Protein AF-0000000072577549 (afdb_homodimer)

Secondary structure (DSSP, 8-state):
--EEEESS-SSHHHHHHHHHHHHTT-EEEEEES-HHHHHHHHHHTGGG---EEEEES-TT-HHHHHHHHHHHHHHT--SEEEE-----SSSS---GGG--HHHHHHHHIIIIIHHHHHHHHHHHHHHHSTT-EEEEE--GGGTS--TT-HHHHHHHHHHHHHHHHHHHH-TTSEEEEEE--S-SSHHHHHHSTT--S----GGGGHHHHHHHHHH-PPSEEEEHHHHH---/--EEEEES-SSHHHHHHHHHHHHTT-EEEEEES-HHHHHHHHHHTGGG---EEEEES-TT-HHHHHHHHHHHHHHT--SEEEE-----SSSS---GGG--HHHHHHHHIIIIIHHHHHHHHHHHHHHHSTT-EEEEE--GGGTS--TT-HHHHHHHHHHHHHHHHHHHH-TTSEEEEEE--S-SSHHHHHHSTT--S----GGGGHHHHHHHHHH-PPSEEEEHHHHH---

Nearest PDB structures (foldseek):
  5b4t-assembly1_A  TM=8.621E-01  e=5.571E-17  Alcaligenes faecalis
  2ztu-assembly1_A  TM=8.304E-01  e=8.063E-17  Pseudomonas fragi
  3v2h-assembly1_A  TM=8.486E-01  e=9.487E-16  Sinorhizobium meliloti 1021
  3u4c-assembly1_A-2  TM=8.677E-01  e=1.187E-14  Bacillus subtilis
  3v2h-assembly1_B  TM=8.321E-01  e=2.114E-15  Sinorhizobium meliloti 1021

Radius of gyration: 23.19 Å; Cα contacts (8 Å, |Δi|>4): 1064; chains: 2; bounding box: 53×72×54 Å

Solvent-accessible surface area (backbone atoms only — not comparable to full-atom values): 22530 Å² total; per-residue (Å²): 114,55,25,34,40,33,29,34,24,43,47,52,51,33,28,40,43,52,49,57,41,26,69,72,49,27,26,40,31,35,24,21,67,51,51,71,54,26,50,52,44,52,58,70,44,51,83,53,72,40,58,70,47,70,49,60,40,54,65,69,36,68,66,47,38,50,48,50,47,50,53,26,47,74,68,70,30,31,30,32,40,33,45,51,42,72,46,54,34,42,79,52,46,42,46,70,78,70,50,52,63,66,23,36,50,47,6,34,38,39,36,30,52,22,43,51,52,43,46,45,70,38,40,69,40,26,69,68,28,96,69,9,33,38,39,36,63,44,43,63,46,27,80,43,52,46,71,32,37,27,53,32,12,12,22,31,19,17,30,47,32,35,40,42,12,46,25,62,68,34,73,85,41,37,22,36,31,32,21,67,62,76,41,58,34,70,67,48,43,43,40,43,68,85,64,80,70,88,50,49,56,38,62,73,46,38,63,26,57,51,45,44,71,72,67,54,60,78,53,40,78,44,46,43,63,69,39,59,58,72,128,114,55,24,34,39,33,30,35,23,43,47,51,51,34,27,41,43,51,49,56,41,25,69,71,49,27,25,37,30,36,24,20,69,52,52,70,54,29,50,52,44,52,59,68,46,52,84,53,70,41,57,72,47,72,49,60,41,52,64,69,36,68,68,49,39,49,48,51,46,50,54,26,47,75,69,71,30,31,33,32,41,34,45,51,42,70,47,53,35,41,78,52,46,43,46,70,79,70,50,52,64,68,22,35,50,47,8,34,39,40,37,28,51,22,42,50,52,42,48,45,69,38,40,68,39,26,71,68,28,96,69,9,34,38,38,36,62,44,43,63,45,29,78,42,53,46,70,32,38,26,51,32,12,12,21,33,20,16,30,46,32,36,40,41,11,47,24,60,68,34,72,86,39,37,22,36,31,31,20,65,63,76,42,58,34,71,67,48,44,41,40,43,69,85,62,79,70,87,52,50,56,37,61,74,45,37,64,26,57,52,46,44,71,73,68,54,60,78,53,39,79,43,44,42,62,70,39,57,57,70,127

InterPro domains:
  IPR002347 Short-chain dehydrogenase/reductase SDR [PF00106] (3-192)
  IPR002347 Short-chain dehydrogenase/reductase SDR [PR00080] (76-87)
  IPR002347 Short-chain dehydrogenase/reductase SDR [PR00080] (132-140)
  IPR002347 Short-chain dehydrogenase/reductase SDR [PR00080] (152-171)
  IPR002347 Short-chain dehydrogenase/reductase SDR [PR00081] (3-20)
  IPR002347 Short-chain dehydrogenase/reductase SDR [PR00081] (76-87)
  IPR002347 Short-chain dehydrogenase/reductase SDR [PR00081] (126-142)
  IPR002347 Short-chain dehydrogenase/reductase SDR [PR00081] (152-171)
  IPR002347 Short-chain dehydrogenase/reductase SDR [PR00081] (171-188)
  IPR020904 Short-chain dehydrogenase/reductase, conserved site [PS00061] (139-167)
  IPR036291 NAD(P)-binding domain superfamily [SSF51735] (2-215)

pLDDT: mean 95.14, std 8.68, range [33.25, 98.94]

Organism: Streptomyces coelicolor (strain ATCC BAA-471 / A3(2) / M145) (NCBI:txid100226)

Structure (mmCIF, N/CA/C/O backbone):
data_AF-0000000072577549-model_v1
#
loop_
_entity.id
_entity.type
_entity.pdbx_description
1 polymer Oxidoreductase
#
loop_
_atom_site.group_PDB
_atom_site.id
_atom_site.type_symbol
_atom_site.label_atom_id
_atom_site.label_alt_id
_atom_site.label_comp_id
_atom_site.label_asym_id
_atom_site.label_entity_id
_atom_site.label_seq_id
_atom_site.pdbx_PDB_ins_code
_atom_site.Cartn_x
_atom_site.Cartn_y
_atom_site.Cartn_z
_atom_site.occupancy
_atom_site.B_iso_or_equiv
_atom_site.auth_seq_id
_atom_site.auth_comp_id
_atom_site.auth_asym_id
_atom_site.auth_atom_id
_atom_site.pdbx_PDB_model_num
ATOM 1 N N . MET A 1 1 ? -8.281 30.953 15.422 1 93.69 1 MET A N 1
ATOM 2 C CA . MET A 1 1 ? -7.164 30.719 14.516 1 93.69 1 MET A CA 1
ATOM 3 C C . MET A 1 1 ? -7.172 29.281 13.992 1 93.69 1 MET A C 1
ATOM 5 O O . MET A 1 1 ? -7.531 28.359 14.727 1 93.69 1 MET A O 1
ATOM 9 N N . PRO A 1 2 ? -6.852 29.156 12.719 1 98.19 2 PRO A N 1
ATOM 10 C CA . PRO A 1 2 ? -6.84 27.766 12.227 1 98.19 2 PRO A CA 1
ATOM 11 C C . PRO A 1 2 ? -5.707 26.938 12.82 1 98.19 2 PRO A C 1
ATOM 13 O O . PRO A 1 2 ? -4.672 27.484 13.211 1 98.19 2 PRO A O 1
ATOM 16 N N . VAL A 1 3 ? -5.883 25.625 12.922 1 98.88 3 VAL A N 1
ATOM 17 C CA . VAL A 1 3 ? -4.934 24.719 13.562 1 98.88 3 VAL A CA 1
ATOM 18 C C . VAL A 1 3 ? -4.5 23.641 12.57 1 98.88 3 VAL A C 1
ATOM 20 O O . VAL A 1 3 ? -5.336 23.047 11.883 1 98.88 3 VAL A O 1
ATOM 23 N N . ALA A 1 4 ? -3.203 23.375 12.492 1 98.94 4 ALA A N 1
ATOM 24 C CA . ALA A 1 4 ? -2.678 22.297 11.656 1 98.94 4 ALA A CA 1
ATOM 25 C C . ALA A 1 4 ? -1.893 21.297 12.492 1 98.94 4 ALA A C 1
ATOM 27 O O . ALA A 1 4 ? -1.158 21.672 13.406 1 98.94 4 ALA A O 1
ATOM 28 N N . ILE A 1 5 ? -2.08 20.031 12.234 1 98.94 5 ILE A N 1
ATOM 29 C CA . ILE A 1 5 ? -1.185 18.984 12.688 1 98.94 5 ILE A CA 1
ATOM 30 C C . ILE A 1 5 ? -0.226 18.594 11.562 1 98.94 5 ILE A C 1
ATOM 32 O O . ILE A 1 5 ? -0.658 18.297 10.445 1 98.94 5 ILE A O 1
ATOM 36 N N . ILE A 1 6 ? 1.044 18.625 11.789 1 98.94 6 ILE A N 1
ATOM 37 C CA . ILE A 1 6 ? 2.049 18.25 10.797 1 98.94 6 ILE A CA 1
ATOM 38 C C . ILE A 1 6 ? 2.988 17.203 11.383 1 98.94 6 ILE A C 1
ATOM 40 O O . ILE A 1 6 ? 3.688 17.469 12.367 1 98.94 6 ILE A O 1
ATOM 44 N N . THR A 1 7 ? 3.016 16.031 10.805 1 98.88 7 THR A N 1
ATOM 45 C CA . THR A 1 7 ? 3.949 14.992 11.242 1 98.88 7 THR A CA 1
ATOM 46 C C . THR A 1 7 ? 5.266 15.094 10.477 1 98.88 7 THR A C 1
ATOM 48 O O . THR A 1 7 ? 5.289 15.539 9.328 1 98.88 7 THR A O 1
ATOM 51 N N . GLY A 1 8 ? 6.344 14.617 11.109 1 98 8 GLY A N 1
ATOM 52 C CA . GLY A 1 8 ? 7.648 14.773 10.484 1 98 8 GLY A CA 1
ATOM 53 C C . GLY A 1 8 ? 8.031 16.219 10.258 1 98 8 GLY A C 1
ATOM 54 O O . GLY A 1 8 ? 8.453 16.594 9.164 1 98 8 GLY A O 1
ATOM 55 N N . ALA A 1 9 ? 7.926 17.047 11.266 1 97.94 9 ALA A N 1
ATOM 56 C CA . ALA A 1 9 ? 7.938 18.5 11.07 1 97.94 9 ALA A CA 1
ATOM 57 C C . ALA A 1 9 ? 9.266 19.109 11.523 1 97.94 9 ALA A C 1
ATOM 59 O O . ALA A 1 9 ? 9.422 20.328 11.555 1 97.94 9 ALA A O 1
ATOM 60 N N . SER A 1 10 ? 10.258 18.281 11.906 1 96.38 10 SER A N 1
ATOM 61 C CA . SER A 1 10 ? 11.469 18.828 12.508 1 96.38 10 SER A CA 1
ATOM 62 C C . SER A 1 10 ? 12.477 19.25 11.445 1 96.38 10 SER A C 1
ATOM 64 O O . SER A 1 10 ? 13.422 19.984 11.727 1 96.38 10 SER A O 1
ATOM 66 N N . LYS A 1 11 ? 12.344 18.75 10.234 1 94.38 11 LYS A N 1
ATOM 67 C CA . LYS A 1 11 ? 13.25 19.047 9.125 1 94.38 11 LYS A CA 1
ATOM 68 C C . LYS A 1 11 ? 12.516 19.016 7.789 1 94.38 11 LYS A C 1
ATOM 70 O O . LYS A 1 11 ? 11.32 18.703 7.738 1 94.38 11 LYS A O 1
ATOM 75 N N . GLY A 1 12 ? 13.219 19.453 6.793 1 94.75 12 GLY A N 1
ATOM 76 C CA . GLY A 1 12 ? 12.758 19.25 5.43 1 94.75 12 GLY A CA 1
ATOM 77 C C . GLY A 1 12 ? 11.445 19.969 5.141 1 94.75 12 GLY A C 1
ATOM 78 O O . GLY A 1 12 ? 11.266 21.125 5.512 1 94.75 12 GLY A O 1
ATOM 79 N N . LEU A 1 13 ? 10.617 19.266 4.43 1 95.62 13 LEU A N 1
ATOM 80 C CA . LEU A 1 13 ? 9.359 19.828 3.945 1 95.62 13 LEU A CA 1
ATOM 81 C C . LEU A 1 13 ? 8.422 20.156 5.105 1 95.62 13 LEU A C 1
ATOM 83 O O . LEU A 1 13 ? 7.766 21.203 5.109 1 95.62 13 LEU A O 1
ATOM 87 N N . GLY A 1 14 ? 8.344 19.25 6.102 1 97.75 14 GLY A N 1
ATOM 88 C CA . GLY A 1 14 ? 7.488 19.484 7.254 1 97.75 14 GLY A CA 1
ATOM 89 C C . GLY A 1 14 ? 7.828 20.75 8.008 1 97.75 14 GLY A C 1
ATOM 90 O O . GLY A 1 14 ? 6.938 21.531 8.367 1 97.75 14 GLY A O 1
ATOM 91 N N . ARG A 1 15 ? 9.062 20.953 8.18 1 97.62 15 ARG A N 1
ATOM 92 C CA . ARG A 1 15 ? 9.516 22.156 8.875 1 97.62 15 ARG A CA 1
ATOM 93 C C . ARG A 1 15 ? 9.211 23.406 8.062 1 97.62 15 ARG A C 1
ATOM 95 O O . ARG A 1 15 ? 8.719 24.406 8.594 1 97.62 15 ARG A O 1
ATOM 102 N N . ALA A 1 16 ? 9.516 23.359 6.777 1 97 16 ALA A N 1
ATOM 103 C CA . ALA A 1 16 ? 9.266 24.5 5.895 1 97 16 ALA A CA 1
ATOM 104 C C . ALA A 1 16 ? 7.785 24.859 5.867 1 97 16 ALA A C 1
ATOM 106 O O . ALA A 1 16 ? 7.43 26.047 5.906 1 97 16 ALA A O 1
ATOM 107 N N . LEU A 1 17 ? 6.918 23.875 5.816 1 97.5 17 LEU A N 1
ATOM 108 C CA . LEU A 1 17 ? 5.477 24.109 5.797 1 97.5 17 LEU A CA 1
ATOM 109 C C . LEU A 1 17 ? 5.004 24.688 7.129 1 97.5 17 LEU A C 1
ATOM 111 O O . LEU A 1 17 ? 4.18 25.609 7.152 1 97.5 17 LEU A O 1
ATOM 115 N N . ALA A 1 18 ? 5.52 24.141 8.211 1 98.69 18 ALA A N 1
ATOM 116 C CA . ALA A 1 18 ? 5.18 24.656 9.531 1 98.69 18 ALA A CA 1
ATOM 117 C C . ALA A 1 18 ? 5.492 26.156 9.633 1 98.69 18 ALA A C 1
ATOM 119 O O . ALA A 1 18 ? 4.672 26.938 10.125 1 98.69 18 ALA A O 1
ATOM 120 N N . GLU A 1 19 ? 6.637 26.516 9.172 1 98.44 19 GLU A N 1
ATOM 121 C CA . GLU A 1 19 ? 7.055 27.906 9.219 1 98.44 19 GLU A CA 1
ATOM 122 C C . GLU A 1 19 ? 6.109 28.797 8.406 1 98.44 19 GLU A C 1
ATOM 124 O O . GLU A 1 19 ? 5.695 29.859 8.867 1 98.44 19 GLU A O 1
ATOM 129 N N . ALA A 1 20 ? 5.816 28.359 7.219 1 98.12 20 ALA A N 1
ATOM 130 C CA . ALA A 1 20 ? 4.945 29.141 6.336 1 98.12 20 ALA A CA 1
ATOM 131 C C . ALA A 1 20 ? 3.557 29.297 6.941 1 98.12 20 ALA A C 1
ATOM 133 O O . ALA A 1 20 ? 2.957 30.375 6.855 1 98.12 20 ALA A O 1
ATOM 134 N N . LEU A 1 21 ? 2.996 28.266 7.543 1 98.62 21 LEU A N 1
ATOM 135 C CA . LEU A 1 21 ? 1.676 28.328 8.156 1 98.62 21 LEU A CA 1
ATOM 136 C C . LEU A 1 21 ? 1.691 29.234 9.383 1 98.62 21 LEU A C 1
ATOM 138 O O . LEU A 1 21 ? 0.766 30.016 9.594 1 98.62 21 LEU A O 1
ATOM 142 N N . ALA A 1 22 ? 2.736 29.125 10.203 1 98.56 22 ALA A N 1
ATOM 143 C CA . ALA A 1 22 ? 2.867 30.016 11.359 1 98.56 22 ALA A CA 1
ATOM 144 C C . ALA A 1 22 ? 2.889 31.469 10.93 1 98.56 22 ALA A C 1
ATOM 146 O O . ALA A 1 22 ? 2.24 32.312 11.555 1 98.56 22 ALA A O 1
ATOM 147 N N . ALA A 1 23 ? 3.58 31.719 9.875 1 98.31 23 ALA A N 1
ATOM 148 C CA . ALA A 1 23 ? 3.67 33.062 9.336 1 98.31 23 ALA A CA 1
ATOM 149 C C . ALA A 1 23 ? 2.299 33.594 8.914 1 98.31 23 ALA A C 1
ATOM 151 O O . ALA A 1 23 ? 2.061 34.781 8.891 1 98.31 23 ALA A O 1
ATOM 152 N N . ARG A 1 24 ? 1.426 32.719 8.656 1 98.06 24 ARG A N 1
ATOM 153 C CA . ARG A 1 24 ? 0.076 33.094 8.227 1 98.06 24 ARG A CA 1
ATOM 154 C C . ARG A 1 24 ? -0.889 33.062 9.414 1 98.06 24 ARG A C 1
ATOM 156 O O . ARG A 1 24 ? -2.104 33.156 9.227 1 98.06 24 ARG A O 1
ATOM 163 N N . GLY A 1 25 ? -0.37 32.781 10.594 1 98.19 25 GLY A N 1
ATOM 164 C CA . GLY A 1 25 ? -1.174 32.906 11.797 1 98.19 25 GLY A CA 1
ATOM 165 C C . GLY A 1 25 ? -1.771 31.609 12.266 1 98.19 25 GLY A C 1
ATOM 166 O O . GLY A 1 25 ? -2.668 31.594 13.109 1 98.19 25 GLY A O 1
ATOM 167 N N . TRP A 1 26 ? -1.342 30.484 11.719 1 98.62 26 TRP A N 1
ATOM 168 C CA . TRP A 1 26 ? -1.861 29.172 12.117 1 98.62 26 TRP A CA 1
ATOM 169 C C . TRP A 1 26 ? -1.245 28.734 13.438 1 98.62 26 TRP A C 1
ATOM 171 O O . TRP A 1 26 ? -0.045 28.906 13.664 1 98.62 26 TRP A O 1
ATOM 181 N N . ASP A 1 27 ? -2.043 28.188 14.305 1 98.81 27 ASP A N 1
ATOM 182 C CA . ASP A 1 27 ? -1.519 27.391 15.414 1 98.81 27 ASP A CA 1
ATOM 183 C C . ASP A 1 27 ? -1.11 26 14.938 1 98.81 27 ASP A C 1
ATOM 185 O O . ASP A 1 27 ? -1.695 25.469 13.992 1 98.81 27 ASP A O 1
ATOM 189 N N . LEU A 1 28 ? -0.101 25.453 15.617 1 98.88 28 LEU A N 1
ATOM 190 C CA . LEU A 1 28 ? 0.485 24.234 15.055 1 98.88 28 LEU A CA 1
ATOM 191 C C . LEU A 1 28 ? 0.66 23.172 16.125 1 98.88 28 LEU A C 1
ATOM 193 O O . LEU A 1 28 ? 1.019 23.484 17.266 1 98.88 28 LEU A O 1
ATOM 197 N N . VAL A 1 29 ? 0.379 21.938 15.789 1 98.94 29 VAL A N 1
ATOM 198 C CA . VAL A 1 29 ? 0.829 20.75 16.5 1 98.94 29 VAL A CA 1
ATOM 199 C C . VAL A 1 29 ? 1.843 19.984 15.641 1 98.94 29 VAL A C 1
ATOM 201 O O . VAL A 1 29 ? 1.518 19.516 14.547 1 98.94 29 VAL A O 1
ATOM 204 N N . LEU A 1 30 ? 3.076 19.859 16.156 1 98.81 30 LEU A N 1
ATOM 205 C CA . LEU A 1 30 ? 4.184 19.297 15.391 1 98.81 30 LEU A CA 1
ATOM 206 C C . LEU A 1 30 ? 4.672 17.984 16 1 98.81 30 LEU A C 1
ATOM 208 O O . LEU A 1 30 ? 4.746 17.875 17.234 1 98.81 30 LEU A O 1
ATOM 212 N N . ASP A 1 31 ? 4.957 17.047 15.102 1 98.44 31 ASP A N 1
ATOM 213 C CA . ASP A 1 31 ? 5.488 15.734 15.477 1 98.44 31 ASP A CA 1
ATOM 214 C C . ASP A 1 31 ? 6.805 15.453 14.75 1 98.44 31 ASP A C 1
ATOM 216 O O . ASP A 1 31 ? 6.957 15.789 13.578 1 98.44 31 ASP A O 1
ATOM 220 N N . ALA A 1 32 ? 7.73 14.953 15.438 1 97.62 32 ALA A N 1
ATOM 221 C CA . ALA A 1 32 ? 8.906 14.281 14.891 1 97.62 32 ALA A CA 1
ATOM 222 C C . ALA A 1 32 ? 9.508 13.32 15.914 1 97.62 32 ALA A C 1
ATOM 224 O O . ALA A 1 32 ? 9.148 13.352 17.094 1 97.62 32 ALA A O 1
ATOM 225 N N . ARG A 1 33 ? 10.445 12.523 15.547 1 94.56 33 ARG A N 1
ATOM 226 C CA . ARG A 1 33 ? 10.969 11.469 16.406 1 94.56 33 ARG A CA 1
ATOM 227 C C . ARG A 1 33 ? 12.023 12.016 17.375 1 94.56 33 ARG A C 1
ATOM 229 O O . ARG A 1 33 ? 12.117 11.562 18.516 1 94.56 33 ARG A O 1
ATOM 236 N N . SER A 1 34 ? 12.758 12.992 16.844 1 94.81 34 SER A N 1
ATOM 237 C CA . SER A 1 34 ? 13.883 13.469 17.641 1 94.81 34 SER A CA 1
ATOM 238 C C . SER A 1 34 ? 13.484 14.68 18.484 1 94.81 34 SER A C 1
ATOM 240 O O . SER A 1 34 ? 13.227 15.766 17.938 1 94.81 34 SER A O 1
ATOM 242 N N . PRO A 1 35 ? 13.539 14.555 19.781 1 97.12 35 PRO A N 1
ATOM 243 C CA . PRO A 1 35 ? 13.031 15.625 20.641 1 97.12 35 PRO A CA 1
ATOM 244 C C . PRO A 1 35 ? 13.805 16.922 20.469 1 97.12 35 PRO A C 1
ATOM 246 O O . PRO A 1 35 ? 13.203 17.984 20.25 1 97.12 35 PRO A O 1
ATOM 249 N N . GLU A 1 36 ? 15.102 16.859 20.516 1 97.25 36 GLU A N 1
ATOM 250 C CA . GLU A 1 36 ? 15.906 18.078 20.5 1 97.25 36 GLU A CA 1
ATOM 251 C C . GLU A 1 36 ? 15.742 18.844 19.188 1 97.25 36 GLU A C 1
ATOM 253 O O . GLU A 1 36 ? 15.602 20.062 19.172 1 97.25 36 GLU A O 1
ATOM 258 N N . VAL A 1 37 ? 15.75 18.125 18.109 1 96.94 37 VAL A N 1
ATOM 259 C CA . VAL A 1 37 ? 15.617 18.734 16.797 1 96.94 37 VAL A CA 1
ATOM 260 C C . VAL A 1 37 ? 14.227 19.359 16.641 1 96.94 37 VAL A C 1
ATOM 262 O O . VAL A 1 37 ? 14.086 20.469 16.125 1 96.94 37 VAL A O 1
ATOM 265 N N . LEU A 1 38 ? 13.211 18.656 17.156 1 98.06 38 LEU A N 1
ATOM 266 C CA . LEU A 1 38 ? 11.836 19.156 17.078 1 98.06 38 LEU A CA 1
ATOM 267 C C . LEU A 1 38 ? 11.656 20.406 17.922 1 98.06 38 LEU A C 1
ATOM 269 O O . LEU A 1 38 ? 11.016 21.375 17.5 1 98.06 38 LEU A O 1
ATOM 273 N N . LYS A 1 39 ? 12.203 20.406 19.062 1 96.75 39 LYS A N 1
ATOM 274 C CA . LYS A 1 39 ? 12.125 21.562 19.953 1 96.75 39 LYS A CA 1
ATOM 275 C C . LYS A 1 39 ? 12.781 22.781 19.328 1 96.75 39 LYS A C 1
ATOM 277 O O . LYS A 1 39 ? 12.273 23.891 19.438 1 96.75 39 LYS A O 1
ATOM 282 N N . GLU A 1 40 ? 13.883 22.547 18.734 1 97.06 40 GLU A N 1
ATOM 283 C CA . GLU A 1 40 ? 14.57 23.625 18.047 1 97.06 40 GLU A CA 1
ATOM 284 C C . GLU A 1 40 ? 13.719 24.188 16.906 1 97.06 40 GLU A C 1
ATOM 286 O O . GLU A 1 40 ? 13.633 25.406 16.734 1 97.06 40 GLU A O 1
ATOM 291 N N . ALA A 1 41 ? 13.117 23.297 16.141 1 96.75 41 ALA A N 1
ATOM 292 C CA . ALA A 1 41 ? 12.227 23.719 15.078 1 96.75 41 ALA A CA 1
ATOM 293 C C . ALA A 1 41 ? 11.07 24.562 15.633 1 96.75 41 ALA A C 1
ATOM 295 O O . ALA A 1 41 ? 10.742 25.609 15.078 1 96.75 41 ALA A O 1
ATOM 296 N N . ALA A 1 42 ? 10.492 24.141 16.703 1 97.81 42 ALA A N 1
ATOM 297 C CA . ALA A 1 42 ? 9.375 24.844 17.328 1 97.81 42 ALA A CA 1
ATOM 298 C C . ALA A 1 42 ? 9.812 26.219 17.844 1 97.81 42 ALA A C 1
ATOM 300 O O . ALA A 1 42 ? 9.07 27.203 17.719 1 97.81 42 ALA A O 1
ATOM 301 N N . ARG A 1 43 ? 10.945 26.297 18.438 1 97.12 43 ARG A N 1
ATOM 302 C CA . ARG A 1 43 ? 11.477 27.547 18.938 1 97.12 43 ARG A CA 1
ATOM 303 C C . ARG A 1 43 ? 11.609 28.578 17.828 1 97.12 43 ARG A C 1
ATOM 305 O O . ARG A 1 43 ? 11.352 29.766 18.031 1 97.12 43 ARG A O 1
ATOM 312 N N . GLY A 1 44 ? 12.031 28.078 16.672 1 96.81 44 GLY A N 1
ATOM 313 C CA . GLY A 1 44 ? 12.18 28.953 15.516 1 96.81 44 GLY A CA 1
ATOM 314 C C . GLY A 1 44 ? 10.867 29.578 15.07 1 96.81 44 GLY A C 1
ATOM 315 O O . GLY A 1 44 ? 10.867 30.578 14.367 1 96.81 44 GLY A O 1
ATOM 316 N N . LEU A 1 45 ? 9.773 29.031 15.492 1 97.81 45 LEU A N 1
ATOM 317 C CA . LEU A 1 45 ? 8.461 29.5 15.062 1 97.81 45 LEU A CA 1
ATOM 318 C C . LEU A 1 45 ? 7.895 30.516 16.047 1 97.81 45 LEU A C 1
ATOM 320 O O . LEU A 1 45 ? 6.867 31.141 15.773 1 97.81 45 LEU A O 1
ATOM 324 N N . GLU A 1 46 ? 8.516 30.766 17.156 1 95.75 46 GLU A N 1
ATOM 325 C CA . GLU A 1 46 ? 8.023 31.641 18.203 1 95.75 46 GLU A CA 1
ATOM 326 C C . GLU A 1 46 ? 7.902 33.094 17.703 1 95.75 46 GLU A C 1
ATOM 328 O O . GLU A 1 46 ? 7.059 33.844 18.188 1 95.75 46 GLU A O 1
ATOM 333 N N . VAL A 1 47 ? 8.641 33.406 16.766 1 96.81 47 VAL A N 1
ATOM 334 C CA . VAL A 1 47 ? 8.711 34.75 16.266 1 96.81 47 VAL A CA 1
ATOM 335 C C . VAL A 1 47 ? 7.367 35.156 15.664 1 96.81 47 VAL A C 1
ATOM 337 O O . VAL A 1 47 ? 7.031 36.344 15.609 1 96.81 47 VAL A O 1
ATOM 340 N N . TYR A 1 48 ? 6.574 34.219 15.305 1 97.31 48 TYR A N 1
ATOM 341 C CA . TYR A 1 48 ? 5.336 34.5 14.602 1 97.31 48 TYR A CA 1
ATOM 342 C C . TYR A 1 48 ? 4.188 34.75 15.578 1 97.31 48 TYR A C 1
ATOM 344 O O . TYR A 1 48 ? 3.104 35.156 15.188 1 97.31 48 TYR A O 1
ATOM 352 N N . GLY A 1 49 ? 4.332 34.344 16.844 1 97.25 49 GLY A N 1
ATOM 353 C CA . GLY A 1 49 ? 3.365 34.656 17.891 1 97.25 49 GLY A CA 1
ATOM 354 C C . GLY A 1 49 ? 2.215 33.688 17.953 1 97.25 49 GLY A C 1
ATOM 355 O O . GLY A 1 49 ? 1.251 33.906 18.688 1 97.25 49 GLY A O 1
ATOM 356 N N . THR A 1 50 ? 2.18 32.625 17.141 1 97.62 50 THR A N 1
ATOM 357 C CA . THR A 1 50 ? 1.143 31.609 17.172 1 97.62 50 THR A CA 1
ATOM 358 C C . THR A 1 50 ? 1.462 30.547 18.219 1 97.62 50 THR A C 1
ATOM 360 O O . THR A 1 50 ? 2.562 30.531 18.781 1 97.62 50 THR A O 1
ATOM 363 N N . ARG A 1 51 ? 0.479 29.766 18.578 1 98.31 51 ARG A N 1
ATOM 364 C CA . ARG A 1 51 ? 0.7 28.672 19.5 1 98.31 51 ARG A CA 1
ATOM 365 C C . ARG A 1 51 ? 1.224 27.438 18.781 1 98.31 51 ARG A C 1
ATOM 367 O O . ARG A 1 51 ? 0.673 27.031 17.75 1 98.31 51 ARG A O 1
ATOM 374 N N . VAL A 1 52 ? 2.318 26.906 19.328 1 98.31 52 VAL A N 1
ATOM 375 C CA . VAL A 1 52 ? 2.938 25.734 18.734 1 98.31 52 VAL A CA 1
ATOM 376 C C . VAL A 1 52 ? 3.131 24.656 19.797 1 98.31 52 VAL A C 1
ATOM 378 O O . VAL A 1 52 ? 3.791 24.891 20.812 1 98.31 52 VAL A O 1
ATOM 381 N N . ALA A 1 53 ? 2.543 23.531 19.656 1 98.38 53 ALA A N 1
ATOM 382 C CA . ALA A 1 53 ? 2.797 22.344 20.484 1 98.38 53 ALA A CA 1
ATOM 383 C C . ALA A 1 53 ? 3.693 21.344 19.75 1 98.38 53 ALA A C 1
ATOM 385 O O . ALA A 1 53 ? 3.332 20.844 18.688 1 98.38 53 ALA A O 1
ATOM 386 N N . ALA A 1 54 ? 4.852 21.141 20.266 1 98.56 54 ALA A N 1
ATOM 387 C CA . ALA A 1 54 ? 5.789 20.156 19.719 1 98.56 54 ALA A CA 1
ATOM 388 C C . ALA A 1 54 ? 5.793 18.875 20.562 1 98.56 54 ALA A C 1
ATOM 390 O O . ALA A 1 54 ? 6.156 18.906 21.734 1 98.56 54 ALA A O 1
ATOM 391 N N . LEU A 1 55 ? 5.402 17.781 19.953 1 98.62 55 LEU A N 1
ATOM 392 C CA . LEU A 1 55 ? 5.309 16.5 20.656 1 98.62 55 LEU A CA 1
ATOM 393 C C . LEU A 1 55 ? 6.207 15.453 20 1 98.62 55 LEU A C 1
ATOM 395 O O . LEU A 1 55 ? 5.84 14.867 18.969 1 98.62 55 LEU A O 1
ATOM 399 N N . PRO A 1 56 ? 7.402 15.227 20.609 1 98.62 56 PRO A N 1
ATOM 400 C CA . PRO A 1 56 ? 8.25 14.164 20.047 1 98.62 56 PRO A CA 1
ATOM 401 C C . PRO A 1 56 ? 7.641 12.773 20.219 1 98.62 56 PRO A C 1
ATOM 403 O O . PRO A 1 56 ? 7.023 12.492 21.25 1 98.62 56 PRO A O 1
ATOM 406 N N . GLY A 1 57 ? 7.715 11.969 19.203 1 98.5 57 GLY A N 1
ATOM 407 C CA . GLY A 1 57 ? 7.195 10.609 19.266 1 98.5 57 GLY A CA 1
ATOM 408 C C . GLY A 1 57 ? 7.117 9.93 17.922 1 98.5 57 GLY A C 1
ATOM 409 O O . GLY A 1 57 ? 7.449 10.523 16.891 1 98.5 57 GLY A O 1
ATOM 410 N N . ASP A 1 58 ? 6.754 8.672 17.922 1 98.62 58 ASP A N 1
ATOM 411 C CA . ASP A 1 58 ? 6.59 7.844 16.734 1 98.62 58 ASP A CA 1
ATOM 412 C C . ASP A 1 58 ? 5.125 7.773 16.312 1 98.62 58 ASP A C 1
ATOM 414 O O . ASP A 1 58 ? 4.266 7.367 17.094 1 98.62 58 ASP A O 1
ATOM 418 N N . VAL A 1 59 ? 4.859 8.18 15.109 1 98.62 59 VAL A N 1
ATOM 419 C CA . VAL A 1 59 ? 3.484 8.25 14.625 1 98.62 59 VAL A CA 1
ATOM 420 C C . VAL A 1 59 ? 2.875 6.852 14.586 1 98.62 59 VAL A C 1
ATOM 422 O O . VAL A 1 59 ? 1.656 6.699 14.484 1 98.62 59 VAL A O 1
ATOM 425 N N . THR A 1 60 ? 3.699 5.793 14.633 1 98.56 60 THR A N 1
ATOM 426 C CA . THR A 1 60 ? 3.154 4.441 14.625 1 98.56 60 THR A CA 1
ATOM 427 C C . THR A 1 60 ? 2.574 4.082 15.992 1 98.56 60 THR A C 1
ATOM 429 O O . THR A 1 60 ? 1.865 3.084 16.125 1 98.56 60 THR A O 1
ATOM 432 N N . ASP A 1 61 ? 2.818 4.906 17 1 98.5 61 ASP A N 1
ATOM 433 C CA . ASP A 1 61 ? 2.275 4.727 18.344 1 98.5 61 ASP A CA 1
ATOM 434 C C . ASP A 1 61 ? 0.894 5.363 18.469 1 98.5 61 ASP A C 1
ATOM 436 O O . ASP A 1 61 ? 0.75 6.582 18.328 1 98.5 61 ASP A O 1
ATOM 440 N N . SER A 1 62 ? -0.073 4.531 18.828 1 98.12 62 SER A N 1
ATOM 441 C CA . SER A 1 62 ? -1.447 5.02 18.891 1 98.12 62 SER A CA 1
ATOM 442 C C . SER A 1 62 ? -1.615 6.07 19.984 1 98.12 62 SER A C 1
ATOM 444 O O . SER A 1 62 ? -2.381 7.023 19.812 1 98.12 62 SER A O 1
ATOM 446 N N . TRP A 1 63 ? -0.95 5.949 21.047 1 98.25 63 TRP A N 1
ATOM 447 C CA . TRP A 1 63 ? -1.038 6.934 22.125 1 98.25 63 TRP A CA 1
ATOM 448 C C . TRP A 1 63 ? -0.441 8.266 21.688 1 98.25 63 TRP A C 1
ATOM 450 O O . TRP A 1 63 ? -0.954 9.328 22.047 1 98.25 63 TRP A O 1
ATOM 460 N N . HIS A 1 64 ? 0.602 8.164 20.969 1 98.75 64 HIS A N 1
ATOM 461 C CA . HIS A 1 64 ? 1.213 9.383 20.453 1 98.75 64 HIS A CA 1
ATOM 462 C C . HIS A 1 64 ? 0.265 10.125 19.516 1 98.75 64 HIS A C 1
ATOM 464 O O . HIS A 1 64 ? 0.095 11.344 19.641 1 98.75 64 HIS A O 1
ATOM 470 N N . ARG A 1 65 ? -0.386 9.406 18.594 1 98.81 65 ARG A N 1
ATOM 471 C CA . ARG A 1 65 ? -1.34 10.031 17.672 1 98.81 65 ARG A CA 1
ATOM 472 C C . ARG A 1 65 ? -2.494 10.672 18.438 1 98.81 65 ARG A C 1
ATOM 474 O O . ARG A 1 65 ? -2.904 11.789 18.125 1 98.81 65 ARG A O 1
ATOM 481 N N . THR A 1 66 ? -2.918 9.945 19.406 1 98.75 66 THR A N 1
ATOM 482 C CA . THR A 1 66 ? -3.975 10.5 20.25 1 98.75 66 THR A CA 1
ATOM 483 C C . THR A 1 66 ? -3.512 11.789 20.922 1 98.75 66 THR A C 1
ATOM 485 O O . THR A 1 66 ? -4.281 12.75 21.031 1 98.75 66 THR A O 1
ATOM 488 N N . GLY A 1 67 ? -2.305 11.797 21.375 1 98.88 67 GLY A N 1
ATOM 489 C CA . GLY A 1 67 ? -1.737 13 21.953 1 98.88 67 GLY A CA 1
ATOM 490 C C . GLY A 1 67 ? -1.717 14.18 21 1 98.88 67 GLY A C 1
ATOM 491 O O . GLY A 1 67 ? -2.033 15.305 21.391 1 98.88 67 GLY A O 1
ATOM 492 N N . LEU A 1 68 ? -1.384 13.93 19.781 1 98.88 68 LEU A N 1
ATOM 493 C CA . LEU A 1 68 ? -1.356 14.992 18.781 1 98.88 68 LEU A CA 1
ATOM 494 C C . LEU A 1 68 ? -2.74 15.609 18.594 1 98.88 68 LEU A C 1
ATOM 496 O O . LEU A 1 68 ? -2.887 16.828 18.594 1 98.88 68 LEU A O 1
ATOM 500 N N . VAL A 1 69 ? -3.746 14.781 18.484 1 98.88 69 VAL A N 1
ATOM 501 C CA . VAL A 1 69 ? -5.109 15.242 18.25 1 98.88 69 VAL A CA 1
ATOM 502 C C . VAL A 1 69 ? -5.645 15.945 19.484 1 98.88 69 VAL A C 1
ATOM 504 O O . VAL A 1 69 ? -6.359 16.953 19.391 1 98.88 69 VAL A O 1
ATOM 507 N N . THR A 1 70 ? -5.27 15.422 20.609 1 98.88 70 THR A N 1
ATOM 508 C CA . THR A 1 70 ? -5.676 16.047 21.875 1 98.88 70 THR A CA 1
ATOM 509 C C . THR A 1 70 ? -5.125 17.469 21.969 1 98.88 70 THR A C 1
ATOM 511 O O . THR A 1 70 ? -5.848 18.391 22.344 1 98.88 70 THR A O 1
ATOM 514 N N . GLU A 1 71 ? -3.887 17.641 21.688 1 98.88 71 GLU A N 1
ATOM 515 C CA . GLU A 1 71 ? -3.287 18.984 21.703 1 98.88 71 GLU A CA 1
ATOM 516 C C . GLU A 1 71 ? -3.967 19.906 20.703 1 98.88 71 GLU A C 1
ATOM 518 O O . GLU A 1 71 ? -4.18 21.094 20.984 1 98.88 71 GLU A O 1
ATOM 523 N N . ALA A 1 72 ? -4.246 19.375 19.516 1 98.88 72 ALA A N 1
ATOM 524 C CA . ALA A 1 72 ? -4.945 20.188 18.516 1 98.88 72 ALA A CA 1
ATOM 525 C C . ALA A 1 72 ? -6.312 20.625 19.031 1 98.88 72 ALA A C 1
ATOM 527 O O . ALA A 1 72 ? -6.719 21.781 18.828 1 98.88 72 ALA A O 1
ATOM 528 N N . ARG A 1 73 ? -6.973 19.719 19.688 1 98.56 73 ARG A N 1
ATOM 529 C CA . ARG A 1 73 ? -8.266 20.047 20.281 1 98.56 73 ARG A CA 1
ATOM 530 C C . ARG A 1 73 ? -8.133 21.188 21.266 1 98.56 73 ARG A C 1
ATOM 532 O O . ARG A 1 73 ? -8.969 22.094 21.312 1 98.56 73 ARG A O 1
ATOM 539 N N . ARG A 1 74 ? -7.113 21.156 22.047 1 98.44 74 ARG A N 1
ATOM 540 C CA . ARG A 1 74 ? -6.863 22.203 23.031 1 98.44 74 ARG A CA 1
ATOM 541 C C . ARG A 1 74 ? -6.625 23.547 22.344 1 98.44 74 ARG A C 1
ATOM 543 O O . ARG A 1 74 ? -6.984 24.594 22.875 1 98.44 74 ARG A O 1
ATOM 550 N N . LEU A 1 75 ? -6.047 23.469 21.188 1 98.5 75 LEU A N 1
ATOM 551 C CA . LEU A 1 75 ? -5.75 24.688 20.438 1 98.5 75 LEU A CA 1
ATOM 552 C C . LEU A 1 75 ? -6.988 25.188 19.703 1 98.5 75 LEU A C 1
ATOM 554 O O . LEU A 1 7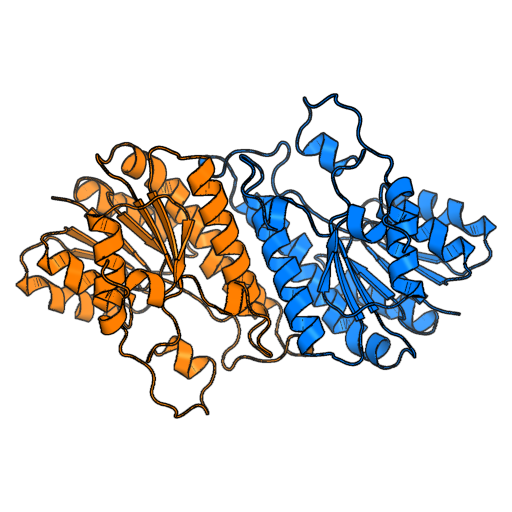5 ? -6.988 26.297 19.172 1 98.5 75 LEU A O 1
ATOM 558 N N . GLY A 1 76 ? -8.008 24.359 19.609 1 98.06 76 GLY A N 1
ATOM 559 C CA . GLY A 1 76 ? -9.258 24.859 19.062 1 98.06 76 GLY A CA 1
ATOM 560 C C . GLY A 1 76 ? -9.812 23.969 17.953 1 98.06 76 GLY A C 1
ATOM 561 O O . GLY A 1 76 ? -10.891 24.25 17.422 1 98.06 76 GLY A O 1
ATOM 562 N N . GLY A 1 77 ? -9.109 22.922 17.625 1 98.44 77 GLY A N 1
ATOM 563 C CA . GLY A 1 77 ? -9.594 22.016 16.594 1 98.44 77 GLY A CA 1
ATOM 564 C C . GLY A 1 77 ? -8.5 21.578 15.641 1 98.44 77 GLY A C 1
ATOM 565 O O . GLY A 1 77 ? -7.32 21.594 15.977 1 98.44 77 GLY A O 1
ATOM 566 N N . VAL A 1 78 ? -8.945 21.047 14.492 1 98.88 78 VAL A N 1
ATOM 567 C CA . VAL A 1 78 ? -8.055 20.672 13.398 1 98.88 78 VAL A CA 1
ATOM 568 C C . VAL A 1 78 ? -8.625 21.172 12.07 1 98.88 78 VAL A C 1
ATOM 570 O O . VAL A 1 78 ? -9.703 20.75 11.656 1 98.88 78 VAL A O 1
ATOM 573 N N . ASP A 1 79 ? -7.898 22.047 11.453 1 98.88 79 ASP A N 1
ATOM 574 C CA . ASP A 1 79 ? -8.305 22.562 10.148 1 98.88 79 ASP A CA 1
ATOM 575 C C . ASP A 1 79 ? -7.523 21.891 9.023 1 98.88 79 ASP A C 1
ATOM 577 O O . ASP A 1 79 ? -7.996 21.812 7.891 1 98.88 79 ASP A O 1
ATOM 581 N N . LEU A 1 80 ? -6.312 21.438 9.305 1 98.94 80 LEU A N 1
ATOM 582 C CA . LEU A 1 80 ? -5.434 20.797 8.336 1 98.94 80 LEU A CA 1
ATOM 583 C C . LEU A 1 80 ? -4.609 19.688 9 1 98.94 80 LEU A C 1
ATOM 585 O O . LEU A 1 80 ? -3.975 19.922 10.031 1 98.94 80 LEU A O 1
ATOM 589 N N . LEU A 1 81 ? -4.684 18.531 8.484 1 98.94 81 LEU A N 1
ATOM 590 C CA . LEU A 1 81 ? -3.83 17.406 8.875 1 98.94 81 LEU A CA 1
ATOM 591 C C . LEU A 1 81 ? -2.834 17.078 7.77 1 98.94 81 LEU A C 1
ATOM 593 O O . LEU A 1 81 ? -3.23 16.781 6.645 1 98.94 81 LEU A O 1
ATOM 597 N N . VAL A 1 82 ? -1.562 17.172 8.086 1 98.88 82 VAL A N 1
ATOM 598 C CA . VAL A 1 82 ? -0.503 16.891 7.117 1 98.88 82 VAL A CA 1
ATOM 599 C C . VAL A 1 82 ? 0.254 15.633 7.52 1 98.88 82 VAL A C 1
ATOM 601 O O . VAL A 1 82 ? 1.01 15.641 8.492 1 98.88 82 VAL A O 1
ATOM 604 N N . SER A 1 83 ? 0.071 14.594 6.77 1 98.62 83 SER A N 1
ATOM 605 C CA . SER A 1 83 ? 0.868 13.383 6.914 1 98.62 83 SER A CA 1
ATOM 606 C C . SER A 1 83 ? 2.152 13.461 6.094 1 98.62 83 SER A C 1
ATOM 608 O O . SER A 1 83 ? 2.174 13.07 4.926 1 98.62 83 SER A O 1
ATOM 610 N N . ASN A 1 84 ? 3.199 13.891 6.734 1 98.31 84 ASN A N 1
ATOM 611 C CA . ASN A 1 84 ? 4.492 14.109 6.098 1 98.31 84 ASN A CA 1
ATOM 612 C C . ASN A 1 84 ? 5.535 13.109 6.578 1 98.31 84 ASN A C 1
ATOM 614 O O . ASN A 1 84 ? 6.5 12.82 5.867 1 98.31 84 ASN A O 1
ATOM 618 N N . ALA A 1 85 ? 5.387 12.602 7.828 1 98.06 85 ALA A N 1
ATOM 619 C CA . ALA A 1 85 ? 6.293 11.578 8.328 1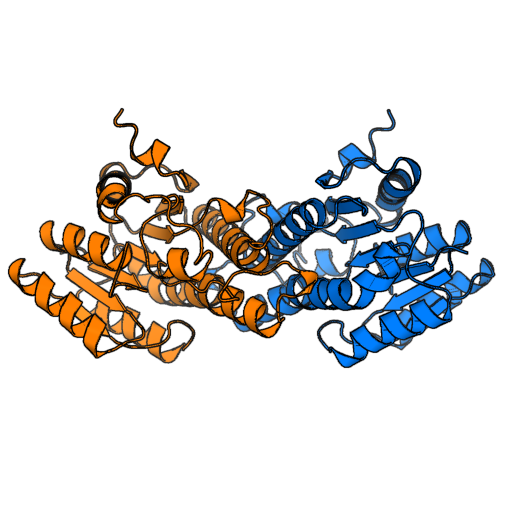 98.06 85 ALA A CA 1
ATOM 620 C C . ALA A 1 85 ? 6.348 10.383 7.383 1 98.06 85 ALA A C 1
ATOM 622 O O . ALA A 1 85 ? 5.316 9.93 6.883 1 98.06 85 ALA A O 1
ATOM 623 N N . SER A 1 86 ? 7.535 9.914 7.078 1 97.44 86 SER A N 1
ATOM 624 C CA . SER A 1 86 ? 7.68 8.844 6.105 1 97.44 86 SER A CA 1
ATOM 625 C C . SER A 1 86 ? 8.891 7.965 6.422 1 97.44 86 SER A C 1
ATOM 627 O O . SER A 1 86 ? 9.836 8.422 7.07 1 97.44 86 SER A O 1
ATOM 629 N N . ALA A 1 87 ? 8.844 6.766 6 1 97.69 87 ALA A N 1
ATOM 630 C CA . ALA A 1 87 ? 9.945 5.812 6.066 1 97.69 87 ALA A CA 1
ATOM 631 C C . ALA A 1 87 ? 10.219 5.195 4.699 1 97.69 87 ALA A C 1
ATOM 633 O O . ALA A 1 87 ? 9.289 4.895 3.949 1 97.69 87 ALA A O 1
ATOM 634 N N . LEU A 1 88 ? 11.453 4.953 4.445 1 97.69 88 LEU A N 1
ATOM 635 C CA . LEU A 1 88 ? 11.875 4.402 3.164 1 97.69 88 LEU A CA 1
ATOM 636 C C . LEU A 1 88 ? 11.727 2.887 3.146 1 97.69 88 LEU A C 1
ATOM 638 O O . LEU A 1 88 ? 11.469 2.295 2.094 1 97.69 88 LEU A O 1
ATOM 642 N N . GLY A 1 89 ? 11.945 2.236 4.305 1 96.62 89 GLY A N 1
ATOM 643 C CA . GLY A 1 89 ? 11.93 0.786 4.41 1 96.62 89 GLY A CA 1
ATOM 644 C C . GLY A 1 89 ? 13.297 0.159 4.234 1 96.62 89 GLY A C 1
ATOM 645 O O . GLY A 1 89 ? 13.516 -0.998 4.602 1 96.62 89 GLY A O 1
ATOM 646 N N . ALA A 1 90 ? 14.172 0.864 3.566 1 95.62 90 ALA A N 1
ATOM 647 C CA . ALA A 1 90 ? 15.578 0.487 3.422 1 95.62 90 ALA A CA 1
ATOM 648 C C . ALA A 1 90 ? 16.453 1.715 3.207 1 95.62 90 ALA A C 1
ATOM 650 O O . ALA A 1 90 ? 16.078 2.641 2.486 1 95.62 90 ALA A O 1
ATOM 651 N N . GLU A 1 91 ? 17.578 1.704 3.842 1 95.31 91 GLU A N 1
ATOM 652 C CA . GLU A 1 91 ? 18.547 2.785 3.697 1 95.31 91 GLU A CA 1
ATOM 653 C C . GLU A 1 91 ? 19.969 2.24 3.574 1 95.31 91 GLU A C 1
ATOM 655 O O . GLU A 1 91 ? 20.547 1.773 4.559 1 95.31 91 GLU A O 1
ATOM 660 N N . PRO A 1 92 ? 20.562 2.277 2.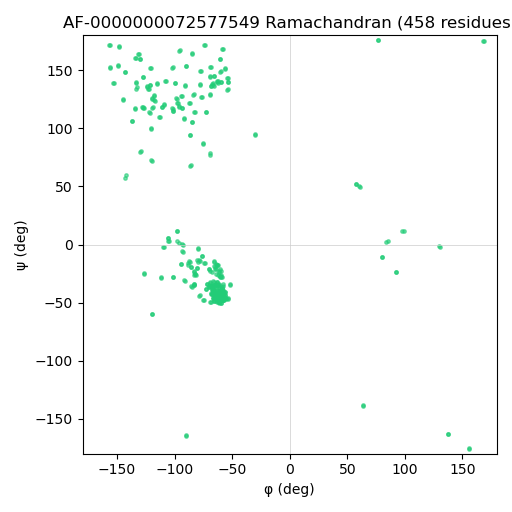367 1 96.31 92 PRO A N 1
ATOM 661 C CA . PRO A 1 92 ? 20 2.822 1.13 1 96.31 92 PRO A CA 1
ATOM 662 C C . PRO A 1 92 ? 18.922 1.92 0.52 1 96.31 92 PRO A C 1
ATOM 664 O O . PRO A 1 92 ? 18.672 0.825 1.029 1 96.31 92 PRO A O 1
ATOM 667 N N . LEU A 1 93 ? 18.266 2.42 -0.477 1 97.25 93 LEU A N 1
ATOM 668 C CA . LEU A 1 93 ? 17.25 1.632 -1.188 1 97.25 93 LEU A CA 1
ATOM 669 C C . LEU A 1 93 ? 17.906 0.459 -1.917 1 97.25 93 LEU A C 1
ATOM 671 O O . LEU A 1 93 ? 19.016 0.584 -2.436 1 97.25 93 LEU A O 1
ATOM 675 N N . VAL A 1 94 ? 17.219 -0.624 -1.965 1 98.25 94 VAL A N 1
ATOM 676 C CA . VAL A 1 94 ? 17.719 -1.844 -2.582 1 98.25 94 VAL A CA 1
ATOM 677 C C . VAL A 1 94 ? 16.656 -2.453 -3.484 1 98.25 94 VAL A C 1
ATOM 679 O O . VAL A 1 94 ? 15.477 -2.115 -3.373 1 98.25 94 VAL A O 1
ATOM 682 N N . ARG A 1 95 ? 17.109 -3.299 -4.387 1 98.5 95 ARG A N 1
ATOM 683 C CA . ARG A 1 95 ? 16.172 -4.043 -5.223 1 98.5 95 ARG A CA 1
ATOM 684 C C . ARG A 1 95 ? 15.25 -4.918 -4.371 1 98.5 95 ARG A C 1
ATOM 686 O O . ARG A 1 95 ? 15.578 -5.242 -3.23 1 98.5 95 ARG A O 1
ATOM 693 N N . LEU A 1 96 ? 14.141 -5.301 -4.922 1 98.75 96 LEU A N 1
ATOM 694 C CA . LEU A 1 96 ? 13.125 -6.047 -4.188 1 98.75 96 LEU A CA 1
ATOM 695 C C . LEU A 1 96 ? 13.68 -7.383 -3.701 1 98.75 96 LEU A C 1
ATOM 697 O O . LEU A 1 96 ? 13.328 -7.844 -2.613 1 98.75 96 LEU A O 1
ATOM 701 N N . ALA A 1 97 ? 14.523 -7.973 -4.441 1 98.44 97 ALA A N 1
ATOM 702 C CA . ALA A 1 97 ? 15.117 -9.258 -4.074 1 98.44 97 ALA A CA 1
ATOM 703 C C . ALA A 1 97 ? 15.883 -9.156 -2.758 1 98.44 97 ALA A C 1
ATOM 705 O O . ALA A 1 97 ? 15.969 -10.125 -2.006 1 98.44 97 ALA A O 1
ATOM 706 N N . ALA A 1 98 ? 16.344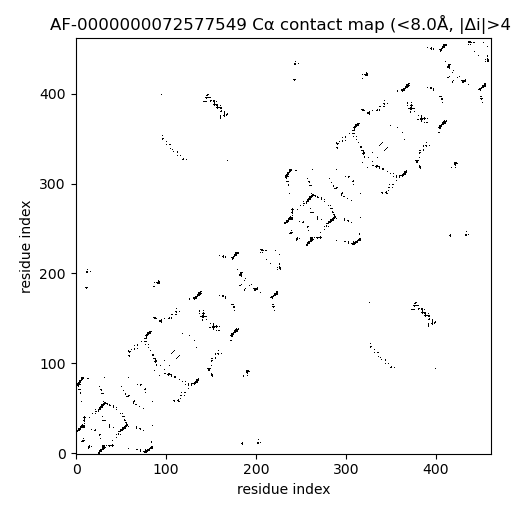 -8 -2.459 1 98.31 98 ALA A N 1
ATOM 707 C CA . ALA A 1 98 ? 17.203 -7.793 -1.291 1 98.31 98 ALA A CA 1
ATOM 708 C C . ALA A 1 98 ? 16.469 -7 -0.212 1 98.31 98 ALA A C 1
ATOM 710 O O . ALA A 1 98 ? 17.031 -6.746 0.862 1 98.31 98 ALA A O 1
ATOM 711 N N . LEU A 1 99 ? 15.258 -6.582 -0.444 1 98.38 99 LEU A N 1
ATOM 712 C CA . LEU A 1 99 ? 14.508 -5.777 0.514 1 98.38 99 LEU A CA 1
ATOM 713 C C . LEU A 1 99 ? 14.062 -6.625 1.702 1 98.38 99 LEU A C 1
ATOM 715 O O . LEU A 1 99 ? 13.242 -7.535 1.55 1 98.38 99 LEU A O 1
ATOM 719 N N . PRO A 1 100 ? 14.594 -6.34 2.889 1 98 100 PRO A N 1
ATOM 720 C CA . PRO A 1 100 ? 14.062 -7.062 4.047 1 98 100 PRO A CA 1
ATOM 721 C C . PRO A 1 100 ? 12.57 -6.824 4.258 1 98 100 PRO A C 1
ATOM 723 O O . PRO A 1 100 ? 12.094 -5.691 4.125 1 98 100 PRO A O 1
ATOM 726 N N . LEU A 1 101 ? 11.844 -7.836 4.602 1 98.69 101 LEU A N 1
ATOM 727 C CA . LEU A 1 101 ? 10.406 -7.691 4.777 1 98.69 101 LEU A CA 1
ATOM 728 C C . LEU A 1 101 ? 10.086 -6.785 5.965 1 98.69 101 LEU A C 1
ATOM 730 O O . LEU A 1 101 ? 9.078 -6.078 5.961 1 98.69 101 LEU A O 1
ATOM 734 N N . GLU A 1 102 ? 10.961 -6.832 6.93 1 98.62 102 GLU A N 1
ATOM 735 C CA . GLU A 1 102 ? 10.789 -5.926 8.062 1 98.62 102 GLU A CA 1
ATOM 736 C C . GLU A 1 102 ? 10.828 -4.469 7.617 1 98.62 102 GLU A C 1
ATOM 738 O O . GLU A 1 102 ? 10.117 -3.623 8.156 1 98.62 102 GLU A O 1
ATOM 743 N N . GLY A 1 103 ? 11.742 -4.18 6.699 1 98.62 103 GLY A N 1
ATOM 744 C CA . GLY A 1 103 ? 11.789 -2.838 6.137 1 98.62 103 GLY A CA 1
ATOM 745 C C . GLY A 1 103 ? 10.516 -2.447 5.414 1 98.62 103 GLY A C 1
ATOM 746 O O . GLY A 1 103 ? 10.023 -1.327 5.57 1 98.62 103 GLY A O 1
ATOM 747 N N . LEU A 1 104 ? 9.992 -3.346 4.625 1 98.88 104 LEU A N 1
ATOM 748 C CA . LEU A 1 104 ? 8.719 -3.105 3.957 1 98.88 104 LEU A CA 1
ATOM 749 C C . LEU A 1 104 ? 7.605 -2.861 4.973 1 98.88 104 LEU A C 1
ATOM 751 O O . LEU A 1 104 ? 6.824 -1.918 4.828 1 98.88 104 LEU A O 1
ATOM 755 N N . ARG A 1 105 ? 7.562 -3.699 5.992 1 98.81 105 ARG A N 1
ATOM 756 C CA . ARG A 1 105 ? 6.566 -3.539 7.047 1 98.81 105 ARG A CA 1
ATOM 757 C C . ARG A 1 105 ? 6.672 -2.162 7.695 1 98.81 105 ARG A C 1
ATOM 759 O O . ARG A 1 105 ? 5.656 -1.525 7.984 1 98.81 105 ARG A O 1
ATOM 766 N N . ARG A 1 106 ? 7.855 -1.773 7.902 1 98.69 106 ARG A N 1
ATOM 767 C CA . ARG A 1 106 ? 8.07 -0.472 8.523 1 98.69 106 ARG A CA 1
ATOM 768 C C . ARG A 1 106 ? 7.547 0.653 7.637 1 98.69 106 ARG A C 1
ATOM 770 O O . ARG A 1 106 ? 6.871 1.564 8.117 1 98.69 106 ARG A O 1
ATOM 777 N N . ALA A 1 107 ? 7.871 0.62 6.352 1 98.81 107 ALA A N 1
ATOM 778 C CA . ALA A 1 107 ? 7.375 1.627 5.418 1 98.81 107 ALA A CA 1
ATOM 779 C C . ALA A 1 107 ? 5.852 1.649 5.395 1 98.81 107 ALA A C 1
ATOM 781 O O . ALA A 1 107 ? 5.238 2.719 5.449 1 98.81 107 ALA A O 1
ATOM 782 N N . LEU A 1 108 ? 5.27 0.475 5.379 1 98.94 108 LEU A N 1
ATOM 783 C CA . LEU A 1 108 ? 3.812 0.378 5.348 1 98.94 108 LEU A CA 1
ATOM 784 C C . LEU A 1 108 ? 3.203 0.897 6.645 1 98.94 108 LEU A C 1
ATOM 786 O O . LEU A 1 108 ? 2.166 1.562 6.625 1 98.94 108 LEU A O 1
ATOM 790 N N . GLU A 1 109 ? 3.82 0.584 7.715 1 98.94 109 GLU A N 1
ATOM 791 C CA . GLU A 1 109 ? 3.301 1.014 9.008 1 98.94 109 GLU A CA 1
ATOM 792 C C . GLU A 1 109 ? 3.361 2.531 9.156 1 98.94 109 GLU A C 1
ATOM 794 O O . GLU A 1 109 ? 2.381 3.162 9.555 1 98.94 109 GLU A O 1
ATOM 799 N N . VAL A 1 110 ? 4.43 3.125 8.828 1 98.81 110 VAL A N 1
ATOM 800 C CA . VAL A 1 110 ? 4.641 4.555 9.023 1 98.81 110 VAL A CA 1
ATOM 801 C C . VAL A 1 110 ? 3.848 5.344 7.988 1 98.81 110 VAL A C 1
ATOM 803 O O . VAL A 1 110 ? 3.139 6.293 8.328 1 98.81 110 VAL A O 1
ATOM 806 N N . ASN A 1 111 ? 3.951 4.945 6.738 1 98.88 111 ASN A N 1
ATOM 807 C CA . ASN A 1 111 ? 3.447 5.766 5.641 1 98.88 111 ASN A CA 1
ATOM 808 C C . ASN A 1 111 ? 1.949 5.566 5.434 1 98.88 111 ASN A C 1
ATOM 810 O O . ASN A 1 111 ? 1.279 6.418 4.852 1 98.88 111 ASN A O 1
ATOM 814 N N . VAL A 1 112 ? 1.452 4.426 5.875 1 98.94 112 VAL A N 1
ATOM 815 C CA . VAL A 1 112 ? 0.078 4.094 5.512 1 98.94 112 VAL A CA 1
ATOM 816 C C . VAL A 1 112 ? -0.767 3.943 6.773 1 98.94 112 VAL A C 1
ATOM 818 O O . VAL A 1 112 ? -1.686 4.73 7.012 1 98.94 112 VAL A O 1
ATOM 821 N N . VAL A 1 113 ? -0.399 3.016 7.633 1 98.94 113 VAL A N 1
ATOM 822 C CA . VAL A 1 113 ? -1.225 2.682 8.789 1 98.94 113 VAL A CA 1
ATOM 823 C C . VAL A 1 113 ? -1.282 3.873 9.742 1 98.94 113 VAL A C 1
ATOM 825 O O . VAL A 1 113 ? -2.361 4.262 10.195 1 98.94 113 VAL A O 1
ATOM 828 N N . ALA A 1 114 ? -0.144 4.426 10.047 1 98.94 114 ALA A N 1
ATOM 829 C CA . ALA A 1 114 ? -0.082 5.566 10.953 1 98.94 114 ALA A CA 1
ATOM 830 C C . ALA A 1 114 ? -0.869 6.75 10.406 1 98.94 114 ALA A C 1
ATOM 832 O O . ALA A 1 114 ? -1.549 7.457 11.156 1 98.94 114 ALA A O 1
ATOM 833 N N . ALA A 1 115 ? -0.751 6.988 9.109 1 98.81 115 ALA A N 1
ATOM 834 C CA . ALA A 1 115 ? -1.474 8.086 8.477 1 98.81 115 ALA A CA 1
ATOM 835 C C . ALA A 1 115 ? -2.982 7.91 8.625 1 98.81 115 ALA A C 1
ATOM 837 O O . ALA A 1 115 ? -3.689 8.844 9 1 98.81 115 ALA A O 1
ATOM 838 N N . LEU A 1 116 ? -3.467 6.695 8.336 1 98.94 116 LEU A N 1
ATOM 839 C CA . LEU A 1 116 ? -4.895 6.449 8.5 1 98.94 116 LEU A CA 1
ATOM 840 C C . LEU A 1 116 ? -5.309 6.586 9.961 1 98.94 116 LEU A C 1
ATOM 842 O O . LEU A 1 116 ? -6.375 7.129 10.266 1 98.94 116 LEU A O 1
ATOM 846 N N . GLY A 1 117 ? -4.508 6.031 10.844 1 98.88 117 GLY A N 1
ATOM 847 C CA . GLY A 1 117 ? -4.809 6.164 12.258 1 98.88 117 GLY A CA 1
ATOM 848 C C . GLY A 1 117 ? -5 7.605 12.695 1 98.88 117 GLY A C 1
ATOM 849 O O . GLY A 1 117 ? -5.938 7.918 13.43 1 98.88 117 GLY A O 1
ATOM 850 N N . LEU A 1 118 ? -4.098 8.43 12.266 1 98.88 118 LEU A N 1
ATOM 851 C CA . LEU A 1 118 ? -4.172 9.836 12.625 1 98.88 118 LEU A CA 1
ATOM 852 C C . LEU A 1 118 ? -5.406 10.492 12.008 1 98.88 118 LEU A C 1
ATOM 854 O O . LEU A 1 118 ? -6.09 11.281 12.672 1 98.88 118 LEU A O 1
ATOM 858 N N . VAL A 1 119 ? -5.719 10.195 10.75 1 98.81 119 VAL A N 1
ATOM 859 C CA . VAL A 1 119 ? -6.91 10.703 10.078 1 98.81 119 VAL A CA 1
ATOM 860 C C . VAL A 1 119 ? -8.156 10.305 10.859 1 98.81 119 VAL A C 1
ATOM 862 O O . VAL A 1 119 ? -9.023 11.141 11.117 1 98.81 119 VAL A O 1
ATOM 865 N N . ARG A 1 120 ? -8.211 9.055 11.227 1 98.69 120 ARG A N 1
ATOM 866 C CA . ARG A 1 120 ? -9.383 8.555 11.938 1 98.69 120 ARG A CA 1
ATOM 867 C C . ARG A 1 120 ? -9.602 9.32 13.234 1 98.69 120 ARG A C 1
ATOM 869 O O . ARG A 1 120 ? -10.727 9.711 13.555 1 98.69 120 ARG A O 1
ATOM 876 N N . GLU A 1 121 ? -8.578 9.562 13.953 1 98.5 121 GLU A N 1
ATOM 877 C CA . GLU A 1 121 ? -8.672 10.266 15.227 1 98.5 121 GLU A CA 1
ATOM 878 C C . GLU A 1 121 ? -9.031 11.734 15.023 1 98.5 121 GLU A C 1
ATOM 880 O O . GLU A 1 121 ? -9.758 12.312 15.836 1 98.5 121 GLU A O 1
ATOM 885 N N . ALA A 1 122 ? -8.555 12.32 13.992 1 98.88 122 ALA A N 1
ATOM 886 C CA . ALA A 1 122 ? -8.711 13.75 13.758 1 98.88 122 ALA A CA 1
ATOM 887 C C . ALA A 1 122 ? -10.023 14.047 13.031 1 98.88 122 ALA A C 1
ATOM 889 O O . ALA A 1 122 ? -10.461 15.203 12.977 1 98.88 122 ALA A O 1
ATOM 890 N N . LEU A 1 123 ? -10.656 13.047 12.461 1 98.81 123 LEU A N 1
ATOM 891 C CA . LEU A 1 123 ? -11.75 13.203 11.5 1 98.81 123 LEU A CA 1
ATOM 892 C C . LEU A 1 123 ? -12.898 14 12.117 1 98.81 123 LEU A C 1
ATOM 894 O O . LEU A 1 123 ? -13.438 14.906 11.484 1 98.81 123 LEU A O 1
ATOM 898 N N . PRO A 1 124 ? -13.289 13.719 13.414 1 98.62 124 PRO A N 1
ATOM 899 C CA . PRO A 1 124 ? -14.375 14.523 13.977 1 98.62 124 PRO A CA 1
ATOM 900 C C . PRO A 1 124 ? -14.055 16.016 14 1 98.62 124 PRO A C 1
ATOM 902 O O . PRO A 1 124 ? -14.914 16.844 13.703 1 98.62 124 PRO A O 1
ATOM 905 N N . LEU A 1 125 ? -12.875 16.375 14.297 1 98.81 125 LEU A N 1
ATOM 906 C CA . LEU A 1 125 ? -12.469 17.766 14.344 1 98.81 125 LEU A CA 1
ATOM 907 C C . LEU A 1 125 ? -12.359 18.344 12.938 1 98.81 125 LEU A C 1
ATOM 909 O O . LEU A 1 125 ? -12.727 19.5 12.703 1 98.81 125 LEU A O 1
ATOM 913 N N . LEU A 1 126 ? -11.859 17.547 12 1 98.88 126 LEU A N 1
ATOM 914 C CA . LEU A 1 126 ? -11.766 17.969 10.609 1 98.88 126 LEU A CA 1
ATOM 915 C C . LEU A 1 126 ? -13.148 18.266 10.031 1 98.88 126 LEU A C 1
ATOM 917 O O . LEU A 1 126 ? -13.336 19.266 9.328 1 98.88 126 LEU A O 1
ATOM 921 N N . ARG A 1 127 ? -14.078 17.422 10.344 1 98.56 127 ARG A N 1
ATOM 922 C CA . ARG A 1 127 ? -15.445 17.578 9.867 1 98.56 127 ARG A CA 1
ATOM 923 C C . ARG A 1 127 ? -16.078 18.859 10.414 1 98.56 127 ARG A C 1
ATOM 925 O O . ARG A 1 127 ? -16.906 19.484 9.75 1 98.56 127 ARG A O 1
ATOM 932 N N . ALA A 1 128 ? -15.68 19.172 11.609 1 98.31 128 ALA A N 1
ATOM 933 C CA . ALA A 1 128 ? -16.266 20.328 12.289 1 98.31 128 ALA A CA 1
ATOM 934 C C . ALA A 1 128 ? -15.641 21.625 11.812 1 98.31 128 ALA A C 1
ATOM 936 O O . ALA A 1 128 ? -16.188 22.703 12.039 1 98.31 128 ALA A O 1
ATOM 937 N N . ALA A 1 129 ? -14.453 21.578 11.227 1 98.19 129 ALA A N 1
ATOM 938 C CA . ALA A 1 129 ? -13.758 22.766 10.742 1 98.19 129 ALA A CA 1
ATOM 939 C C . ALA A 1 129 ? -14.469 23.359 9.539 1 98.19 129 ALA A C 1
ATOM 941 O O . ALA A 1 129 ? -15.055 22.641 8.727 1 98.19 129 ALA A O 1
ATOM 942 N N . PRO A 1 130 ? -14.477 24.641 9.414 1 95.56 130 PRO A N 1
ATOM 943 C CA . PRO A 1 130 ? -15.156 25.297 8.289 1 95.56 130 PRO A CA 1
ATOM 944 C C . PRO A 1 130 ? -14.625 24.828 6.938 1 95.56 130 PRO A C 1
ATOM 946 O O . PRO A 1 130 ? -15.391 24.688 5.98 1 95.56 130 PRO A O 1
ATOM 949 N N . ALA A 1 131 ? -13.352 24.547 6.902 1 96.5 131 ALA A N 1
ATOM 950 C CA . ALA A 1 131 ? -12.703 24.125 5.664 1 96.5 131 ALA A CA 1
ATOM 951 C C . ALA A 1 131 ? -11.641 23.062 5.941 1 96.5 131 ALA A C 1
ATOM 953 O O . ALA A 1 131 ? -10.484 23.219 5.535 1 96.5 131 ALA A O 1
ATOM 954 N N . GLY A 1 132 ? -12.055 21.984 6.543 1 98.62 132 GLY A N 1
ATOM 955 C CA . GLY A 1 132 ? -11.125 20.922 6.926 1 98.62 132 GLY A CA 1
ATOM 956 C C . GLY A 1 132 ? -10.43 20.281 5.742 1 98.62 132 GLY A C 1
ATOM 957 O O . GLY A 1 132 ? -11.031 20.094 4.684 1 98.62 132 GLY A O 1
ATOM 958 N N . ALA A 1 133 ? -9.133 19.984 5.836 1 98.88 133 ALA A N 1
ATOM 959 C CA . ALA A 1 133 ? -8.367 19.391 4.742 1 98.88 133 ALA A CA 1
ATOM 960 C C . ALA A 1 133 ? -7.344 18.391 5.273 1 98.88 133 ALA A C 1
ATOM 962 O O . ALA A 1 133 ? -6.875 18.516 6.406 1 98.88 133 ALA A O 1
ATOM 963 N N . VAL A 1 134 ? -7.086 17.406 4.508 1 98.88 134 VAL A N 1
ATOM 964 C CA . VAL A 1 134 ? -6.027 16.438 4.738 1 98.88 134 VAL A CA 1
ATOM 965 C C . VAL A 1 134 ? -5.012 16.5 3.6 1 98.88 134 VAL A C 1
ATOM 967 O O . VAL A 1 134 ? -5.387 16.516 2.426 1 98.88 134 VAL A O 1
ATOM 970 N N . LEU A 1 135 ? -3.779 16.625 3.951 1 98.56 135 LEU A N 1
ATOM 971 C CA . LEU A 1 135 ? -2.672 16.641 3.002 1 98.56 135 LEU A CA 1
ATOM 972 C C . LEU A 1 135 ? -1.714 15.484 3.273 1 98.56 135 LEU A C 1
ATOM 974 O O . LEU A 1 135 ? -1.151 15.383 4.367 1 98.56 135 LEU A O 1
ATOM 978 N N . THR A 1 136 ? -1.569 14.602 2.35 1 98.56 136 THR A N 1
ATOM 979 C CA . THR A 1 136 ? -0.56 13.547 2.432 1 98.56 136 THR A CA 1
ATOM 980 C C . THR A 1 136 ? 0.574 13.812 1.444 1 98.56 136 THR A C 1
ATOM 982 O O . THR A 1 136 ? 0.336 14.266 0.324 1 98.56 136 THR A O 1
ATOM 985 N N . ILE A 1 137 ? 1.775 13.539 1.873 1 97.44 137 ILE A N 1
ATOM 986 C CA . ILE A 1 137 ? 2.932 13.719 1.001 1 97.44 137 ILE A CA 1
ATOM 987 C C . ILE A 1 137 ? 3.229 12.414 0.266 1 97.44 137 ILE A C 1
ATOM 989 O O . ILE A 1 137 ? 3.686 11.438 0.873 1 97.44 137 ILE A O 1
ATOM 993 N N . SER A 1 138 ? 2.947 12.43 -0.978 1 97.12 138 SER A N 1
ATOM 994 C CA . SER A 1 138 ? 3.148 11.297 -1.871 1 97.12 138 SER A CA 1
ATOM 995 C C . SER A 1 138 ? 4.535 11.328 -2.508 1 97.12 138 SER A C 1
ATOM 997 O O . SER A 1 138 ? 5.473 11.891 -1.934 1 97.12 138 SER A O 1
ATOM 999 N N . SER A 1 139 ? 4.742 10.594 -3.516 1 95.25 139 SER A N 1
ATOM 1000 C CA . SER A 1 139 ? 5.98 10.469 -4.273 1 95.25 139 SER A CA 1
ATOM 1001 C C . SER A 1 139 ? 5.719 9.992 -5.699 1 95.25 139 SER A C 1
ATOM 1003 O O . SER A 1 139 ? 4.723 9.312 -5.953 1 95.25 139 SER A O 1
ATOM 1005 N N . ASP A 1 140 ? 6.621 10.383 -6.605 1 94.5 140 ASP A N 1
ATOM 1006 C CA . ASP A 1 140 ? 6.57 9.805 -7.945 1 94.5 140 ASP A CA 1
ATOM 1007 C C . ASP A 1 140 ? 6.734 8.289 -7.895 1 94.5 140 ASP A C 1
ATOM 1009 O O . ASP A 1 140 ? 6.215 7.574 -8.75 1 94.5 140 ASP A O 1
ATOM 1013 N N . ALA A 1 141 ? 7.398 7.836 -6.926 1 96.75 141 ALA A N 1
ATOM 1014 C CA . ALA A 1 141 ? 7.652 6.406 -6.758 1 96.75 141 ALA A CA 1
ATOM 1015 C C . ALA A 1 141 ? 6.355 5.648 -6.48 1 96.75 141 ALA A C 1
ATOM 1017 O O . ALA A 1 141 ? 6.316 4.418 -6.57 1 96.75 141 ALA A O 1
ATOM 1018 N N . ALA A 1 142 ? 5.289 6.328 -6.148 1 97.62 142 ALA A N 1
ATOM 1019 C CA . ALA A 1 142 ? 3.992 5.691 -5.938 1 97.62 142 ALA A CA 1
ATOM 1020 C C . ALA A 1 142 ? 3.4 5.199 -7.254 1 97.62 142 ALA A C 1
ATOM 1022 O O . ALA A 1 142 ? 2.541 4.316 -7.262 1 97.62 142 ALA A O 1
ATOM 1023 N N . ALA A 1 143 ? 3.902 5.793 -8.352 1 95 143 ALA A N 1
ATOM 1024 C CA . ALA A 1 143 ? 3.271 5.512 -9.641 1 95 143 ALA A CA 1
ATOM 1025 C C . ALA A 1 143 ? 4.297 5.031 -10.664 1 95 143 ALA A C 1
ATOM 1027 O O . ALA A 1 143 ? 3.945 4.379 -11.648 1 95 143 ALA A O 1
ATOM 1028 N N . GLU A 1 144 ? 5.484 5.418 -10.438 1 96.88 144 GLU A N 1
ATOM 1029 C CA . GLU A 1 144 ? 6.547 5.043 -11.367 1 96.88 144 GLU A CA 1
ATOM 1030 C C . GLU A 1 144 ? 7.348 3.857 -10.836 1 96.88 144 GLU A C 1
ATOM 1032 O O . GLU A 1 144 ? 7.719 3.826 -9.664 1 96.88 144 GLU A O 1
ATOM 1037 N N . ALA A 1 145 ? 7.684 2.949 -11.68 1 98.12 145 ALA A N 1
ATOM 1038 C CA . ALA A 1 145 ? 8.391 1.732 -11.289 1 98.12 145 ALA A CA 1
ATOM 1039 C C . ALA A 1 145 ? 9.898 1.96 -11.266 1 98.12 145 ALA A C 1
ATOM 1041 O O . ALA A 1 145 ? 10.641 1.326 -12.016 1 98.12 145 ALA A O 1
ATOM 1042 N N . TYR A 1 146 ? 10.398 2.74 -10.391 1 97.44 146 TYR A N 1
ATOM 1043 C CA . TYR A 1 146 ? 11.836 2.975 -10.242 1 97.44 146 TYR A CA 1
ATOM 1044 C C . TYR A 1 146 ? 12.508 1.797 -9.547 1 97.44 146 TYR A C 1
ATOM 1046 O O . TYR A 1 146 ? 12.102 1.391 -8.453 1 97.44 146 TYR A O 1
ATOM 1054 N N . GLU A 1 147 ? 13.539 1.312 -10.219 1 98.06 147 GLU A N 1
ATOM 1055 C CA . GLU A 1 147 ? 14.32 0.261 -9.57 1 98.06 147 GLU A CA 1
ATOM 1056 C C . GLU A 1 147 ? 14.781 0.697 -8.18 1 98.06 147 GLU A C 1
ATOM 1058 O O . GLU A 1 147 ? 15.102 1.867 -7.969 1 98.06 147 GLU A O 1
ATOM 1063 N N . THR A 1 148 ? 14.734 -0.209 -7.211 1 98.06 148 THR A N 1
ATOM 1064 C CA . THR A 1 148 ? 15.203 -0.101 -5.836 1 98.06 148 THR A CA 1
ATOM 1065 C C . THR A 1 148 ? 14.203 0.657 -4.977 1 98.06 148 THR A C 1
ATOM 1067 O O . THR A 1 148 ? 14.305 0.659 -3.746 1 98.06 148 THR A O 1
ATOM 1070 N N . TRP A 1 149 ? 13.172 1.304 -5.539 1 98 149 TRP A N 1
ATOM 1071 C CA . TRP A 1 149 ? 12.211 2.109 -4.789 1 98 149 TRP A CA 1
ATOM 1072 C C . TRP A 1 149 ? 10.945 1.315 -4.492 1 98 149 TRP A C 1
ATOM 1074 O O . TRP A 1 149 ? 9.922 1.89 -4.125 1 98 149 TRP A O 1
ATOM 1084 N N . GLY A 1 150 ? 10.992 0.056 -4.719 1 98.56 150 GLY A N 1
ATOM 1085 C CA . GLY A 1 150 ? 9.789 -0.759 -4.715 1 98.56 150 GLY A CA 1
ATOM 1086 C C . GLY A 1 150 ? 9.055 -0.736 -3.389 1 98.56 150 GLY A C 1
ATOM 1087 O O . GLY A 1 150 ? 7.832 -0.607 -3.355 1 98.56 150 GLY A O 1
ATOM 1088 N N . GLY A 1 151 ? 9.797 -0.981 -2.258 1 98.69 151 GLY A N 1
ATOM 1089 C CA . GLY A 1 151 ? 9.164 -0.974 -0.95 1 98.69 151 GLY A CA 1
ATOM 1090 C C . GLY A 1 151 ? 8.555 0.368 -0.589 1 98.69 151 GLY A C 1
ATOM 1091 O O . GLY A 1 151 ? 7.387 0.443 -0.202 1 98.69 151 GLY A O 1
ATOM 1092 N N . TYR A 1 152 ? 9.336 1.417 -0.749 1 98.69 152 TYR A N 1
ATOM 1093 C CA . TYR A 1 152 ? 8.867 2.775 -0.5 1 98.69 152 TYR A CA 1
ATOM 1094 C C . TYR A 1 152 ? 7.715 3.131 -1.429 1 98.69 152 TYR A C 1
ATOM 1096 O O . TYR A 1 152 ? 6.668 3.609 -0.977 1 98.69 152 TYR A O 1
ATOM 1104 N N . GLY A 1 153 ? 7.883 2.877 -2.748 1 98.81 153 GLY A N 1
ATOM 1105 C CA . GLY A 1 153 ? 6.863 3.16 -3.744 1 98.81 153 GLY A CA 1
ATOM 1106 C C . GLY A 1 153 ? 5.547 2.459 -3.469 1 98.81 153 GLY A C 1
ATOM 1107 O O . GLY A 1 153 ? 4.477 3.053 -3.619 1 98.81 153 GLY A O 1
ATOM 1108 N N . ALA A 1 154 ? 5.629 1.246 -3.088 1 98.94 154 ALA A N 1
ATOM 1109 C CA . ALA A 1 154 ? 4.422 0.496 -2.746 1 98.94 154 ALA A CA 1
ATOM 1110 C C . ALA A 1 154 ? 3.678 1.154 -1.589 1 98.94 154 ALA A C 1
ATOM 1112 O O . ALA A 1 154 ? 2.449 1.27 -1.618 1 98.94 154 ALA A O 1
ATOM 1113 N N . SER A 1 155 ? 4.383 1.55 -0.542 1 98.94 155 SER A N 1
ATOM 1114 C CA . SER A 1 155 ? 3.75 2.213 0.593 1 98.94 155 SER A CA 1
ATOM 1115 C C . SER A 1 155 ? 3.098 3.525 0.172 1 98.94 155 SER A C 1
ATOM 1117 O O . SER A 1 155 ? 2.008 3.861 0.639 1 98.94 155 SER A O 1
ATOM 1119 N N . LYS A 1 156 ? 3.75 4.27 -0.695 1 98.88 156 LYS A N 1
ATOM 1120 C CA . LYS A 1 156 ? 3.197 5.543 -1.144 1 98.88 156 LYS A CA 1
ATOM 1121 C C . LYS A 1 156 ? 2.01 5.328 -2.078 1 98.88 156 LYS A C 1
ATOM 1123 O O . LYS A 1 156 ? 1.066 6.125 -2.086 1 98.88 156 LYS A O 1
ATOM 1128 N N . ALA A 1 157 ? 2.047 4.266 -2.887 1 98.88 157 ALA A N 1
ATOM 1129 C CA . ALA A 1 157 ? 0.879 3.904 -3.686 1 98.88 157 ALA A CA 1
ATOM 1130 C C . ALA A 1 157 ? -0.324 3.605 -2.797 1 98.88 157 ALA A C 1
ATOM 1132 O O . ALA A 1 157 ? -1.442 4.035 -3.09 1 98.88 157 ALA A O 1
ATOM 1133 N N . ALA A 1 158 ? -0.07 2.857 -1.766 1 98.94 158 ALA A N 1
ATOM 1134 C CA . ALA A 1 158 ? -1.135 2.559 -0.812 1 98.94 158 ALA A CA 1
ATOM 1135 C C . ALA A 1 158 ? -1.671 3.834 -0.17 1 98.94 158 ALA A C 1
ATOM 1137 O O . ALA A 1 158 ? -2.885 4.012 -0.044 1 98.94 158 ALA A O 1
ATOM 1138 N N . LEU A 1 159 ? -0.806 4.699 0.251 1 98.94 159 LEU A N 1
ATOM 1139 C CA . LEU A 1 159 ? -1.193 5.969 0.856 1 98.94 159 LEU A CA 1
ATOM 1140 C C . LEU A 1 159 ? -2.055 6.785 -0.1 1 98.94 159 LEU A C 1
ATOM 1142 O O . LEU A 1 159 ? -3.072 7.352 0.304 1 98.94 159 LEU A O 1
ATOM 1146 N N . ASP A 1 160 ? -1.61 6.891 -1.333 1 98.81 160 ASP A N 1
ATOM 1147 C CA . ASP A 1 160 ? -2.357 7.629 -2.346 1 98.81 160 ASP A CA 1
ATOM 1148 C C . ASP A 1 160 ? -3.775 7.082 -2.49 1 98.81 160 ASP A C 1
ATOM 1150 O O . ASP A 1 160 ? -4.734 7.848 -2.617 1 98.81 160 ASP A O 1
ATOM 1154 N N . GLN A 1 161 ? -3.85 5.766 -2.508 1 98.94 161 GLN A N 1
ATOM 1155 C CA . GLN A 1 161 ? -5.164 5.148 -2.67 1 98.94 161 GLN A CA 1
ATOM 1156 C C . GLN A 1 161 ? -6.047 5.414 -1.454 1 98.94 161 GLN A C 1
ATOM 1158 O O . GLN A 1 161 ? -7.246 5.664 -1.595 1 98.94 161 GLN A O 1
ATOM 1163 N N . LEU A 1 162 ? -5.5 5.383 -0.277 1 98.88 162 LEU A N 1
ATOM 1164 C CA . LEU A 1 162 ? -6.238 5.73 0.93 1 98.88 162 LEU A CA 1
ATOM 1165 C C . LEU A 1 162 ? -6.762 7.164 0.85 1 98.88 162 LEU A C 1
ATOM 1167 O O . LEU A 1 162 ? -7.922 7.426 1.177 1 98.88 162 LEU A O 1
ATOM 1171 N N . ALA A 1 163 ? -5.902 8.039 0.425 1 98.88 163 ALA A N 1
ATOM 1172 C CA . ALA A 1 163 ? -6.289 9.438 0.302 1 98.88 163 ALA A CA 1
ATOM 1173 C C . ALA A 1 163 ? -7.434 9.609 -0.692 1 98.88 163 ALA A C 1
ATOM 1175 O O . ALA A 1 163 ? -8.375 10.359 -0.442 1 98.88 163 ALA A O 1
ATOM 1176 N N . ALA A 1 164 ? -7.312 8.93 -1.811 1 98.81 164 ALA A N 1
ATOM 1177 C CA . ALA A 1 164 ? -8.352 9.008 -2.83 1 98.81 164 ALA A CA 1
ATOM 1178 C C . ALA A 1 164 ? -9.695 8.531 -2.279 1 98.81 164 ALA A C 1
ATOM 1180 O O . ALA A 1 164 ? -10.719 9.188 -2.469 1 98.81 164 ALA A O 1
ATOM 1181 N N . VAL A 1 165 ? -9.68 7.406 -1.616 1 98.94 165 VAL A N 1
ATOM 1182 C CA . VAL A 1 165 ? -10.914 6.852 -1.073 1 98.94 165 VAL A CA 1
ATOM 1183 C C . VAL A 1 165 ? -11.445 7.762 0.027 1 98.94 165 VAL A C 1
ATOM 1185 O O . VAL A 1 165 ? -12.656 7.973 0.13 1 98.94 165 VAL A O 1
ATOM 1188 N N . LEU A 1 166 ? -10.57 8.297 0.858 1 98.94 166 LEU A N 1
ATOM 1189 C CA . LEU A 1 166 ? -11 9.242 1.88 1 98.94 166 LEU A CA 1
ATOM 1190 C C . LEU A 1 166 ? -11.734 10.422 1.251 1 98.94 166 LEU A C 1
ATOM 1192 O O . LEU A 1 166 ? -12.773 10.852 1.753 1 98.94 166 LEU A O 1
ATOM 1196 N N . GLY A 1 167 ? -11.172 10.977 0.177 1 98.81 167 GLY A N 1
ATOM 1197 C CA . GLY A 1 167 ? -11.836 12.062 -0.526 1 98.81 167 GLY A CA 1
ATOM 1198 C C . GLY A 1 167 ? -13.234 11.711 -0.992 1 98.81 167 GLY A C 1
ATOM 1199 O O . GLY A 1 167 ? -14.148 12.539 -0.913 1 98.81 167 GLY A O 1
ATOM 1200 N N . ALA A 1 168 ? -13.375 10.523 -1.47 1 98.81 168 ALA A N 1
ATOM 1201 C CA . ALA A 1 168 ? -14.688 10.062 -1.924 1 98.81 168 ALA A CA 1
ATOM 1202 C C . ALA A 1 168 ? -15.648 9.914 -0.751 1 98.81 168 ALA A C 1
ATOM 1204 O O . ALA A 1 168 ? -16.844 10.219 -0.873 1 98.81 168 ALA A O 1
ATOM 1205 N N . GLU A 1 169 ? -15.164 9.5 0.349 1 98.88 169 GLU A N 1
ATOM 1206 C CA . GLU A 1 169 ? -16 9.203 1.505 1 98.88 169 GLU A CA 1
ATOM 1207 C C . GLU A 1 169 ? -16.328 10.477 2.287 1 98.88 169 GLU A C 1
ATOM 1209 O O . GLU A 1 169 ? -17.297 10.5 3.059 1 98.88 169 GLU A O 1
ATOM 1214 N N . GLU A 1 170 ? -15.477 11.422 2.162 1 98.75 170 GLU A N 1
ATOM 1215 C CA . GLU A 1 170 ? -15.625 12.68 2.881 1 98.75 170 GLU A CA 1
ATOM 1216 C C . GLU A 1 170 ? -15.727 13.859 1.915 1 98.75 170 GLU A C 1
ATOM 1218 O O . GLU A 1 170 ? -14.836 14.711 1.863 1 98.75 170 GLU A O 1
ATOM 1223 N N . PRO A 1 171 ? -16.797 14.008 1.243 1 97.56 171 PRO A N 1
ATOM 1224 C CA . PRO A 1 171 ? -16.906 15.055 0.222 1 97.56 171 PRO A CA 1
ATOM 1225 C C . PRO A 1 171 ? -16.859 16.469 0.809 1 97.56 171 PRO A C 1
ATOM 1227 O O . PRO A 1 171 ? -16.578 17.422 0.089 1 97.56 171 PRO A O 1
ATOM 1230 N N . GLY A 1 172 ? -17.109 16.594 2.119 1 98 172 GLY A N 1
ATOM 1231 C CA . GLY A 1 172 ? -17.031 17.891 2.775 1 98 172 GLY A CA 1
ATOM 1232 C C . GLY A 1 172 ? -15.617 18.328 3.096 1 98 172 GLY A C 1
ATOM 1233 O O . GLY A 1 172 ? -15.375 19.484 3.43 1 98 172 GLY A O 1
ATOM 1234 N N . LEU A 1 173 ? -14.695 17.438 3.014 1 98.69 173 LEU A N 1
ATOM 1235 C CA . LEU A 1 173 ? -13.281 17.703 3.246 1 98.69 173 LEU A CA 1
ATOM 1236 C C . LEU A 1 173 ? -12.523 17.812 1.928 1 98.69 173 LEU A C 1
ATOM 1238 O O . LEU A 1 173 ? -12.992 17.328 0.896 1 98.69 173 LEU A O 1
ATOM 1242 N N . ARG A 1 174 ? -11.453 18.562 1.923 1 98.56 174 ARG A N 1
ATOM 1243 C CA . ARG A 1 174 ? -10.469 18.406 0.854 1 98.56 174 ARG A CA 1
ATOM 1244 C C . ARG A 1 174 ? -9.359 17.453 1.263 1 98.56 174 ARG A C 1
ATOM 1246 O O . ARG A 1 174 ? -8.797 17.562 2.355 1 98.56 174 ARG A O 1
ATOM 1253 N N . VAL A 1 175 ? -9.133 16.484 0.411 1 98.81 175 VAL A N 1
ATOM 1254 C CA . VAL A 1 175 ? -8.078 15.492 0.613 1 98.81 175 VAL A CA 1
ATOM 1255 C C . VAL A 1 175 ? -7.109 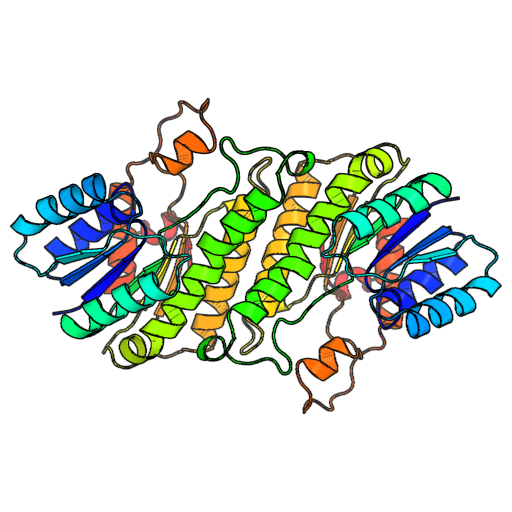15.523 -0.569 1 98.81 175 VAL A C 1
ATOM 1257 O O . VAL A 1 175 ? -7.477 15.156 -1.688 1 98.81 175 VAL A O 1
ATOM 1260 N N . TRP A 1 176 ? -5.84 15.953 -0.29 1 98.19 176 TRP A N 1
ATOM 1261 C CA . TRP A 1 176 ? -4.855 16.094 -1.361 1 98.19 176 TRP A CA 1
ATOM 1262 C C . TRP A 1 176 ? -3.652 15.18 -1.114 1 98.19 176 TRP A C 1
ATOM 1264 O O . TRP A 1 176 ? -3.074 15.195 -0.025 1 98.19 176 TRP A O 1
ATOM 1274 N N . ALA A 1 177 ? -3.318 14.367 -2.033 1 98.19 177 ALA A N 1
ATOM 1275 C CA . ALA A 1 177 ? -2.031 13.688 -2.094 1 98.19 177 ALA A CA 1
ATOM 1276 C C . ALA A 1 177 ? -1.055 14.43 -2.998 1 98.19 177 ALA A C 1
ATOM 1278 O O . ALA A 1 177 ? -1.271 14.531 -4.211 1 98.19 177 ALA A O 1
ATOM 1279 N N . VAL A 1 178 ? 0.073 14.891 -2.455 1 96.88 178 VAL A N 1
ATOM 1280 C CA . VAL A 1 178 ? 0.945 15.773 -3.221 1 96.88 178 VAL A CA 1
ATOM 1281 C C . VAL A 1 178 ? 2.301 15.109 -3.436 1 96.88 178 VAL A C 1
ATOM 1283 O O . VAL A 1 178 ? 2.932 14.648 -2.48 1 96.88 178 VAL A O 1
ATOM 1286 N N . ASP A 1 179 ? 2.703 14.961 -4.574 1 96.25 179 ASP A N 1
ATOM 1287 C CA . ASP A 1 179 ? 4.082 14.633 -4.918 1 96.25 179 ASP A CA 1
ATOM 1288 C C . ASP A 1 179 ? 4.945 15.891 -4.988 1 96.25 179 ASP A C 1
ATOM 1290 O O . ASP A 1 179 ? 4.883 16.641 -5.965 1 96.25 179 ASP A O 1
ATOM 1294 N N . PRO A 1 180 ? 5.734 16.078 -4.02 1 92.06 180 PRO A N 1
ATOM 1295 C CA . PRO A 1 180 ? 6.52 17.312 -3.988 1 92.06 180 PRO A CA 1
ATOM 1296 C C . PRO A 1 180 ? 7.742 17.25 -4.898 1 92.06 180 PRO A C 1
ATOM 1298 O O . PRO A 1 180 ? 8.422 18.266 -5.082 1 92.06 180 PRO A O 1
ATOM 1301 N N . GLY A 1 181 ? 7.996 16.047 -5.57 1 88 181 GLY A N 1
ATOM 1302 C CA . GLY A 1 181 ? 9.227 15.867 -6.332 1 88 181 GLY A CA 1
ATOM 1303 C C . GLY A 1 181 ? 10.43 15.594 -5.457 1 88 181 GLY A C 1
ATOM 1304 O O . GLY A 1 181 ? 10.328 15.586 -4.227 1 88 181 GLY A O 1
ATOM 1305 N N . ASP A 1 182 ? 11.562 15.344 -6.109 1 86.38 182 ASP A N 1
ATOM 1306 C CA . ASP A 1 182 ? 12.812 15.125 -5.383 1 86.38 182 ASP A CA 1
ATOM 1307 C C . ASP A 1 182 ? 13.297 16.422 -4.734 1 86.38 182 ASP A C 1
ATOM 1309 O O . ASP A 1 182 ? 13.32 17.469 -5.375 1 86.38 182 ASP A O 1
ATOM 1313 N N . MET A 1 183 ? 13.562 16.25 -3.486 1 87 183 MET A N 1
ATOM 1314 C CA . MET A 1 183 ? 14.039 17.422 -2.758 1 87 183 MET A CA 1
ATOM 1315 C C . MET A 1 183 ? 15.312 17.109 -1.978 1 87 183 MET A C 1
ATOM 1317 O O . MET A 1 183 ? 15.617 15.938 -1.735 1 87 183 MET A O 1
ATOM 1321 N N . ALA A 1 184 ? 16.016 18.188 -1.667 1 83.88 184 ALA A N 1
ATOM 1322 C CA . ALA A 1 184 ? 17.203 18.047 -0.831 1 83.88 184 ALA A CA 1
ATOM 1323 C C . ALA A 1 184 ? 16.828 17.812 0.627 1 83.88 184 ALA A C 1
ATOM 1325 O O . ALA A 1 184 ? 16.656 18.766 1.397 1 83.88 184 ALA A O 1
ATOM 1326 N N . THR A 1 185 ? 16.609 16.594 1.006 1 87.81 185 THR A N 1
ATOM 1327 C CA . THR A 1 185 ? 16.25 16.188 2.354 1 87.81 185 THR A CA 1
ATOM 1328 C C . THR A 1 185 ? 17.125 15.031 2.826 1 87.81 185 THR A C 1
ATOM 1330 O O . THR A 1 185 ? 17.766 14.359 2.016 1 87.81 185 THR A O 1
ATOM 1333 N N . ASP A 1 186 ? 17.109 14.812 4.109 1 86.25 186 ASP A N 1
ATOM 1334 C CA . ASP A 1 186 ? 17.812 13.672 4.676 1 86.25 186 ASP A CA 1
ATOM 1335 C C . ASP A 1 186 ? 17.234 12.359 4.152 1 86.25 186 ASP A C 1
ATOM 1337 O O . ASP A 1 186 ? 17.969 11.391 3.932 1 86.25 186 ASP A O 1
ATOM 1341 N N . LEU A 1 187 ? 15.961 12.344 3.939 1 84.62 187 LEU A N 1
ATOM 1342 C CA . LEU A 1 187 ? 15.297 11.141 3.432 1 84.62 187 LEU A CA 1
ATOM 1343 C C . LEU A 1 187 ? 15.836 10.766 2.055 1 84.62 187 LEU A C 1
ATOM 1345 O O . LEU A 1 187 ? 16.188 9.609 1.815 1 84.62 187 LEU A O 1
ATOM 1349 N N . TYR A 1 188 ? 15.938 11.695 1.18 1 87 188 TYR A N 1
ATOM 1350 C CA . TYR A 1 188 ? 16.438 11.43 -0.165 1 87 188 TYR A CA 1
ATOM 1351 C C . TYR A 1 188 ? 17.906 11.008 -0.128 1 87 188 TYR A C 1
ATOM 1353 O O . TYR A 1 188 ? 18.312 10.078 -0.832 1 87 188 TYR A O 1
ATOM 1361 N N . ALA A 1 189 ? 18.656 11.734 0.7 1 87.69 189 ALA A N 1
ATOM 1362 C CA . ALA A 1 189 ? 20.078 11.414 0.824 1 87.69 189 ALA A CA 1
ATOM 1363 C C . ALA A 1 189 ? 20.266 9.984 1.319 1 87.69 189 ALA A C 1
ATOM 1365 O O . ALA A 1 189 ? 21.203 9.297 0.901 1 87.69 189 ALA A O 1
ATOM 1366 N N . ALA A 1 190 ? 19.438 9.586 2.211 1 88.69 190 ALA A N 1
ATOM 1367 C CA . ALA A 1 190 ? 19.5 8.219 2.729 1 88.69 190 ALA A CA 1
ATOM 1368 C C . ALA A 1 190 ? 19.078 7.207 1.662 1 88.69 190 ALA A C 1
ATOM 1370 O O . ALA A 1 190 ? 19.609 6.094 1.619 1 88.69 190 ALA A O 1
ATOM 1371 N N . ALA A 1 191 ? 18.188 7.57 0.809 1 90.12 191 ALA A N 1
ATOM 1372 C CA . ALA A 1 191 ? 17.672 6.695 -0.237 1 90.12 191 ALA A CA 1
ATOM 1373 C C . ALA A 1 191 ? 18.734 6.406 -1.291 1 90.12 191 ALA A C 1
ATOM 1375 O O . ALA A 1 191 ? 18.922 5.258 -1.694 1 90.12 191 ALA A O 1
ATOM 1376 N N . VAL A 1 192 ? 19.344 7.461 -1.743 1 92.25 192 VAL A N 1
ATOM 1377 C CA . VAL A 1 192 ? 20.328 7.367 -2.807 1 92.25 192 VAL A CA 1
ATOM 1378 C C . VAL A 1 192 ? 21.609 8.109 -2.395 1 92.25 192 VAL A C 1
ATOM 1380 O O . VAL A 1 192 ? 21.938 9.156 -2.961 1 92.25 192 VAL A O 1
ATOM 1383 N N . PRO A 1 193 ? 22.469 7.613 -1.619 1 87.81 193 PRO A N 1
ATOM 1384 C CA . PRO A 1 193 ? 23.594 8.328 -1.02 1 87.81 193 PRO A CA 1
ATOM 1385 C C . PRO A 1 193 ? 24.641 8.758 -2.049 1 87.81 193 PRO A C 1
ATOM 1387 O O . PRO A 1 193 ? 25.375 9.727 -1.828 1 87.81 193 PRO A O 1
ATOM 1390 N N . ASP A 1 194 ? 24.672 8.086 -3.143 1 86.19 194 ASP A N 1
ATOM 1391 C CA . ASP A 1 194 ? 25.734 8.383 -4.094 1 86.19 194 ASP A CA 1
ATOM 1392 C C . ASP A 1 194 ? 25.281 9.414 -5.125 1 86.19 194 ASP A C 1
ATOM 1394 O O . ASP A 1 194 ? 26.047 9.797 -6.012 1 86.19 194 ASP A O 1
ATOM 1398 N N . ASP A 1 195 ? 24.047 9.805 -4.945 1 84.06 195 ASP A N 1
ATOM 1399 C CA . ASP A 1 195 ? 23.531 10.828 -5.855 1 84.06 195 ASP A CA 1
ATOM 1400 C C . ASP A 1 195 ? 23.953 12.227 -5.406 1 84.06 195 ASP A C 1
ATOM 1402 O O . ASP A 1 195 ? 23.484 12.711 -4.367 1 84.06 195 ASP A O 1
ATOM 1406 N N . GLU A 1 196 ? 24.75 12.906 -6.129 1 80.69 196 GLU A N 1
ATOM 1407 C CA . GLU A 1 196 ? 25.297 14.211 -5.754 1 80.69 196 GLU A CA 1
ATOM 1408 C C . GLU A 1 196 ? 24.625 15.336 -6.531 1 80.69 196 GLU A C 1
ATOM 1410 O O . GLU A 1 196 ? 24.953 16.516 -6.34 1 80.69 196 GLU A O 1
ATOM 1415 N N . ASP A 1 197 ? 23.672 14.922 -7.32 1 84.81 197 ASP A N 1
ATOM 1416 C CA . ASP A 1 197 ? 22.984 15.953 -8.102 1 84.81 197 ASP A CA 1
ATOM 1417 C C . ASP A 1 197 ? 22.172 16.875 -7.199 1 84.81 197 ASP A C 1
ATOM 1419 O O . ASP A 1 197 ? 21.547 16.422 -6.234 1 84.81 197 ASP A O 1
ATOM 1423 N N . PRO A 1 198 ? 22.266 18.141 -7.543 1 83.06 198 PRO A N 1
ATOM 1424 C CA . PRO A 1 198 ? 21.484 19.078 -6.723 1 83.06 198 PRO A CA 1
ATOM 1425 C C . PRO A 1 198 ? 19.984 18.828 -6.797 1 83.06 198 PRO A C 1
ATOM 1427 O O . PRO A 1 198 ? 19.469 18.453 -7.852 1 83.06 198 PRO A O 1
ATOM 1430 N N . ARG A 1 199 ? 19.328 18.969 -5.672 1 87 199 ARG A N 1
ATOM 1431 C CA . ARG A 1 199 ? 17.875 18.875 -5.562 1 87 199 ARG A CA 1
ATOM 1432 C C . ARG A 1 199 ? 17.281 20.156 -5.02 1 87 199 ARG A C 1
ATOM 1434 O O . ARG A 1 199 ? 17.953 20.891 -4.277 1 87 199 ARG A O 1
ATOM 1441 N N . PRO A 1 200 ? 16.031 20.422 -5.402 1 86.31 200 PRO A N 1
ATOM 1442 C CA . PRO A 1 200 ? 15.367 21.625 -4.906 1 86.31 200 PRO A CA 1
ATOM 1443 C C . PRO A 1 200 ? 15.242 21.656 -3.385 1 86.31 200 PRO A C 1
ATOM 1445 O O . PRO A 1 200 ? 15.141 20.594 -2.754 1 86.31 200 PRO A O 1
ATOM 1448 N N . ASP A 1 201 ? 15.281 22.906 -2.896 1 90.38 201 ASP A N 1
ATOM 1449 C CA . ASP A 1 201 ? 15.016 23.125 -1.479 1 90.38 201 ASP A CA 1
ATOM 1450 C C . ASP A 1 201 ? 13.555 22.844 -1.14 1 90.38 201 ASP A C 1
ATOM 1452 O O . ASP A 1 201 ? 12.648 23.234 -1.882 1 90.38 201 ASP A O 1
ATOM 1456 N N . PRO A 1 202 ? 13.352 22.156 -0.03 1 90.31 202 PRO A N 1
ATOM 1457 C CA . PRO A 1 202 ? 11.969 21.875 0.37 1 90.31 202 PRO A CA 1
ATOM 1458 C C . PRO A 1 202 ? 11.102 23.125 0.413 1 90.31 202 PRO A C 1
ATOM 1460 O O . PRO A 1 202 ? 9.906 23.062 0.1 1 90.31 202 PRO A O 1
ATOM 1463 N N . ALA A 1 203 ? 11.648 24.234 0.773 1 90.94 203 ALA A N 1
ATOM 1464 C CA . ALA A 1 203 ? 10.906 25.5 0.865 1 90.94 203 ALA A CA 1
ATOM 1465 C C . ALA A 1 203 ? 10.32 25.891 -0.487 1 90.94 203 ALA A C 1
ATOM 1467 O O . ALA A 1 203 ? 9.32 26.609 -0.552 1 90.94 203 ALA A O 1
ATOM 1468 N N . SER A 1 204 ? 10.898 25.344 -1.535 1 89.81 204 SER A N 1
ATOM 1469 C CA . SER A 1 204 ? 10.461 25.719 -2.877 1 89.81 204 SER A CA 1
ATOM 1470 C C . SER A 1 204 ? 9.117 25.078 -3.221 1 89.81 204 SER A C 1
ATOM 1472 O O . SER A 1 204 ? 8.43 25.531 -4.137 1 89.81 204 SER A O 1
ATOM 1474 N N . VAL A 1 205 ? 8.711 24.109 -2.492 1 90.81 205 VAL A N 1
ATOM 1475 C CA . VAL A 1 205 ? 7.469 23.391 -2.764 1 90.81 205 VAL A CA 1
ATOM 1476 C C . VAL A 1 205 ? 6.332 24 -1.936 1 90.81 205 VAL A C 1
ATOM 1478 O O . VAL A 1 205 ? 5.156 23.812 -2.262 1 90.81 205 VAL A O 1
ATOM 1481 N N . VAL A 1 206 ? 6.645 24.766 -0.923 1 94.12 206 VAL A N 1
ATOM 1482 C CA . VAL A 1 206 ? 5.703 25.203 0.098 1 94.12 206 VAL A CA 1
ATOM 1483 C C . VAL A 1 206 ? 4.656 26.125 -0.53 1 94.12 206 VAL A C 1
ATOM 1485 O O . VAL A 1 206 ? 3.465 26 -0.246 1 94.12 206 VAL A O 1
ATOM 1488 N N . PRO A 1 207 ? 5.062 27.047 -1.504 1 93.31 207 PRO A N 1
ATOM 1489 C CA . PRO A 1 207 ? 4.039 27.891 -2.115 1 93.31 207 PRO A CA 1
ATOM 1490 C C . PRO A 1 207 ? 2.941 27.078 -2.809 1 93.31 207 PRO A C 1
ATOM 1492 O O . PRO A 1 207 ? 1.771 27.469 -2.775 1 93.31 207 PRO A O 1
ATOM 1495 N N . GLY A 1 208 ? 3.334 26 -3.412 1 92.75 208 GLY A N 1
ATOM 1496 C CA . GLY A 1 208 ? 2.346 25.141 -4.035 1 92.75 208 GLY A CA 1
ATOM 1497 C C . GLY A 1 208 ? 1.374 24.531 -3.039 1 92.75 208 GLY A C 1
ATOM 1498 O O . GLY A 1 208 ? 0.177 24.438 -3.314 1 92.75 208 GLY A O 1
ATOM 1499 N N . LEU A 1 209 ? 1.876 24.141 -1.894 1 95.12 209 LEU A N 1
ATOM 1500 C CA . LEU A 1 209 ? 1.021 23.578 -0.852 1 95.12 209 LEU A CA 1
ATOM 1501 C C . LEU A 1 209 ? 0.069 24.641 -0.305 1 95.12 209 LEU A C 1
ATOM 1503 O O . LEU A 1 209 ? -1.109 24.359 -0.071 1 95.12 209 LEU A O 1
ATOM 1507 N N . LEU A 1 210 ? 0.551 25.859 -0.117 1 95.75 210 LEU A N 1
ATOM 1508 C CA . LEU A 1 210 ? -0.288 26.953 0.37 1 95.75 210 LEU A CA 1
ATOM 1509 C C . LEU A 1 210 ? -1.374 27.297 -0.644 1 95.75 210 LEU A C 1
ATOM 1511 O O . LEU A 1 210 ? -2.488 27.672 -0.265 1 95.75 210 LEU A O 1
ATOM 1515 N N . ARG A 1 211 ? -1.055 27.188 -1.923 1 94.31 211 ARG A N 1
ATOM 1516 C CA . ARG A 1 211 ? -2.047 27.453 -2.959 1 94.31 211 ARG A CA 1
ATOM 1517 C C . ARG A 1 211 ? -3.219 26.484 -2.857 1 94.31 211 ARG A C 1
ATOM 1519 O O . ARG A 1 211 ? -4.363 26.859 -3.119 1 94.31 211 ARG A O 1
ATOM 1526 N N . LEU A 1 212 ? -2.943 25.219 -2.514 1 95.25 212 LEU A N 1
ATOM 1527 C CA . LEU A 1 212 ? -4.023 24.266 -2.301 1 95.25 212 LEU A CA 1
ATOM 1528 C C . LEU A 1 212 ? -4.984 24.766 -1.224 1 95.25 212 LEU A C 1
ATOM 1530 O O . LEU A 1 212 ? -6.203 24.656 -1.375 1 95.25 212 LEU A O 1
ATOM 1534 N N . LEU A 1 213 ? -4.426 25.312 -0.171 1 95.81 213 LEU A N 1
ATOM 1535 C CA . LEU A 1 213 ? -5.238 25.812 0.937 1 95.81 213 LEU A CA 1
ATOM 1536 C C . LEU A 1 213 ? -6.055 27.031 0.513 1 95.81 213 LEU A C 1
ATOM 1538 O O . LEU A 1 213 ? -7.215 27.172 0.912 1 95.81 213 LEU A O 1
ATOM 1542 N N . ASP A 1 214 ? -5.461 27.828 -0.328 1 95.5 214 ASP A N 1
ATOM 1543 C CA . ASP A 1 214 ? -6.109 29.062 -0.746 1 95.5 214 ASP A CA 1
ATOM 1544 C C . ASP A 1 214 ? -7.188 28.797 -1.792 1 95.5 214 ASP A C 1
ATOM 1546 O O . ASP A 1 214 ? -8.289 29.344 -1.719 1 95.5 214 ASP A O 1
ATOM 1550 N N . GLU A 1 215 ? -6.863 27.938 -2.736 1 95.19 215 GLU A N 1
ATOM 1551 C CA . GLU A 1 215 ? -7.746 27.719 -3.879 1 95.19 215 GLU A CA 1
ATOM 1552 C C . GLU A 1 215 ? -8.711 26.562 -3.619 1 95.19 215 GLU A C 1
ATOM 1554 O O . GLU A 1 215 ? -9.766 26.469 -4.25 1 95.19 215 GLU A O 1
ATOM 1559 N N . ARG A 1 216 ? -8.305 25.641 -2.879 1 96.06 216 ARG A N 1
ATOM 1560 C CA . ARG A 1 216 ? -9.078 24.484 -2.436 1 96.06 216 ARG A CA 1
ATOM 1561 C C . ARG A 1 216 ? -9.602 23.688 -3.627 1 96.06 216 ARG A C 1
ATOM 1563 O O . ARG A 1 216 ? -10.797 23.406 -3.711 1 96.06 216 ARG A O 1
ATOM 1570 N N . PRO A 1 217 ? -8.711 23.359 -4.508 1 96.06 217 PRO A N 1
ATOM 1571 C CA . PRO A 1 217 ? -9.164 22.516 -5.613 1 96.06 217 PRO A CA 1
ATOM 1572 C C . PRO A 1 217 ? -9.75 21.188 -5.141 1 96.06 217 PRO A C 1
ATOM 1574 O O . PRO A 1 217 ? -9.648 20.844 -3.957 1 96.06 217 PRO A O 1
ATOM 1577 N N . ALA A 1 218 ? -10.375 20.484 -6.012 1 97 218 ALA A N 1
ATOM 1578 C CA . ALA A 1 218 ? -11.008 19.219 -5.691 1 97 218 ALA A CA 1
ATOM 1579 C C . ALA A 1 218 ? -10.008 18.234 -5.078 1 97 218 ALA A C 1
ATOM 1581 O O . ALA A 1 218 ? -8.812 18.297 -5.387 1 97 218 ALA A O 1
ATOM 1582 N N . SER A 1 219 ? -10.5 17.359 -4.246 1 98 219 SER A N 1
ATOM 1583 C CA . SER A 1 219 ? -9.672 16.281 -3.713 1 98 219 SER A CA 1
ATOM 1584 C C . SER A 1 219 ? -9.016 15.492 -4.832 1 98 219 SER A C 1
ATOM 1586 O O . SER A 1 219 ? -9.602 15.297 -5.898 1 98 219 SER A O 1
ATOM 1588 N N . GLY A 1 220 ? -7.828 15.07 -4.617 1 96.88 220 GLY A N 1
ATOM 1589 C CA . GLY A 1 220 ? -7.117 14.312 -5.633 1 96.88 220 GLY A CA 1
ATOM 1590 C C . GLY A 1 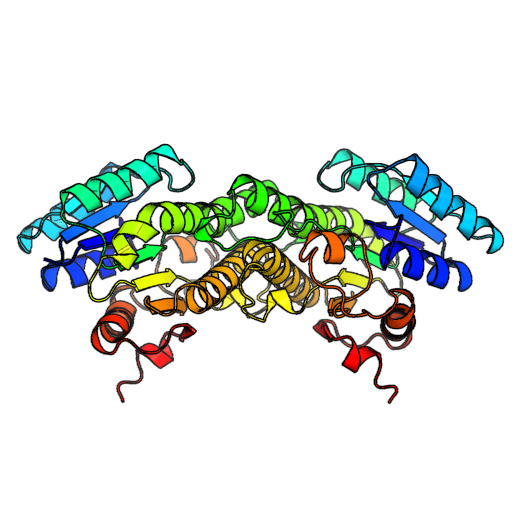220 ? -5.609 14.391 -5.492 1 96.88 220 GLY A C 1
ATOM 1591 O O . GLY A 1 220 ? -5.098 14.906 -4.496 1 96.88 220 GLY A O 1
ATOM 1592 N N . ARG A 1 221 ? -4.945 13.805 -6.426 1 96.75 221 ARG A N 1
ATOM 1593 C CA . ARG A 1 221 ? -3.488 13.82 -6.457 1 96.75 221 ARG A CA 1
ATOM 1594 C C . ARG A 1 221 ? -2.969 15.008 -7.254 1 96.75 221 ARG A C 1
ATOM 1596 O O . ARG A 1 221 ? -3.492 15.32 -8.328 1 96.75 221 ARG A O 1
ATOM 1603 N N . TYR A 1 222 ? -1.908 15.656 -6.68 1 94.75 222 TYR A N 1
ATOM 1604 C CA . TYR A 1 222 ? -1.305 16.828 -7.316 1 94.75 222 TYR A CA 1
ATOM 1605 C C . TYR A 1 222 ? 0.216 16.719 -7.328 1 94.75 222 TYR A C 1
ATOM 1607 O O . TYR A 1 222 ? 0.818 16.266 -6.355 1 94.75 222 TYR A O 1
ATOM 1615 N N . GLY A 1 223 ? 0.847 17 -8.422 1 88.62 223 GLY A N 1
ATOM 1616 C CA . GLY A 1 223 ? 2.297 17.062 -8.5 1 88.62 223 GLY A CA 1
ATOM 1617 C C . GLY A 1 223 ? 2.848 18.469 -8.328 1 88.62 223 GLY A C 1
ATOM 1618 O O . GLY A 1 223 ? 2.102 19.453 -8.406 1 88.62 223 GLY A O 1
ATOM 1619 N N . ALA A 1 224 ? 4.148 18.531 -8.133 1 71.31 224 ALA A N 1
ATOM 1620 C CA . ALA A 1 224 ? 4.844 19.797 -7.875 1 71.31 224 ALA A CA 1
ATOM 1621 C C . ALA A 1 224 ? 4.59 20.797 -9 1 71.31 224 ALA A C 1
ATOM 1623 O O . ALA A 1 224 ? 4.285 21.969 -8.742 1 71.31 224 ALA A O 1
ATOM 1624 N N . PRO A 1 225 ? 4.719 20.297 -10.148 1 62.09 225 PRO A N 1
ATOM 1625 C CA . PRO A 1 225 ? 4.504 21.266 -11.219 1 62.09 225 PRO A CA 1
ATOM 1626 C C . PRO A 1 225 ? 3.09 21.859 -11.211 1 62.09 225 PRO A C 1
ATOM 1628 O O . PRO A 1 225 ? 2.902 23.031 -11.516 1 62.09 225 PRO A O 1
ATOM 1631 N N . ALA A 1 226 ? 2.105 21.031 -10.992 1 60 226 ALA A N 1
ATOM 1632 C CA . ALA A 1 226 ? 0.72 21.5 -10.969 1 60 226 ALA A CA 1
ATOM 1633 C C . ALA A 1 226 ? 0.505 22.547 -9.875 1 60 226 ALA A C 1
ATOM 1635 O O . ALA A 1 226 ? -0.402 23.375 -9.969 1 60 226 ALA A O 1
ATOM 1636 N N . LEU A 1 227 ? 1.324 22.359 -8.93 1 62.5 227 LEU A N 1
ATOM 1637 C CA . LEU A 1 227 ? 1.227 23.281 -7.805 1 62.5 227 LEU A CA 1
ATOM 1638 C C . LEU A 1 227 ? 1.953 24.594 -8.109 1 62.5 227 LEU A C 1
ATOM 1640 O O . LEU A 1 227 ? 1.619 25.641 -7.551 1 62.5 227 LEU A O 1
ATOM 1644 N N . LEU A 1 228 ? 2.895 24.391 -8.984 1 57.19 228 LEU A N 1
ATOM 1645 C CA . LEU A 1 228 ? 3.699 25.547 -9.32 1 57.19 228 LEU A CA 1
ATOM 1646 C C . LEU A 1 228 ? 3.033 26.375 -10.422 1 57.19 228 LEU A C 1
ATOM 1648 O O . LEU A 1 228 ? 3.279 27.578 -10.539 1 57.19 228 LEU A O 1
ATOM 1652 N N . GLU A 1 229 ? 2.361 25.688 -11.398 1 49.31 229 GLU A N 1
ATOM 1653 C CA . GLU A 1 229 ? 1.849 26.469 -12.523 1 49.31 229 GLU A CA 1
ATOM 1654 C C . GLU A 1 229 ? 0.695 27.375 -12.094 1 49.31 229 GLU A C 1
ATOM 1656 O O . GLU A 1 229 ? -0.301 26.891 -11.547 1 49.31 229 GLU A O 1
ATOM 1661 N N . ALA A 1 230 ? 1.086 28.484 -11.43 1 44.66 230 ALA A N 1
ATOM 1662 C CA . ALA A 1 230 ? 0.249 29.672 -11.305 1 44.66 230 ALA A CA 1
ATOM 1663 C C . ALA A 1 230 ? -0.678 29.828 -12.508 1 44.66 230 ALA A C 1
ATOM 1665 O O . ALA A 1 230 ? -0.228 29.797 -13.648 1 44.66 230 ALA A O 1
ATOM 1666 N N . ARG A 1 231 ? -1.997 29.312 -12.438 1 33.69 231 ARG A N 1
ATOM 1667 C CA . ARG A 1 231 ? -2.799 29.969 -13.477 1 33.69 231 ARG A CA 1
ATOM 1668 C C . ARG A 1 231 ? -2.736 31.4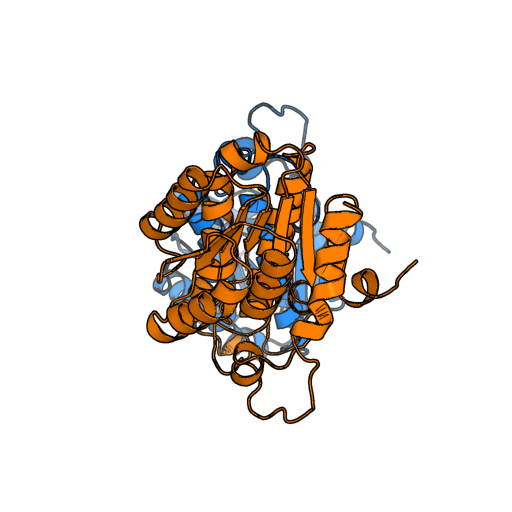84 -13.352 1 33.69 231 ARG A C 1
ATOM 1670 O O . ARG A 1 231 ? -2.594 32 -12.242 1 33.69 231 ARG A O 1
ATOM 1677 N N . MET B 1 1 ? 8.414 -30.953 -16.781 1 93.62 1 MET B N 1
ATOM 1678 C CA . MET B 1 1 ? 7.098 -30.328 -16.734 1 93.62 1 MET B CA 1
ATOM 1679 C C . MET B 1 1 ? 7.152 -28.984 -16 1 93.62 1 MET B C 1
ATOM 1681 O O . MET B 1 1 ? 7.91 -28.828 -15.039 1 93.62 1 MET B O 1
ATOM 1685 N N . PRO B 1 2 ? 6.41 -28.016 -16.516 1 98.19 2 PRO B N 1
ATOM 1686 C CA . PRO B 1 2 ? 6.445 -26.75 -15.805 1 98.19 2 PRO B CA 1
ATOM 1687 C C . PRO B 1 2 ? 5.766 -26.812 -14.438 1 98.19 2 PRO B C 1
ATOM 1689 O O . PRO B 1 2 ? 4.871 -27.641 -14.234 1 98.19 2 PRO B O 1
ATOM 1692 N N . VAL B 1 3 ? 6.184 -25.969 -13.484 1 98.81 3 VAL B N 1
ATOM 1693 C CA . VAL B 1 3 ? 5.699 -25.984 -12.109 1 98.81 3 VAL B CA 1
ATOM 1694 C C . VAL B 1 3 ? 5.121 -24.625 -11.75 1 98.81 3 VAL B C 1
ATOM 1696 O O . VAL B 1 3 ? 5.73 -23.594 -12.031 1 98.81 3 VAL B O 1
ATOM 1699 N N . ALA B 1 4 ? 3.945 -24.609 -11.125 1 98.94 4 ALA B N 1
ATOM 1700 C CA . ALA B 1 4 ? 3.342 -23.375 -10.641 1 98.94 4 ALA B CA 1
ATOM 1701 C C . ALA B 1 4 ? 3.094 -23.438 -9.133 1 98.94 4 ALA B C 1
ATOM 1703 O O . ALA B 1 4 ? 2.689 -24.484 -8.609 1 98.94 4 ALA B O 1
ATOM 1704 N N . ILE B 1 5 ? 3.389 -22.391 -8.445 1 98.94 5 ILE B N 1
ATOM 1705 C CA . ILE B 1 5 ? 2.912 -22.156 -7.082 1 98.94 5 ILE B CA 1
ATOM 1706 C C . ILE B 1 5 ? 1.687 -21.234 -7.117 1 98.94 5 ILE B C 1
ATOM 1708 O O . ILE B 1 5 ? 1.725 -20.156 -7.703 1 98.94 5 ILE B O 1
ATOM 1712 N N . ILE B 1 6 ? 0.595 -21.625 -6.539 1 98.94 6 ILE B N 1
ATOM 1713 C CA . ILE B 1 6 ? -0.626 -20.828 -6.48 1 98.94 6 ILE B CA 1
ATOM 1714 C C . ILE B 1 6 ? -1.096 -20.719 -5.035 1 98.94 6 ILE B C 1
ATOM 1716 O O . ILE B 1 6 ? -1.415 -21.719 -4.395 1 98.94 6 ILE B O 1
ATOM 1720 N N . THR B 1 7 ? -1.135 -19.516 -4.512 1 98.88 7 THR B N 1
ATOM 1721 C CA . THR B 1 7 ? -1.656 -19.297 -3.168 1 98.88 7 THR B CA 1
ATOM 1722 C C . THR B 1 7 ? -3.158 -19.031 -3.207 1 98.88 7 THR B C 1
ATOM 1724 O O . THR B 1 7 ? -3.672 -18.5 -4.191 1 98.88 7 THR B O 1
ATOM 1727 N N . GLY B 1 8 ? -3.84 -19.359 -2.096 1 98 8 GLY B N 1
ATOM 1728 C CA . GLY B 1 8 ? -5.289 -19.219 -2.094 1 98 8 GLY B CA 1
ATOM 1729 C C . GLY B 1 8 ? -5.965 -20.094 -3.137 1 98 8 GLY B C 1
ATOM 1730 O O . GLY B 1 8 ? -6.816 -19.609 -3.891 1 98 8 GLY B O 1
ATOM 1731 N N . ALA B 1 9 ? -5.633 -21.344 -3.191 1 97.88 9 ALA B N 1
ATOM 1732 C CA . ALA B 1 9 ? -5.961 -22.172 -4.352 1 97.88 9 ALA B CA 1
ATOM 1733 C C . ALA B 1 9 ? -7.105 -23.125 -4.039 1 97.88 9 ALA B C 1
ATOM 1735 O O . ALA B 1 9 ? -7.445 -24 -4.855 1 97.88 9 ALA B O 1
ATOM 1736 N N . SER B 1 10 ? -7.738 -23.031 -2.855 1 96.44 10 SER B N 1
ATOM 1737 C CA . SER B 1 10 ? -8.719 -24.031 -2.463 1 96.44 10 SER B CA 1
ATOM 1738 C C . SER B 1 10 ? -10.102 -23.703 -3.021 1 96.44 10 SER B C 1
ATOM 1740 O O . SER B 1 10 ? -10.984 -24.562 -3.045 1 96.44 10 SER B O 1
ATOM 1742 N N . LYS B 1 11 ? -10.344 -22.469 -3.406 1 94.31 11 LYS B N 1
ATOM 1743 C CA . LYS B 1 11 ? -11.633 -22.016 -3.938 1 94.31 11 LYS B CA 1
ATOM 1744 C C . LYS B 1 11 ? -11.438 -20.906 -4.961 1 94.31 11 LYS B C 1
ATOM 1746 O O . LYS B 1 11 ? -10.312 -20.469 -5.207 1 94.31 11 LYS B O 1
ATOM 1751 N N . GLY B 1 12 ? -12.523 -20.609 -5.609 1 94.75 12 GLY B N 1
ATOM 1752 C CA . GLY B 1 12 ? -12.562 -19.406 -6.434 1 94.75 12 GLY B CA 1
ATOM 1753 C C . GLY B 1 12 ? -11.594 -19.453 -7.598 1 94.75 12 GLY B C 1
ATOM 1754 O O . GLY B 1 12 ? -11.484 -20.469 -8.289 1 94.75 12 GLY B O 1
ATOM 1755 N N . LEU B 1 13 ? -10.969 -18.328 -7.805 1 95.56 13 LEU B N 1
ATOM 1756 C CA . LEU B 1 13 ? -10.094 -18.141 -8.961 1 95.56 13 LEU B CA 1
ATOM 1757 C C . LEU B 1 13 ? -8.867 -19.031 -8.852 1 95.56 13 LEU B C 1
ATOM 1759 O O . LEU B 1 13 ? -8.43 -19.625 -9.852 1 95.56 13 LEU B O 1
ATOM 1763 N N . GLY B 1 14 ? -8.273 -19.156 -7.648 1 97.69 14 GLY B N 1
ATOM 1764 C CA . GLY B 1 14 ? -7.105 -20 -7.453 1 97.69 14 GLY B CA 1
ATOM 1765 C C . GLY B 1 14 ? -7.352 -21.453 -7.816 1 97.69 14 GLY B C 1
ATOM 1766 O O . GLY B 1 14 ? -6.531 -22.062 -8.492 1 97.69 14 GLY B O 1
ATOM 1767 N N . ARG B 1 15 ? -8.453 -21.922 -7.414 1 97.62 15 ARG B N 1
ATOM 1768 C CA . ARG B 1 15 ? -8.812 -23.297 -7.715 1 97.62 15 ARG B CA 1
ATOM 1769 C C . ARG B 1 15 ? -9.039 -23.484 -9.211 1 97.62 15 ARG B C 1
ATOM 1771 O O . ARG B 1 15 ? -8.555 -24.469 -9.797 1 97.62 15 ARG B O 1
ATOM 1778 N N . ALA B 1 16 ? -9.781 -22.578 -9.805 1 97 16 ALA B N 1
ATOM 1779 C CA . ALA B 1 16 ? -10.062 -22.656 -11.234 1 97 16 ALA B CA 1
ATOM 1780 C C . ALA B 1 16 ? -8.781 -22.625 -12.062 1 97 16 ALA B C 1
ATOM 1782 O O . ALA B 1 16 ? -8.633 -23.391 -13.023 1 97 16 ALA B O 1
ATOM 1783 N N . LEU B 1 17 ? -7.844 -21.797 -11.695 1 97.44 17 LEU B N 1
ATOM 1784 C CA . LEU B 1 17 ? -6.574 -21.688 -12.406 1 97.44 17 LEU B CA 1
ATOM 1785 C C . LEU B 1 17 ? -5.75 -22.969 -12.219 1 97.44 17 LEU B C 1
ATOM 1787 O O . LEU B 1 17 ? -5.141 -23.453 -13.172 1 97.44 17 LEU B O 1
ATOM 1791 N N . ALA B 1 18 ? -5.73 -23.469 -11.008 1 98.62 18 ALA B N 1
ATOM 1792 C CA . ALA B 1 18 ? -5.02 -24.719 -10.734 1 98.62 18 ALA B CA 1
ATOM 1793 C C . ALA B 1 18 ? -5.516 -25.828 -11.641 1 98.62 18 ALA B C 1
ATOM 1795 O O . ALA B 1 18 ? -4.715 -26.578 -12.219 1 98.62 18 ALA B O 1
ATOM 1796 N N . GLU B 1 19 ? -6.793 -25.938 -11.742 1 98.44 19 GLU B N 1
ATOM 1797 C CA . GLU B 1 19 ? -7.387 -26.984 -12.578 1 98.44 19 GLU B CA 1
ATOM 1798 C C . GLU B 1 19 ? -6.973 -26.828 -14.039 1 98.44 19 GLU B C 1
ATOM 1800 O O . GLU B 1 19 ? -6.598 -27.797 -14.695 1 98.44 19 GLU B O 1
ATOM 1805 N N . ALA B 1 20 ? -7.07 -25.625 -14.531 1 98.06 20 ALA B N 1
ATOM 1806 C CA . ALA B 1 20 ? -6.727 -25.359 -15.922 1 98.06 20 ALA B CA 1
ATOM 1807 C C . ALA B 1 20 ? -5.258 -25.672 -16.203 1 98.06 20 ALA B C 1
ATOM 1809 O O . ALA B 1 20 ? -4.922 -26.234 -17.25 1 98.06 20 ALA B O 1
ATOM 1810 N N . LEU B 1 21 ? -4.359 -25.328 -15.297 1 98.62 21 LEU B N 1
ATOM 1811 C CA . LEU B 1 21 ? -2.934 -25.594 -15.469 1 98.62 21 LEU B CA 1
ATOM 1812 C C . LEU B 1 21 ? -2.65 -27.094 -15.398 1 98.62 21 LEU B C 1
ATOM 1814 O O . LEU B 1 21 ? -1.862 -27.609 -16.188 1 98.62 21 LEU B O 1
ATOM 1818 N N . ALA B 1 22 ? -3.289 -27.781 -14.469 1 98.56 22 ALA B N 1
ATOM 1819 C CA . ALA B 1 22 ? -3.135 -29.234 -14.383 1 98.56 22 ALA B CA 1
ATOM 1820 C C . ALA B 1 22 ? -3.557 -29.906 -15.688 1 98.56 22 ALA B C 1
ATOM 1822 O O . ALA B 1 22 ? -2.879 -30.812 -16.172 1 98.56 22 ALA B O 1
ATOM 1823 N N . ALA B 1 23 ? -4.621 -29.422 -16.219 1 98.31 23 ALA B N 1
ATOM 1824 C CA . ALA B 1 23 ? -5.129 -29.953 -17.484 1 98.31 23 ALA B CA 1
ATOM 1825 C C . ALA B 1 23 ? -4.113 -29.766 -18.609 1 98.31 23 ALA B C 1
ATOM 1827 O O . ALA B 1 23 ? -4.109 -30.516 -19.578 1 98.31 23 ALA B O 1
ATOM 1828 N N . ARG B 1 24 ? -3.271 -28.844 -18.453 1 98.06 24 ARG B N 1
ATOM 1829 C CA . ARG B 1 24 ? -2.25 -28.562 -19.453 1 98.06 24 ARG B CA 1
ATOM 1830 C C . ARG B 1 24 ? -0.934 -29.25 -19.109 1 98.06 24 ARG B C 1
ATOM 1832 O O . ARG B 1 24 ? 0.096 -28.969 -19.734 1 98.06 24 ARG B O 1
ATOM 1839 N N . GLY B 1 25 ? -0.925 -29.984 -18.016 1 98.19 25 GLY B N 1
ATOM 1840 C CA . GLY B 1 25 ? 0.227 -30.812 -17.703 1 98.19 25 GLY B CA 1
ATOM 1841 C C . GLY B 1 25 ? 1.166 -30.188 -16.703 1 98.19 25 GLY B C 1
ATOM 1842 O O . GLY B 1 25 ? 2.297 -30.641 -16.516 1 98.19 25 GLY B O 1
ATOM 1843 N N . TRP B 1 26 ? 0.768 -29.109 -16.047 1 98.62 26 TRP B N 1
ATOM 1844 C CA . TRP B 1 26 ? 1.609 -28.438 -15.062 1 98.62 26 TRP B CA 1
ATOM 1845 C C . TRP B 1 26 ? 1.602 -29.203 -13.742 1 98.62 26 TRP B C 1
ATOM 1847 O O . TRP B 1 26 ? 0.554 -29.672 -13.297 1 98.62 26 TRP B O 1
ATOM 1857 N N . ASP B 1 27 ? 2.744 -29.328 -13.141 1 98.81 27 ASP B N 1
ATOM 1858 C CA . ASP B 1 27 ? 2.801 -29.688 -11.727 1 98.81 27 ASP B CA 1
ATOM 1859 C C . ASP B 1 27 ? 2.488 -28.484 -10.844 1 98.81 27 ASP B C 1
ATOM 1861 O O . ASP B 1 27 ? 2.771 -27.344 -11.219 1 98.81 27 ASP B O 1
ATOM 1865 N N . LEU B 1 28 ? 1.9 -28.781 -9.672 1 98.88 28 LEU B N 1
ATOM 1866 C CA . LEU B 1 28 ? 1.361 -27.656 -8.906 1 98.88 28 LEU B CA 1
ATOM 1867 C C . LEU B 1 28 ? 1.773 -27.75 -7.441 1 98.88 28 LEU B C 1
ATOM 1869 O O . LEU B 1 28 ? 1.811 -28.844 -6.871 1 98.88 28 LEU B O 1
ATOM 1873 N N . VAL B 1 29 ? 2.119 -26.641 -6.848 1 98.94 29 VAL B N 1
ATOM 1874 C CA . VAL B 1 29 ? 2.168 -26.438 -5.402 1 98.94 29 VAL B CA 1
ATOM 1875 C C . VAL B 1 29 ? 1.054 -25.469 -4.98 1 98.94 29 VAL B C 1
ATOM 1877 O O . VAL B 1 29 ? 1.032 -24.312 -5.398 1 98.94 29 VAL B O 1
ATOM 1880 N N . LEU B 1 30 ? 0.125 -25.969 -4.137 1 98.81 30 LEU B N 1
ATOM 1881 C CA . LEU B 1 30 ? -1.078 -25.219 -3.781 1 98.81 30 LEU B CA 1
ATOM 1882 C C . LEU B 1 30 ? -1.082 -24.875 -2.295 1 98.81 30 LEU B C 1
ATOM 1884 O O . LEU B 1 30 ? -0.688 -25.688 -1.463 1 98.81 30 LEU B O 1
ATOM 1888 N N . ASP B 1 31 ? -1.505 -23.625 -2.033 1 98.44 31 ASP B N 1
ATOM 1889 C CA . ASP B 1 31 ? -1.638 -23.109 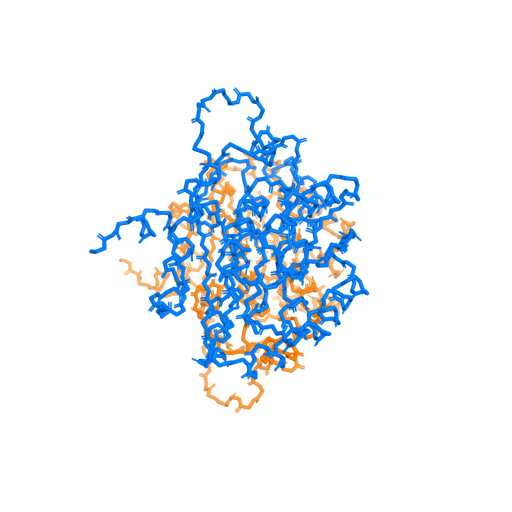-0.672 1 98.44 31 ASP B CA 1
ATOM 1890 C C . ASP B 1 31 ? -3.057 -22.609 -0.408 1 98.44 31 ASP B C 1
ATOM 1892 O O . ASP B 1 31 ? -3.68 -22.016 -1.281 1 98.44 31 ASP B O 1
ATOM 1896 N N . ALA B 1 32 ? -3.576 -22.938 0.693 1 97.69 32 ALA B N 1
ATOM 1897 C CA . ALA B 1 32 ? -4.734 -22.297 1.297 1 97.69 32 ALA B CA 1
ATOM 1898 C C . ALA B 1 32 ? -4.754 -22.5 2.809 1 97.69 32 ALA B C 1
ATOM 1900 O O . ALA B 1 32 ? -3.998 -23.312 3.342 1 97.69 32 ALA B O 1
ATOM 1901 N N . ARG B 1 33 ? -5.613 -21.859 3.506 1 94.62 33 ARG B N 1
ATOM 1902 C CA . ARG B 1 33 ? -5.598 -21.859 4.965 1 94.62 33 ARG B CA 1
ATOM 1903 C C . ARG B 1 33 ? -6.305 -23.094 5.516 1 94.62 33 ARG B C 1
ATOM 1905 O O . ARG B 1 33 ? -5.902 -23.641 6.547 1 94.62 33 ARG B O 1
ATOM 1912 N N . SER B 1 34 ? -7.34 -23.484 4.781 1 94.88 34 SER B N 1
ATOM 1913 C CA . SER B 1 34 ? -8.156 -24.578 5.309 1 94.88 34 SER B CA 1
ATOM 1914 C C . SER B 1 34 ? -7.691 -25.922 4.773 1 94.88 34 SER B C 1
ATOM 1916 O O . SER B 1 34 ? -7.84 -26.219 3.582 1 94.88 34 SER B O 1
ATOM 1918 N N . PRO B 1 35 ? -7.254 -26.797 5.645 1 97.19 35 PRO B N 1
ATOM 1919 C CA . PRO B 1 35 ? -6.652 -28.047 5.18 1 97.19 35 PRO B CA 1
ATOM 1920 C C . PRO B 1 35 ? -7.641 -28.922 4.422 1 97.19 35 PRO B C 1
ATOM 1922 O O . PRO B 1 35 ? -7.348 -29.375 3.307 1 97.19 35 PRO B O 1
ATOM 1925 N N . GLU B 1 36 ? -8.797 -29.125 4.965 1 97.25 36 GLU B N 1
ATOM 1926 C CA . GLU B 1 36 ? -9.742 -30.062 4.367 1 97.25 36 GLU B CA 1
ATOM 1927 C C . GLU B 1 36 ? -10.203 -29.594 2.992 1 97.25 36 GLU B C 1
ATOM 1929 O O . GLU B 1 36 ? -10.281 -30.375 2.049 1 97.25 36 GLU B O 1
ATOM 1934 N N . VAL B 1 37 ? -10.477 -28.328 2.895 1 96.94 37 VAL B N 1
ATOM 1935 C CA . VAL B 1 37 ? -10.938 -27.766 1.631 1 96.94 37 VAL B CA 1
ATOM 1936 C C . VAL B 1 37 ? -9.82 -27.844 0.59 1 96.94 37 VAL B C 1
ATOM 1938 O O . VAL B 1 37 ? -10.07 -28.203 -0.567 1 96.94 37 VAL B O 1
ATOM 1941 N N . LEU B 1 38 ? -8.594 -27.578 1 1 98.06 38 LEU B N 1
ATOM 1942 C CA . LEU B 1 38 ? -7.449 -27.625 0.1 1 98.06 38 LEU B CA 1
ATOM 1943 C C . LEU B 1 38 ? -7.188 -29.047 -0.379 1 98.06 38 LEU B C 1
ATOM 1945 O O . LEU B 1 38 ? -6.914 -29.266 -1.561 1 98.06 38 LEU B O 1
ATOM 1949 N N . LYS B 1 39 ? -7.27 -29.953 0.493 1 96.75 39 LYS B N 1
ATOM 1950 C CA . LYS B 1 39 ? -7.066 -31.359 0.145 1 96.75 39 LYS B CA 1
ATOM 1951 C C . LYS B 1 39 ? -8.102 -31.828 -0.872 1 96.75 39 LYS B C 1
ATOM 1953 O O . LYS B 1 39 ? -7.777 -32.562 -1.798 1 96.75 39 LYS B O 1
ATOM 1958 N N . GLU B 1 40 ? -9.281 -31.438 -0.634 1 97.06 40 GLU B N 1
ATOM 1959 C CA . GLU B 1 40 ? -10.344 -31.781 -1.577 1 97.06 40 GLU B CA 1
ATOM 1960 C C . GLU B 1 40 ? -10.062 -31.188 -2.957 1 97.06 40 GLU B C 1
ATOM 1962 O O . GLU B 1 40 ? -10.258 -31.859 -3.975 1 97.06 40 GLU B O 1
ATOM 1967 N N . ALA B 1 41 ? -9.648 -29.922 -2.969 1 96.69 41 ALA B N 1
ATOM 1968 C CA . ALA B 1 41 ? -9.289 -29.297 -4.23 1 96.69 41 ALA B CA 1
ATOM 1969 C C . ALA B 1 41 ? -8.18 -30.062 -4.934 1 96.69 41 ALA B C 1
ATOM 1971 O O . ALA B 1 41 ? -8.25 -30.312 -6.141 1 96.69 41 ALA B O 1
ATOM 1972 N N . ALA B 1 42 ? -7.188 -30.453 -4.219 1 97.81 42 ALA B N 1
ATOM 1973 C CA . ALA B 1 42 ? -6.055 -31.188 -4.777 1 97.81 42 ALA B CA 1
ATOM 1974 C C . ALA B 1 42 ? -6.488 -32.562 -5.312 1 97.81 42 ALA B C 1
ATOM 1976 O O . ALA B 1 42 ? -6.02 -33 -6.363 1 97.81 42 ALA B O 1
ATOM 1977 N N . ARG B 1 43 ? -7.32 -33.219 -4.602 1 97.12 43 ARG B N 1
ATOM 1978 C CA . ARG B 1 43 ? -7.832 -34.531 -5.027 1 97.12 43 ARG B CA 1
ATOM 1979 C C . ARG B 1 43 ? -8.539 -34.438 -6.375 1 97.12 43 ARG B C 1
ATOM 1981 O O . ARG B 1 43 ? -8.422 -35.312 -7.215 1 97.12 43 ARG B O 1
ATOM 1988 N N . GLY B 1 44 ? -9.266 -33.312 -6.523 1 96.81 44 GLY B N 1
ATOM 1989 C CA . GLY B 1 44 ? -9.969 -33.094 -7.777 1 96.81 44 GLY B CA 1
ATOM 1990 C C . GLY B 1 44 ? -9.031 -32.969 -8.969 1 96.81 44 GLY B C 1
ATOM 1991 O O . GLY B 1 44 ? -9.461 -33.125 -10.109 1 96.81 44 GLY B O 1
ATOM 1992 N N . LEU B 1 45 ? -7.789 -32.719 -8.727 1 97.75 45 LEU B N 1
ATOM 1993 C CA . LEU B 1 45 ? -6.82 -32.5 -9.797 1 97.75 45 LEU B CA 1
ATOM 1994 C C . LEU B 1 45 ? -6.113 -33.812 -10.172 1 97.75 45 LEU B C 1
ATOM 1996 O O . LEU B 1 45 ? -5.375 -33.844 -11.156 1 97.75 45 LEU B O 1
ATOM 2000 N N . GLU B 1 46 ? -6.312 -34.875 -9.477 1 95.69 46 GLU B N 1
ATOM 2001 C CA . GLU B 1 46 ? -5.621 -36.156 -9.68 1 95.69 46 GLU B CA 1
ATOM 2002 C C . GLU B 1 46 ? -5.934 -36.719 -11.055 1 95.69 46 GLU B C 1
ATOM 2004 O O . GLU B 1 46 ? -5.109 -37.438 -11.633 1 95.69 46 GLU B O 1
ATOM 2009 N N . VAL B 1 47 ? -7.012 -36.375 -11.555 1 96.75 47 VAL B N 1
ATOM 2010 C CA . VAL B 1 47 ? -7.488 -36.938 -12.82 1 96.75 47 VAL B CA 1
ATOM 2011 C C . VAL B 1 47 ? -6.547 -36.562 -13.953 1 96.75 47 VAL B C 1
ATOM 2013 O O . VAL B 1 47 ? -6.453 -37.25 -14.961 1 96.75 47 VAL B O 1
ATOM 2016 N N . TYR B 1 48 ? -5.793 -35.531 -13.766 1 97.31 48 TYR B N 1
ATOM 2017 C CA . TYR B 1 48 ? -4.965 -35 -14.852 1 97.31 48 TYR B CA 1
ATOM 2018 C C . TYR B 1 48 ? -3.598 -35.688 -14.867 1 97.31 48 TYR B C 1
ATOM 2020 O O . TYR B 1 48 ? -2.818 -35.5 -15.805 1 97.31 48 TYR B O 1
ATOM 2028 N N . GLY B 1 49 ? -3.205 -36.375 -13.797 1 97.19 49 GLY B N 1
ATOM 2029 C CA . GLY B 1 49 ? -1.992 -37.156 -13.766 1 97.19 49 GLY B CA 1
ATOM 2030 C C . GLY B 1 49 ? -0.75 -36.344 -13.438 1 97.19 49 GLY B C 1
ATOM 2031 O O . GLY B 1 49 ? 0.368 -36.875 -13.523 1 97.19 49 GLY B O 1
ATOM 2032 N N . THR B 1 50 ? -0.838 -35.062 -13.164 1 97.56 50 THR B N 1
ATOM 2033 C CA . THR B 1 50 ? 0.293 -34.25 -12.789 1 97.56 50 THR B CA 1
ATOM 2034 C C . THR B 1 50 ? 0.561 -34.344 -11.289 1 97.56 50 THR B C 1
ATOM 2036 O O . THR B 1 50 ? -0.236 -34.906 -10.547 1 97.56 50 THR B O 1
ATOM 2039 N N . ARG B 1 51 ? 1.722 -33.906 -10.867 1 98.31 51 ARG B N 1
ATOM 2040 C CA . ARG B 1 51 ? 2.043 -33.875 -9.445 1 98.31 51 ARG B CA 1
ATOM 2041 C C . ARG B 1 51 ? 1.504 -32.625 -8.781 1 98.31 51 ARG B C 1
ATOM 2043 O O . ARG B 1 51 ? 1.701 -31.5 -9.289 1 98.31 51 ARG B O 1
ATOM 2050 N N . VAL B 1 52 ? 0.783 -32.844 -7.688 1 98.31 52 VAL B N 1
ATOM 2051 C CA . VAL B 1 52 ? 0.198 -31.734 -6.953 1 98.31 52 VAL B CA 1
ATOM 2052 C C . VAL B 1 52 ? 0.589 -31.812 -5.477 1 98.31 52 VAL B C 1
ATOM 2054 O O . VAL B 1 52 ? 0.307 -32.812 -4.816 1 98.31 52 VAL B O 1
ATOM 2057 N N . ALA B 1 53 ? 1.277 -30.859 -4.961 1 98.38 53 ALA B N 1
ATOM 2058 C CA . ALA B 1 53 ? 1.547 -30.719 -3.533 1 98.38 53 ALA B CA 1
ATOM 2059 C C . ALA B 1 53 ? 0.631 -29.672 -2.904 1 98.38 53 ALA B C 1
ATOM 2061 O O . ALA B 1 53 ? 0.664 -28.5 -3.285 1 98.38 53 ALA B O 1
ATOM 2062 N N . ALA B 1 54 ? -0.22 -30.094 -2.031 1 98.56 54 ALA B N 1
ATOM 2063 C CA . ALA B 1 54 ? -1.107 -29.203 -1.295 1 98.56 54 ALA B CA 1
ATOM 2064 C C . ALA B 1 54 ? -0.593 -28.953 0.121 1 98.56 54 ALA B C 1
ATOM 2066 O O . ALA B 1 54 ? -0.5 -29.891 0.922 1 98.56 54 ALA B O 1
ATOM 2067 N N . LEU B 1 55 ? -0.26 -27.719 0.429 1 98.69 55 LEU B N 1
ATOM 2068 C CA . LEU B 1 55 ? 0.295 -27.359 1.73 1 98.69 55 LEU B CA 1
ATOM 2069 C C . LEU B 1 55 ? -0.587 -26.328 2.436 1 98.69 55 LEU B C 1
ATOM 2071 O O . LEU B 1 55 ? -0.526 -25.141 2.127 1 98.69 55 LEU B O 1
ATOM 2075 N N . PRO B 1 56 ? -1.438 -26.812 3.385 1 98.62 56 PRO B N 1
ATOM 2076 C CA . PRO B 1 56 ? -2.238 -25.844 4.137 1 98.62 56 PRO B CA 1
ATOM 2077 C C . PRO B 1 56 ? -1.39 -24.938 5.027 1 98.62 56 PRO B C 1
ATOM 2079 O O . PRO B 1 56 ? -0.402 -25.391 5.609 1 98.62 56 PRO B O 1
ATOM 2082 N N . GLY B 1 57 ? -1.68 -23.672 5.039 1 98.56 57 GLY B N 1
ATOM 2083 C CA . GLY B 1 57 ? -0.95 -22.734 5.879 1 98.56 57 GLY B CA 1
ATOM 2084 C C . GLY B 1 57 ? -1.256 -21.281 5.559 1 98.56 57 GLY B C 1
ATOM 2085 O O . GLY B 1 57 ? -2.039 -21 4.652 1 98.56 57 GLY B O 1
ATOM 2086 N N . ASP B 1 58 ? -0.721 -20.391 6.336 1 98.62 58 ASP B N 1
ATOM 2087 C CA . ASP B 1 58 ? -0.868 -18.938 6.184 1 98.62 58 ASP B CA 1
ATOM 2088 C C . ASP B 1 58 ? 0.33 -18.344 5.453 1 98.62 58 ASP B C 1
ATOM 2090 O O . ASP B 1 58 ? 1.472 -18.5 5.891 1 98.62 58 ASP B O 1
ATOM 2094 N N . VAL B 1 59 ? 0.076 -17.703 4.363 1 98.62 59 VAL B N 1
ATOM 2095 C CA . VAL B 1 59 ? 1.145 -17.156 3.527 1 98.62 59 VAL B CA 1
ATOM 2096 C C . VAL B 1 59 ? 1.924 -16.094 4.297 1 98.62 59 VAL B C 1
ATOM 2098 O O . VAL B 1 59 ? 3.027 -15.719 3.9 1 98.62 59 VAL B O 1
ATOM 2101 N N . THR B 1 60 ? 1.352 -15.562 5.391 1 98.56 60 THR B N 1
ATOM 2102 C CA . THR B 1 60 ? 2.074 -14.562 6.164 1 98.56 60 THR B CA 1
ATOM 2103 C C . THR B 1 60 ? 3.164 -15.219 7.012 1 98.56 60 THR B C 1
ATOM 2105 O O . THR B 1 60 ? 4.027 -14.531 7.559 1 98.56 60 THR B O 1
ATOM 2108 N N . ASP B 1 61 ? 3.182 -16.547 7.094 1 98.5 61 ASP B N 1
ATOM 2109 C CA . ASP B 1 61 ? 4.199 -17.297 7.812 1 98.5 61 ASP B CA 1
ATOM 2110 C C . ASP B 1 61 ? 5.402 -17.594 6.918 1 98.5 61 ASP B C 1
ATOM 2112 O O . ASP B 1 61 ? 5.277 -18.281 5.902 1 98.5 61 ASP B O 1
ATOM 2116 N N . SER B 1 62 ? 6.547 -17.125 7.367 1 98.12 62 SER B N 1
ATOM 2117 C CA . SER B 1 62 ? 7.742 -17.281 6.547 1 98.12 62 SER B CA 1
ATOM 2118 C C . SER B 1 62 ? 8.117 -18.734 6.367 1 98.12 62 SER B C 1
ATOM 2120 O O . SER B 1 62 ? 8.602 -19.141 5.305 1 98.12 62 SER B O 1
ATOM 2122 N N . TRP B 1 63 ? 7.93 -19.547 7.336 1 98.25 63 TRP B N 1
ATOM 2123 C CA . TRP B 1 63 ? 8.234 -20.969 7.223 1 98.25 63 TRP B CA 1
ATOM 2124 C C . TRP B 1 63 ? 7.309 -21.641 6.219 1 98.25 63 TRP B C 1
ATOM 2126 O O . TRP B 1 63 ? 7.738 -22.531 5.469 1 98.25 63 TRP B O 1
ATOM 2136 N N . HIS B 1 64 ? 6.105 -21.219 6.246 1 98.75 64 HIS B N 1
ATOM 2137 C CA . HIS B 1 64 ? 5.156 -21.781 5.285 1 98.75 64 HIS B CA 1
ATOM 2138 C C . HIS B 1 64 ? 5.559 -21.438 3.855 1 98.75 64 HIS B C 1
ATOM 2140 O O . HIS B 1 64 ? 5.559 -22.312 2.984 1 98.75 64 HIS B O 1
ATOM 2146 N N . ARG B 1 65 ? 5.93 -20.172 3.588 1 98.81 65 ARG B N 1
ATOM 2147 C CA . ARG B 1 65 ? 6.363 -19.766 2.258 1 98.81 65 ARG B CA 1
ATOM 2148 C C . ARG B 1 65 ? 7.594 -20.562 1.815 1 98.81 65 ARG B C 1
ATOM 2150 O O . ARG B 1 65 ? 7.664 -21.016 0.673 1 98.81 65 ARG B O 1
ATOM 2157 N N . THR B 1 66 ? 8.461 -20.703 2.762 1 98.75 66 THR B N 1
ATOM 2158 C CA . THR B 1 66 ? 9.641 -21.516 2.465 1 98.75 66 THR B CA 1
ATOM 2159 C C . THR B 1 66 ? 9.25 -22.938 2.086 1 98.75 66 THR B C 1
ATOM 2161 O O . THR B 1 66 ? 9.828 -23.531 1.175 1 98.75 66 THR B O 1
ATOM 2164 N N . GLY B 1 67 ? 8.312 -23.469 2.779 1 98.88 67 GLY B N 1
ATOM 2165 C CA . GLY B 1 67 ? 7.805 -24.797 2.459 1 98.88 67 GLY B CA 1
ATOM 2166 C C . GLY B 1 67 ? 7.238 -24.891 1.056 1 98.88 67 GLY B C 1
ATOM 2167 O O . GLY B 1 67 ? 7.477 -25.875 0.352 1 98.88 67 GLY B O 1
ATOM 2168 N N . LEU B 1 68 ? 6.527 -23.891 0.647 1 98.88 68 LEU B N 1
ATOM 2169 C CA . LEU B 1 68 ? 5.957 -23.891 -0.696 1 98.88 68 LEU B CA 1
ATOM 2170 C C . LEU B 1 68 ? 7.059 -23.922 -1.753 1 98.88 68 LEU B C 1
ATOM 2172 O O . LEU B 1 68 ? 6.984 -24.719 -2.695 1 98.88 68 LEU B O 1
ATOM 2176 N N . VAL B 1 69 ? 8.07 -23.125 -1.59 1 98.88 69 VAL B N 1
ATOM 2177 C CA . VAL B 1 69 ? 9.156 -23.031 -2.564 1 98.88 69 VAL B CA 1
ATOM 2178 C C . VAL B 1 69 ? 9.984 -24.312 -2.547 1 98.88 69 VAL B C 1
ATOM 2180 O O . VAL B 1 69 ? 10.43 -24.797 -3.594 1 98.88 69 VAL B O 1
ATOM 2183 N N . THR B 1 70 ? 10.141 -24.844 -1.361 1 98.88 70 THR B N 1
ATOM 2184 C CA . THR B 1 70 ? 10.867 -26.109 -1.232 1 98.88 70 THR B CA 1
ATOM 2185 C C . THR B 1 70 ? 10.156 -27.219 -2 1 98.88 70 THR B C 1
ATOM 2187 O O . THR B 1 70 ? 10.805 -27.984 -2.717 1 98.88 70 THR B O 1
ATOM 2190 N N . GLU B 1 71 ? 8.883 -27.344 -1.857 1 98.88 71 GLU B N 1
ATOM 2191 C CA . GLU B 1 71 ? 8.125 -28.344 -2.59 1 98.88 71 GLU B CA 1
ATOM 2192 C C . GLU B 1 71 ? 8.227 -28.125 -4.098 1 98.88 71 GLU B C 1
ATOM 2194 O O . GLU B 1 71 ? 8.328 -29.078 -4.863 1 98.88 71 GLU B O 1
ATOM 2199 N N . ALA B 1 72 ? 8.141 -26.859 -4.508 1 98.88 72 ALA B N 1
ATOM 2200 C CA . ALA B 1 72 ? 8.281 -26.562 -5.93 1 98.88 72 ALA B CA 1
ATOM 2201 C C . ALA B 1 72 ? 9.648 -27 -6.449 1 98.88 72 ALA B C 1
ATOM 2203 O O . ALA B 1 72 ? 9.758 -27.562 -7.547 1 98.88 72 ALA B O 1
ATOM 2204 N N . ARG B 1 73 ? 10.641 -26.75 -5.652 1 98.56 73 ARG B N 1
ATOM 2205 C CA . ARG B 1 73 ? 11.984 -27.188 -6.012 1 98.56 73 ARG B CA 1
ATOM 2206 C C . ARG B 1 73 ? 12.031 -28.688 -6.211 1 98.56 73 ARG B C 1
ATOM 2208 O O . ARG B 1 73 ? 12.664 -29.188 -7.152 1 98.56 73 ARG B O 1
ATOM 2215 N N . ARG B 1 74 ? 11.391 -29.406 -5.363 1 98.44 74 ARG B N 1
ATOM 2216 C CA . ARG B 1 74 ? 11.344 -30.859 -5.461 1 98.44 74 ARG B CA 1
ATOM 2217 C C . ARG B 1 74 ? 10.648 -31.297 -6.75 1 98.44 74 ARG B C 1
ATOM 2219 O O . ARG B 1 74 ? 11 -32.344 -7.328 1 98.44 74 ARG B O 1
ATOM 2226 N N . LEU B 1 75 ? 9.719 -30.516 -7.148 1 98.5 75 LEU B N 1
ATOM 2227 C CA . LEU B 1 75 ? 8.977 -30.828 -8.359 1 98.5 75 LEU B CA 1
ATOM 2228 C C . LEU B 1 75 ? 9.758 -30.438 -9.602 1 98.5 75 LEU B C 1
ATOM 2230 O O . LEU B 1 75 ? 9.375 -30.781 -10.727 1 98.5 75 LEU B O 1
ATOM 2234 N N . GLY B 1 76 ? 10.789 -29.641 -9.438 1 98.06 76 GLY B N 1
ATOM 2235 C CA . GLY B 1 76 ? 11.656 -29.359 -10.57 1 98.06 76 GLY B CA 1
ATOM 2236 C C . GLY B 1 76 ? 11.914 -27.875 -10.773 1 98.06 76 GLY B C 1
ATOM 2237 O O . GLY B 1 76 ? 12.656 -27.484 -11.68 1 98.06 76 GLY B O 1
ATOM 2238 N N . GLY B 1 77 ? 11.312 -27.047 -9.953 1 98.44 77 GLY B N 1
ATOM 2239 C CA . GLY B 1 77 ? 11.531 -25.609 -10.07 1 98.44 77 GLY B CA 1
ATOM 2240 C C . GLY B 1 77 ? 10.258 -24.812 -9.922 1 98.44 77 GLY B C 1
ATOM 2241 O O . GLY B 1 77 ? 9.289 -25.266 -9.312 1 98.44 77 GLY B O 1
ATOM 2242 N N . VAL B 1 78 ? 10.328 -23.547 -10.367 1 98.88 78 VAL B N 1
ATOM 2243 C CA . VAL B 1 78 ? 9.172 -22.656 -10.414 1 98.88 78 VAL B CA 1
ATOM 2244 C C . VAL B 1 78 ? 9.133 -21.938 -11.758 1 98.88 78 VAL B C 1
ATOM 2246 O O . VAL B 1 78 ? 10.047 -21.188 -12.094 1 98.88 78 VAL B O 1
ATOM 2249 N N . ASP B 1 79 ? 8.094 -22.188 -12.484 1 98.88 79 ASP B N 1
ATOM 2250 C CA . ASP B 1 79 ? 7.906 -21.516 -13.766 1 98.88 79 ASP B CA 1
ATOM 2251 C C . ASP B 1 79 ? 6.891 -20.375 -13.648 1 98.88 79 ASP B C 1
ATOM 2253 O O . ASP B 1 79 ? 6.926 -19.422 -14.422 1 98.88 79 ASP B O 1
ATOM 2257 N N . LEU B 1 80 ? 5.961 -20.484 -12.711 1 98.94 80 LEU B N 1
ATOM 2258 C CA . LEU B 1 80 ? 4.906 -19.5 -12.492 1 98.94 80 LEU B CA 1
ATOM 2259 C C . LEU B 1 80 ? 4.578 -19.375 -11.008 1 98.94 80 LEU B C 1
ATOM 2261 O O . LEU B 1 80 ? 4.332 -20.391 -10.336 1 98.94 80 LEU B O 1
ATOM 2265 N N . LEU B 1 81 ? 4.656 -18.219 -10.492 1 98.94 81 LEU B N 1
ATOM 2266 C CA . LEU B 1 81 ? 4.207 -17.906 -9.141 1 98.94 81 LEU B CA 1
ATOM 2267 C C . LEU B 1 81 ? 2.947 -17.047 -9.18 1 98.94 81 LEU B C 1
ATOM 2269 O O . LEU B 1 81 ? 2.953 -15.953 -9.766 1 98.94 81 LEU B O 1
ATOM 2273 N N . VAL B 1 82 ? 1.88 -17.531 -8.594 1 98.88 82 VAL B N 1
ATOM 2274 C CA . VAL B 1 82 ? 0.604 -16.828 -8.578 1 98.88 82 VAL B CA 1
ATOM 2275 C C . VAL B 1 82 ? 0.269 -16.406 -7.148 1 98.88 82 VAL B C 1
ATOM 2277 O O . VAL B 1 82 ? -0.064 -17.234 -6.309 1 98.88 82 VAL B O 1
ATOM 2280 N N . SER B 1 83 ? 0.336 -15.133 -6.902 1 98.62 83 SER B N 1
ATOM 2281 C CA . SER B 1 83 ? -0.14 -14.562 -5.648 1 98.62 83 SER B CA 1
ATOM 2282 C C . SER B 1 83 ? -1.629 -14.234 -5.719 1 98.62 83 SER B C 1
ATOM 2284 O O . SER B 1 83 ? -2.014 -13.133 -6.113 1 98.62 83 SER B O 1
ATOM 2286 N N . ASN B 1 84 ? -2.432 -15.156 -5.266 1 98.31 84 ASN B N 1
ATOM 2287 C CA . ASN B 1 84 ? -3.887 -15.055 -5.332 1 98.31 84 ASN B CA 1
ATOM 2288 C C . ASN B 1 84 ? -4.5 -14.906 -3.943 1 98.31 84 ASN B C 1
ATOM 2290 O O . ASN B 1 84 ? -5.598 -14.367 -3.799 1 98.31 84 ASN B O 1
ATOM 2294 N N . ALA B 1 85 ? -3.82 -15.461 -2.904 1 98.12 85 ALA B N 1
ATOM 2295 C CA . ALA B 1 85 ? -4.301 -15.289 -1.536 1 98.12 85 ALA B CA 1
ATOM 2296 C C . ALA B 1 85 ? -4.5 -13.812 -1.209 1 98.12 85 ALA B C 1
ATOM 2298 O O . ALA B 1 85 ? -3.668 -12.969 -1.558 1 98.12 85 ALA B O 1
ATOM 2299 N N . SER B 1 86 ? -5.625 -13.477 -0.611 1 97.44 86 SER B N 1
ATOM 2300 C CA . SER B 1 86 ? -5.938 -12.078 -0.348 1 97.44 86 SER B CA 1
ATOM 2301 C C . SER B 1 86 ? -6.777 -11.922 0.914 1 97.44 86 SER B C 1
ATOM 2303 O O . SER B 1 86 ? -7.484 -12.852 1.312 1 97.44 86 SER B O 1
ATOM 2305 N N . ALA B 1 87 ? -6.68 -10.805 1.524 1 97.69 87 ALA B N 1
ATOM 2306 C CA . ALA B 1 87 ? -7.504 -10.398 2.658 1 97.69 87 ALA B CA 1
ATOM 2307 C C . ALA B 1 87 ? -8.148 -9.039 2.408 1 97.69 87 ALA B C 1
ATOM 2309 O O . ALA B 1 87 ? -7.52 -8.141 1.847 1 97.69 87 ALA B O 1
ATOM 2310 N N . LEU B 1 88 ? -9.328 -8.898 2.885 1 97.69 88 LEU B N 1
ATOM 2311 C CA . LEU B 1 88 ? -10.094 -7.672 2.682 1 97.69 88 LEU B CA 1
ATOM 2312 C C . LEU B 1 88 ? -9.711 -6.617 3.713 1 97.69 88 LEU B C 1
ATOM 2314 O O . LEU B 1 88 ? -9.766 -5.418 3.43 1 97.69 88 LEU B O 1
ATOM 2318 N N . GLY B 1 89 ? -9.375 -7.059 4.957 1 96.69 89 GLY B N 1
ATOM 2319 C CA . GLY B 1 89 ? -9.086 -6.16 6.059 1 96.69 89 GLY B CA 1
ATOM 2320 C C . GLY B 1 89 ? -10.297 -5.848 6.914 1 96.69 89 GLY B C 1
ATOM 2321 O O . GLY B 1 89 ? -10.164 -5.363 8.039 1 96.69 89 GLY B O 1
ATOM 2322 N N . ALA B 1 90 ? -11.461 -5.988 6.332 1 95.69 90 ALA B N 1
ATOM 2323 C CA . ALA B 1 90 ? -12.734 -5.875 7.035 1 95.69 90 ALA B CA 1
ATOM 2324 C C . ALA B 1 90 ? -13.82 -6.688 6.336 1 95.69 90 ALA B C 1
ATOM 2326 O O . ALA B 1 90 ? -13.891 -6.715 5.105 1 95.69 90 ALA B O 1
ATOM 2327 N N . GLU B 1 91 ? -14.609 -7.328 7.121 1 95.38 91 GLU B N 1
ATOM 2328 C CA . GLU B 1 91 ? -15.727 -8.109 6.602 1 95.38 91 GLU B CA 1
ATOM 2329 C C . GLU B 1 91 ? -16.984 -7.887 7.441 1 95.38 91 GLU B C 1
ATOM 2331 O O . GLU B 1 91 ? -17.094 -8.391 8.562 1 95.38 91 GLU B O 1
ATOM 2336 N N . PRO B 1 92 ? -17.984 -7.141 6.93 1 96.38 92 PRO B N 1
ATOM 2337 C CA . PRO B 1 92 ? -18 -6.512 5.609 1 96.38 92 PRO B CA 1
ATOM 2338 C C . PRO B 1 92 ? -17.094 -5.289 5.52 1 96.38 92 PRO B C 1
ATOM 2340 O O . PRO B 1 92 ? -16.484 -4.898 6.516 1 96.38 92 PRO B O 1
ATOM 2343 N N . LEU B 1 93 ? -16.938 -4.789 4.328 1 97.25 93 LEU B N 1
ATOM 2344 C CA . LEU B 1 93 ? -16.141 -3.58 4.125 1 97.25 93 LEU B CA 1
ATOM 2345 C C . LEU B 1 93 ? -16.812 -2.377 4.789 1 97.25 93 LEU B C 1
ATOM 2347 O O . LEU B 1 93 ? -18.031 -2.268 4.801 1 97.25 93 LEU B O 1
ATOM 2351 N N . VAL B 1 94 ? -16.016 -1.5 5.297 1 98.25 94 VAL B N 1
ATOM 2352 C CA . VAL B 1 94 ? -16.5 -0.323 6.008 1 98.25 94 VAL B CA 1
ATOM 2353 C C . VAL B 1 94 ? -15.742 0.917 5.531 1 98.25 94 VAL B C 1
ATOM 2355 O O . VAL B 1 94 ? -14.68 0.808 4.918 1 98.25 94 VAL B O 1
ATOM 2358 N N . ARG B 1 95 ? -16.344 2.053 5.785 1 98.5 95 ARG B N 1
ATOM 2359 C CA . ARG B 1 95 ? -15.672 3.312 5.492 1 98.5 95 ARG B CA 1
ATOM 2360 C C . ARG B 1 95 ? -14.375 3.434 6.285 1 98.5 95 ARG B C 1
ATOM 2362 O O . ARG B 1 95 ? -14.195 2.768 7.309 1 98.5 95 ARG B O 1
ATOM 2369 N N . LEU B 1 96 ? -13.492 4.273 5.836 1 98.75 96 LEU B N 1
ATOM 2370 C CA . LEU B 1 96 ? -12.164 4.406 6.43 1 98.75 96 LEU B CA 1
ATOM 2371 C C . LEU B 1 96 ? -12.266 4.859 7.883 1 98.75 96 LEU B C 1
ATOM 2373 O O . LEU B 1 96 ? -11.469 4.438 8.727 1 98.75 96 LEU B O 1
ATOM 2377 N N . ALA B 1 97 ? -13.219 5.648 8.195 1 98.44 97 ALA B N 1
ATOM 2378 C CA . ALA B 1 97 ? -13.414 6.145 9.555 1 98.44 97 ALA B CA 1
ATOM 2379 C C . ALA B 1 97 ? -13.648 4.992 10.531 1 98.44 97 ALA B C 1
ATOM 2381 O O . ALA B 1 97 ? -13.297 5.086 11.703 1 98.44 97 ALA B O 1
ATOM 2382 N N . ALA B 1 98 ? -14.164 3.92 10.039 1 98.31 98 ALA B N 1
ATOM 2383 C CA . ALA B 1 98 ? -14.547 2.795 10.883 1 98.31 98 ALA B CA 1
ATOM 2384 C C . ALA B 1 98 ? -13.617 1.604 10.68 1 98.31 98 ALA B C 1
ATOM 2386 O O . ALA B 1 98 ? -13.773 0.565 11.32 1 98.31 98 ALA B O 1
ATOM 2387 N N . LEU B 1 99 ? -12.656 1.699 9.797 1 98.38 99 LEU B N 1
ATOM 2388 C CA . LEU B 1 99 ? -11.758 0.592 9.5 1 98.38 99 LEU B CA 1
ATOM 2389 C C . LEU B 1 99 ? -10.773 0.372 10.641 1 98.38 99 LEU B C 1
ATOM 2391 O O . LEU B 1 99 ? -9.93 1.229 10.914 1 98.38 99 LEU B O 1
ATOM 2395 N N . PRO B 1 100 ? -10.867 -0.763 11.32 1 98.06 100 PRO B N 1
ATOM 2396 C CA . PRO B 1 100 ? -9.836 -1.031 12.32 1 98.06 100 PRO B CA 1
ATOM 2397 C C . PRO B 1 100 ? -8.438 -1.092 11.727 1 98.06 100 PRO B C 1
ATOM 2399 O O . PRO B 1 100 ? -8.242 -1.673 10.656 1 98.06 100 PRO B O 1
ATOM 2402 N N . LEU B 1 101 ? -7.48 -0.551 12.391 1 98.69 101 LEU B N 1
ATOM 2403 C CA . LEU B 1 101 ? -6.121 -0.537 11.867 1 98.69 101 LEU B CA 1
ATOM 2404 C C . LEU B 1 101 ? -5.555 -1.95 11.781 1 98.69 101 LEU B C 1
ATOM 2406 O O . LEU B 1 101 ? -4.746 -2.25 10.898 1 98.69 101 LEU B O 1
ATOM 2410 N N . GLU B 1 102 ? -5.984 -2.766 12.695 1 98.62 102 GLU B N 1
ATOM 2411 C CA . GLU B 1 102 ? -5.566 -4.164 12.641 1 98.62 102 GLU B CA 1
ATOM 2412 C C . GLU B 1 102 ? -6.016 -4.816 11.336 1 98.62 102 GLU B C 1
ATOM 2414 O O . GLU B 1 102 ? -5.301 -5.648 10.773 1 98.62 102 GLU B O 1
ATOM 2419 N N . GLY B 1 103 ? -7.23 -4.496 10.922 1 98.62 103 GLY B N 1
ATOM 2420 C CA . GLY B 1 103 ? -7.707 -4.992 9.641 1 98.62 103 GLY B CA 1
ATOM 2421 C C . GLY B 1 103 ? -6.871 -4.512 8.469 1 98.62 103 GLY B C 1
ATOM 2422 O O . GLY B 1 103 ? -6.551 -5.293 7.566 1 98.62 103 GLY B O 1
ATOM 2423 N N . LEU B 1 104 ? -6.535 -3.25 8.469 1 98.88 104 LEU B N 1
ATOM 2424 C CA . LEU B 1 104 ? -5.652 -2.711 7.438 1 98.88 104 LEU B CA 1
ATOM 2425 C C . LEU B 1 104 ? -4.305 -3.43 7.445 1 98.88 104 LEU B C 1
ATOM 2427 O O . LEU B 1 104 ? -3.805 -3.826 6.391 1 98.88 104 LEU B O 1
ATOM 2431 N N . ARG B 1 105 ? -3.75 -3.605 8.633 1 98.81 105 ARG B N 1
ATOM 2432 C CA . ARG B 1 105 ? -2.48 -4.312 8.766 1 98.81 105 ARG B CA 1
ATOM 2433 C C . ARG B 1 105 ? -2.572 -5.719 8.188 1 98.81 105 ARG B C 1
ATOM 2435 O O . ARG B 1 105 ? -1.645 -6.188 7.527 1 98.81 105 ARG B O 1
ATOM 2442 N N . ARG B 1 106 ? -3.643 -6.324 8.469 1 98.69 106 ARG B N 1
ATOM 2443 C CA . ARG B 1 106 ? -3.834 -7.68 7.969 1 98.69 106 ARG B CA 1
ATOM 2444 C C . ARG B 1 106 ? -3.863 -7.703 6.441 1 98.69 106 ARG B C 1
ATOM 2446 O O . ARG B 1 106 ? -3.221 -8.547 5.816 1 98.69 106 ARG B O 1
ATOM 2453 N N . ALA B 1 107 ? -4.621 -6.801 5.836 1 98.81 107 ALA B N 1
ATOM 2454 C CA . ALA B 1 107 ? -4.676 -6.715 4.379 1 98.81 107 ALA B CA 1
ATOM 2455 C C . ALA B 1 107 ? -3.291 -6.457 3.791 1 98.81 107 ALA B C 1
ATOM 2457 O O . ALA B 1 107 ? -2.889 -7.109 2.824 1 98.81 107 ALA B O 1
ATOM 2458 N N . LEU B 1 108 ? -2.568 -5.562 4.414 1 98.94 108 LEU B N 1
ATOM 2459 C CA . LEU B 1 108 ? -1.232 -5.23 3.934 1 98.94 108 LEU B CA 1
ATOM 2460 C C . LEU B 1 108 ? -0.287 -6.418 4.094 1 98.94 108 LEU B C 1
ATOM 2462 O O . LEU B 1 108 ? 0.545 -6.676 3.221 1 98.94 108 LEU B O 1
ATOM 2466 N N . GLU B 1 109 ? -0.408 -7.086 5.172 1 98.94 109 GLU B N 1
ATOM 2467 C CA . GLU B 1 109 ? 0.469 -8.227 5.426 1 98.94 109 GLU B CA 1
ATOM 2468 C C . GLU B 1 109 ? 0.213 -9.352 4.434 1 98.94 109 GLU B C 1
ATOM 2470 O O . GLU B 1 109 ? 1.152 -9.898 3.85 1 98.94 109 GLU B O 1
ATOM 2475 N N . VAL B 1 110 ? -0.985 -9.695 4.199 1 98.81 110 VAL B N 1
ATOM 2476 C CA . VAL B 1 110 ? -1.345 -10.836 3.357 1 98.81 110 VAL B CA 1
ATOM 2477 C C . VAL B 1 110 ? -1.128 -10.477 1.889 1 98.81 110 VAL B C 1
ATOM 2479 O O . VAL B 1 110 ? -0.516 -11.242 1.14 1 98.81 110 VAL B O 1
ATOM 2482 N N . ASN B 1 111 ? -1.613 -9.312 1.486 1 98.88 111 ASN B N 1
ATOM 2483 C CA . ASN B 1 111 ? -1.688 -8.984 0.067 1 98.88 111 ASN B CA 1
ATOM 2484 C C . ASN B 1 111 ? -0.36 -8.445 -0.454 1 98.88 111 ASN B C 1
ATOM 2486 O O . ASN B 1 111 ? -0.104 -8.469 -1.659 1 98.88 111 ASN B O 1
ATOM 2490 N N . VAL B 1 112 ? 0.447 -7.922 0.447 1 98.94 112 VAL B N 1
ATOM 2491 C CA . VAL B 1 112 ? 1.629 -7.207 -0.023 1 98.94 112 VAL B CA 1
ATOM 2492 C C . VAL B 1 112 ? 2.889 -7.879 0.513 1 98.94 112 VAL B C 1
ATOM 2494 O O . VAL B 1 112 ? 3.688 -8.422 -0.256 1 98.94 112 VAL B O 1
ATOM 2497 N N . VAL B 1 113 ? 3.021 -7.945 1.817 1 98.94 113 VAL B N 1
ATOM 2498 C CA . VAL B 1 113 ? 4.258 -8.422 2.43 1 98.94 113 VAL B CA 1
ATOM 2499 C C . VAL B 1 113 ? 4.457 -9.898 2.104 1 98.94 113 VAL B C 1
ATOM 2501 O O . VAL B 1 113 ? 5.547 -10.312 1.692 1 98.94 113 VAL B O 1
ATOM 2504 N N . ALA B 1 114 ? 3.434 -10.68 2.299 1 98.94 114 ALA B N 1
ATOM 2505 C CA . ALA B 1 114 ? 3.52 -12.117 2.025 1 98.94 114 ALA B CA 1
ATOM 2506 C C . ALA B 1 114 ? 3.842 -12.375 0.557 1 98.94 114 ALA B C 1
ATOM 2508 O O . ALA B 1 114 ? 4.625 -13.273 0.236 1 98.94 114 ALA B O 1
ATOM 2509 N N . ALA B 1 115 ? 3.221 -11.617 -0.323 1 98.81 115 ALA B N 1
ATOM 2510 C CA . ALA B 1 115 ? 3.467 -11.773 -1.755 1 98.81 115 ALA B CA 1
ATOM 2511 C C . ALA B 1 115 ? 4.934 -11.508 -2.09 1 98.81 115 ALA B C 1
ATOM 2513 O O . ALA B 1 115 ? 5.562 -12.289 -2.807 1 98.81 115 ALA B O 1
ATOM 2514 N N . LEU B 1 116 ? 5.477 -10.406 -1.561 1 98.94 116 LEU B N 1
ATOM 2515 C CA . LEU B 1 116 ? 6.887 -10.125 -1.808 1 98.94 116 LEU B CA 1
ATOM 2516 C C . LEU B 1 116 ? 7.773 -11.203 -1.204 1 98.94 116 LEU B C 1
ATOM 2518 O O . LEU B 1 116 ? 8.766 -11.609 -1.812 1 98.94 116 LEU B O 1
ATOM 2522 N N . GLY B 1 117 ? 7.457 -11.609 0.013 1 98.88 117 GLY B N 1
ATOM 2523 C CA . GLY B 1 117 ? 8.227 -12.672 0.631 1 98.88 117 GLY B CA 1
ATOM 2524 C C . GLY B 1 117 ? 8.32 -13.922 -0.229 1 98.88 117 GLY B C 1
ATOM 2525 O O . GLY B 1 117 ? 9.398 -14.508 -0.369 1 98.88 117 GLY B O 1
ATOM 2526 N N . LEU B 1 118 ? 7.195 -14.305 -0.747 1 98.88 118 LEU B N 1
ATOM 2527 C CA . LEU B 1 118 ? 7.156 -15.5 -1.588 1 98.88 118 LEU B CA 1
ATOM 2528 C C . LEU B 1 118 ? 7.953 -15.281 -2.871 1 98.88 118 LEU B C 1
ATOM 2530 O O . LEU B 1 118 ? 8.688 -16.172 -3.309 1 98.88 118 LEU B O 1
ATOM 2534 N N . VAL B 1 119 ? 7.832 -14.117 -3.504 1 98.81 119 VAL B N 1
ATOM 2535 C CA . VAL B 1 119 ? 8.586 -13.773 -4.703 1 98.81 119 VAL B CA 1
ATOM 2536 C C . VAL B 1 119 ? 10.086 -13.867 -4.41 1 98.81 119 VAL B C 1
ATOM 2538 O O . VAL B 1 119 ? 10.836 -14.469 -5.184 1 98.81 119 VAL B O 1
ATOM 2541 N N . ARG B 1 120 ? 10.477 -13.281 -3.309 1 98.69 120 ARG B N 1
ATOM 2542 C CA . ARG B 1 120 ? 11.891 -13.273 -2.959 1 98.69 120 ARG B CA 1
ATOM 2543 C C . ARG B 1 120 ? 12.438 -14.695 -2.842 1 98.69 120 ARG B C 1
ATOM 2545 O O . ARG B 1 120 ? 13.516 -14.992 -3.35 1 98.69 120 ARG B O 1
ATOM 2552 N N . GLU B 1 121 ? 11.719 -15.547 -2.221 1 98.5 121 GLU B N 1
ATOM 2553 C CA . GLU B 1 121 ? 12.156 -16.922 -2.02 1 98.5 121 GLU B CA 1
ATOM 2554 C C . GLU B 1 121 ? 12.164 -17.703 -3.336 1 98.5 121 GLU B C 1
ATOM 2556 O O . GLU B 1 121 ? 13.023 -18.547 -3.551 1 98.5 121 GLU B O 1
ATOM 2561 N N . ALA B 1 122 ? 11.258 -17.422 -4.199 1 98.88 122 ALA B N 1
ATOM 2562 C CA . ALA B 1 122 ? 11.078 -18.188 -5.43 1 98.88 122 ALA B CA 1
ATOM 2563 C C . ALA B 1 122 ? 11.961 -17.641 -6.547 1 98.88 122 ALA B C 1
ATOM 2565 O O . ALA B 1 122 ? 12.148 -18.297 -7.578 1 98.88 122 ALA B O 1
ATOM 2566 N N . LEU B 1 123 ? 12.5 -16.453 -6.379 1 98.81 123 LEU B N 1
ATOM 2567 C CA . LEU B 1 123 ? 13.125 -15.68 -7.453 1 98.81 123 LEU B CA 1
ATOM 2568 C C . LEU B 1 123 ? 14.266 -16.469 -8.086 1 98.81 123 LEU B C 1
ATOM 2570 O O . LEU B 1 123 ? 14.383 -16.531 -9.312 1 98.81 123 LEU B O 1
ATOM 2574 N N . PRO B 1 124 ? 15.141 -17.141 -7.273 1 98.69 124 PRO B N 1
ATOM 2575 C CA . PRO B 1 124 ? 16.203 -17.922 -7.922 1 98.69 124 PRO B CA 1
ATOM 2576 C C . PRO B 1 124 ? 15.672 -18.984 -8.867 1 98.69 124 PRO B C 1
ATOM 2578 O O . PRO B 1 124 ? 16.219 -19.188 -9.961 1 98.69 124 PRO B O 1
ATOM 2581 N N . LEU B 1 125 ? 14.633 -19.641 -8.523 1 98.81 125 LEU B N 1
ATOM 2582 C CA . LEU B 1 125 ? 14.047 -20.672 -9.359 1 98.81 125 LEU B CA 1
ATOM 2583 C C . LEU B 1 125 ? 13.344 -20.062 -10.57 1 98.81 125 LEU B C 1
ATOM 2585 O O . LEU B 1 125 ? 13.406 -20.609 -11.672 1 98.81 125 LEU B O 1
ATOM 2589 N N . LEU B 1 126 ? 12.68 -18.922 -10.344 1 98.88 126 LEU B N 1
ATOM 2590 C CA . LEU B 1 126 ? 12.008 -18.219 -11.438 1 98.88 126 LEU B CA 1
ATOM 2591 C C . LEU B 1 126 ? 13.016 -17.766 -12.484 1 98.88 126 LEU B C 1
ATOM 2593 O O . LEU B 1 126 ? 12.773 -17.891 -13.688 1 98.88 126 LEU B O 1
ATOM 2597 N N . ARG B 1 127 ? 14.125 -17.281 -12.047 1 98.56 127 ARG B N 1
ATOM 2598 C CA . ARG B 1 127 ? 15.188 -16.812 -12.938 1 98.56 127 ARG B CA 1
ATOM 2599 C C . ARG B 1 127 ? 15.75 -17.953 -13.766 1 98.56 127 ARG B C 1
ATOM 2601 O O . ARG B 1 127 ? 16.172 -17.766 -14.906 1 98.56 127 ARG B O 1
ATOM 2608 N N . ALA B 1 128 ? 15.766 -19.094 -13.148 1 98.31 128 ALA B N 1
ATOM 2609 C CA . ALA B 1 128 ? 16.359 -20.266 -13.797 1 98.31 128 ALA B CA 1
ATOM 2610 C C . ALA B 1 128 ? 15.391 -20.891 -14.789 1 98.31 128 ALA B C 1
ATOM 2612 O O . ALA B 1 128 ? 15.789 -21.688 -15.641 1 98.31 128 ALA B O 1
ATOM 2613 N N . ALA B 1 129 ? 14.102 -20.625 -14.672 1 98.19 129 ALA B N 1
ATOM 2614 C CA . ALA B 1 129 ? 13.086 -21.188 -15.555 1 98.19 129 ALA B CA 1
ATOM 2615 C C . ALA B 1 129 ? 13.203 -20.609 -16.969 1 98.19 129 ALA B C 1
ATOM 2617 O O . ALA B 1 129 ? 13.578 -19.438 -17.141 1 98.19 129 ALA B O 1
ATOM 2618 N N . PRO B 1 130 ? 12.938 -21.359 -17.969 1 95.62 130 PRO B N 1
ATOM 2619 C CA . PRO B 1 130 ? 13.039 -20.875 -19.344 1 95.62 130 PRO B CA 1
ATOM 2620 C C . PRO B 1 130 ? 12.148 -19.656 -19.594 1 95.62 130 PRO B C 1
ATOM 2622 O O . PRO B 1 130 ? 12.531 -18.766 -20.344 1 95.62 130 PRO B O 1
ATOM 2625 N N . ALA B 1 131 ? 11.008 -19.672 -18.953 1 96.56 131 ALA B N 1
ATOM 2626 C CA . ALA B 1 131 ? 10.055 -18.578 -19.125 1 96.56 131 ALA B CA 1
ATOM 2627 C C . ALA B 1 131 ? 9.352 -18.25 -17.812 1 96.56 131 ALA B C 1
ATOM 2629 O O . ALA B 1 131 ? 8.117 -18.25 -17.75 1 96.56 131 ALA B O 1
ATOM 2630 N N . GLY B 1 132 ? 10.125 -17.891 -16.828 1 98.62 132 GLY B N 1
ATOM 2631 C CA . GLY B 1 132 ? 9.586 -17.625 -15.5 1 98.62 132 GLY B CA 1
ATOM 2632 C C . GLY B 1 132 ? 8.617 -16.453 -15.477 1 98.62 132 GLY B C 1
ATOM 2633 O O . GLY B 1 132 ? 8.82 -15.461 -16.172 1 98.62 132 GLY B O 1
ATOM 2634 N N . ALA B 1 133 ? 7.523 -16.531 -14.734 1 98.81 133 ALA B N 1
ATOM 2635 C CA . ALA B 1 133 ? 6.523 -15.477 -14.656 1 98.81 133 ALA B CA 1
ATOM 2636 C C . ALA B 1 133 ? 5.949 -15.359 -13.25 1 98.81 133 ALA B C 1
ATOM 2638 O O . ALA B 1 133 ? 5.91 -16.344 -12.5 1 98.81 133 ALA B O 1
ATOM 2639 N N . VAL B 1 134 ? 5.598 -14.195 -12.891 1 98.88 134 VAL B N 1
ATOM 2640 C CA . VAL B 1 134 ? 4.875 -13.875 -11.656 1 98.88 134 VAL B CA 1
ATOM 2641 C C . VAL B 1 134 ? 3.521 -13.258 -11.992 1 98.88 134 VAL B C 1
ATOM 2643 O O . VAL B 1 134 ? 3.432 -12.367 -12.836 1 98.88 134 VAL B O 1
ATOM 2646 N N . LEU B 1 135 ? 2.498 -13.805 -11.43 1 98.5 135 LEU B N 1
ATOM 2647 C CA . LEU B 1 135 ? 1.137 -13.305 -11.586 1 98.5 135 LEU B CA 1
ATOM 2648 C C . LEU B 1 135 ? 0.552 -12.891 -10.242 1 98.5 135 LEU B C 1
ATOM 2650 O O . LEU B 1 135 ? 0.456 -13.703 -9.32 1 98.5 135 LEU B O 1
ATOM 2654 N N . THR B 1 136 ? 0.225 -11.656 -10.094 1 98.56 136 THR B N 1
ATOM 2655 C CA . THR B 1 136 ? -0.496 -11.188 -8.914 1 98.56 136 THR B CA 1
ATOM 2656 C C . THR B 1 136 ? -1.938 -10.836 -9.266 1 98.56 136 THR B C 1
ATOM 2658 O O . THR B 1 136 ? -2.205 -10.289 -10.344 1 98.56 136 THR B O 1
ATOM 2661 N N . ILE B 1 137 ? -2.84 -11.172 -8.383 1 97.44 137 ILE B N 1
ATOM 2662 C CA . ILE B 1 137 ? -4.246 -10.852 -8.602 1 97.44 137 ILE B CA 1
ATOM 2663 C C . ILE B 1 137 ? -4.57 -9.5 -7.973 1 97.44 137 ILE B C 1
ATOM 2665 O O . ILE B 1 137 ? -4.617 -9.367 -6.746 1 97.44 137 ILE B O 1
ATOM 2669 N N . SER B 1 138 ? -4.77 -8.562 -8.812 1 97.12 138 SER B N 1
ATOM 2670 C CA . SER B 1 138 ? -5.09 -7.191 -8.438 1 97.12 138 SER B CA 1
ATOM 2671 C C . SER B 1 138 ? -6.598 -6.988 -8.328 1 97.12 138 SER B C 1
ATOM 2673 O O . SER B 1 138 ? -7.34 -7.934 -8.055 1 97.12 138 SER B O 1
ATOM 2675 N N . SER B 1 139 ? -7.035 -5.797 -8.312 1 95.12 139 SER B N 1
ATOM 2676 C CA . SER B 1 139 ? -8.43 -5.371 -8.219 1 95.12 139 SER B CA 1
ATOM 2677 C C . SER B 1 139 ? -8.617 -3.975 -8.797 1 95.12 139 SER B C 1
ATOM 2679 O O . SER B 1 139 ? -7.688 -3.168 -8.812 1 95.12 139 SER B O 1
ATOM 2681 N N . ASP B 1 140 ? -9.836 -3.717 -9.289 1 94.44 140 ASP B N 1
ATOM 2682 C CA . ASP B 1 140 ? -10.18 -2.35 -9.664 1 94.44 140 ASP B CA 1
ATOM 2683 C C . ASP B 1 140 ? -10.055 -1.402 -8.477 1 94.44 140 ASP B C 1
ATOM 2685 O O . ASP B 1 140 ? -9.773 -0.214 -8.648 1 94.44 140 ASP B O 1
ATOM 2689 N N . ALA B 1 141 ? -10.234 -1.914 -7.336 1 96.69 141 ALA B N 1
ATOM 2690 C CA . ALA B 1 141 ? -10.164 -1.127 -6.105 1 96.69 141 ALA B CA 1
ATOM 2691 C C . ALA B 1 141 ? -8.75 -0.603 -5.871 1 96.69 141 ALA B C 1
ATOM 2693 O O . ALA B 1 141 ? -8.539 0.29 -5.047 1 96.69 141 ALA B O 1
ATOM 2694 N N . ALA B 1 142 ? -7.77 -1.123 -6.555 1 97.62 142 ALA B N 1
ATOM 2695 C CA . ALA B 1 142 ? -6.395 -0.637 -6.445 1 97.62 142 ALA B CA 1
ATOM 2696 C C . ALA B 1 142 ? -6.254 0.748 -7.07 1 97.62 142 ALA B C 1
ATOM 2698 O O . ALA B 1 142 ? -5.32 1.486 -6.75 1 97.62 142 ALA B O 1
ATOM 2699 N N . ALA B 1 143 ? -7.215 1.066 -7.965 1 94.94 143 ALA B N 1
ATOM 2700 C CA . ALA B 1 143 ? -7.059 2.295 -8.734 1 94.94 143 ALA B CA 1
ATOM 2701 C C . ALA B 1 143 ? -8.297 3.184 -8.609 1 94.94 143 ALA B C 1
ATOM 2703 O O . ALA B 1 143 ? -8.227 4.395 -8.844 1 94.94 143 ALA B O 1
ATOM 2704 N N . GLU B 1 144 ? -9.359 2.572 -8.328 1 96.88 144 GLU B N 1
ATOM 2705 C CA . GLU B 1 144 ? -10.609 3.318 -8.211 1 96.88 144 GLU B CA 1
ATOM 2706 C C . GLU B 1 144 ? -10.953 3.59 -6.754 1 96.88 144 GLU B C 1
ATOM 2708 O O . GLU B 1 144 ? -10.867 2.693 -5.91 1 96.88 144 GLU B O 1
ATOM 2713 N N . ALA B 1 145 ? -11.414 4.746 -6.469 1 98.12 145 ALA B N 1
ATOM 2714 C CA . ALA B 1 145 ? -11.719 5.156 -5.102 1 98.12 145 ALA B CA 1
ATOM 2715 C C . ALA B 1 145 ? -13.133 4.73 -4.699 1 98.12 145 ALA B C 1
ATOM 2717 O O . ALA B 1 145 ? -13.984 5.578 -4.414 1 98.12 145 ALA B O 1
ATOM 2718 N N . TYR B 1 146 ? -13.398 3.5 -4.559 1 97.44 146 TYR B N 1
ATOM 2719 C CA . TYR B 1 146 ? -14.695 2.998 -4.121 1 97.44 146 TYR B CA 1
ATOM 2720 C C . TYR B 1 146 ? -14.867 3.168 -2.617 1 97.44 146 TYR B C 1
ATOM 2722 O O . TYR B 1 146 ? -14.023 2.719 -1.836 1 97.44 146 TYR B O 1
ATOM 2730 N N . GLU B 1 147 ? -15.977 3.805 -2.287 1 98.06 147 GLU B N 1
ATOM 2731 C CA . GLU B 1 147 ? -16.281 3.904 -0.862 1 98.06 147 GLU B CA 1
ATOM 2732 C C . GLU B 1 147 ? -16.266 2.531 -0.198 1 98.06 147 GLU B C 1
ATOM 2734 O O . GLU B 1 147 ? -16.688 1.54 -0.802 1 98.06 147 GLU B O 1
ATOM 2739 N N . THR B 1 148 ? -15.719 2.438 1.008 1 98.06 148 THR B N 1
ATOM 2740 C CA . THR B 1 148 ? -15.664 1.289 1.905 1 98.06 148 THR B CA 1
ATOM 2741 C C . THR B 1 148 ? -14.555 0.328 1.491 1 98.06 148 THR B C 1
ATOM 2743 O O . THR B 1 148 ? -14.203 -0.582 2.244 1 98.06 148 THR B O 1
ATOM 2746 N N . TRP B 1 149 ? -13.922 0.477 0.321 1 98 149 TRP B N 1
ATOM 2747 C CA . TRP B 1 149 ? -12.906 -0.446 -0.174 1 98 149 TRP B CA 1
ATOM 2748 C C . TRP B 1 149 ? -11.508 0.085 0.11 1 98 149 TRP B C 1
ATOM 2750 O O . TRP B 1 149 ? -10.531 -0.381 -0.479 1 98 149 TRP B O 1
ATOM 2760 N N . GLY B 1 150 ? -11.43 1.081 0.915 1 98.56 150 GLY B N 1
ATOM 2761 C CA . GLY B 1 150 ? -10.188 1.823 1.071 1 98.56 150 GLY B CA 1
ATOM 2762 C C . GLY B 1 150 ? -9.039 0.965 1.558 1 98.56 150 GLY B C 1
ATOM 2763 O O . GLY B 1 150 ? -7.922 1.059 1.036 1 98.56 150 GLY B O 1
ATOM 2764 N N . GLY B 1 151 ? -9.258 0.186 2.668 1 98.69 151 GLY B N 1
ATOM 2765 C CA . GLY B 1 151 ? -8.203 -0.664 3.191 1 98.69 151 GLY B CA 1
ATOM 2766 C C . GLY B 1 151 ? -7.742 -1.718 2.203 1 98.69 151 GLY B C 1
ATOM 2767 O O . GLY B 1 151 ? -6.543 -1.853 1.945 1 98.69 151 GLY B O 1
ATOM 2768 N N . TYR B 1 152 ? -8.688 -2.434 1.639 1 98.69 152 TYR B N 1
ATOM 2769 C CA . TYR B 1 152 ? -8.391 -3.441 0.625 1 98.69 152 TYR B CA 1
ATOM 2770 C C . TYR B 1 152 ? -7.734 -2.811 -0.597 1 98.69 152 TYR B C 1
ATOM 2772 O O . TYR B 1 152 ? -6.695 -3.283 -1.063 1 98.69 152 TYR B O 1
ATOM 2780 N N . GLY B 1 153 ? -8.328 -1.715 -1.119 1 98.81 153 GLY B N 1
ATOM 2781 C CA . GLY B 1 153 ? -7.805 -1.009 -2.279 1 98.81 153 GLY B CA 1
ATOM 2782 C C . GLY B 1 153 ? -6.383 -0.52 -2.09 1 98.81 153 GLY B C 1
ATOM 2783 O O . GLY B 1 153 ? -5.559 -0.626 -3 1 98.81 153 GLY B O 1
ATOM 2784 N N . ALA B 1 154 ? -6.121 -0.01 -0.95 1 98.94 154 ALA B N 1
ATOM 2785 C CA . ALA B 1 154 ? -4.766 0.444 -0.647 1 98.94 154 ALA B CA 1
ATOM 2786 C C . ALA B 1 154 ? -3.771 -0.71 -0.723 1 98.94 154 ALA B C 1
ATOM 2788 O O . ALA B 1 154 ? -2.68 -0.56 -1.274 1 98.94 154 ALA B O 1
ATOM 2789 N N . SER B 1 155 ? -4.105 -1.848 -0.146 1 98.94 155 SER B N 1
ATOM 2790 C CA . SER B 1 155 ? -3.221 -3.008 -0.198 1 98.94 155 SER B CA 1
ATOM 2791 C C . SER B 1 155 ? -2.996 -3.469 -1.634 1 98.94 155 SER B C 1
ATOM 2793 O O . SER B 1 155 ? -1.883 -3.846 -2.004 1 98.94 155 SER B O 1
ATOM 2795 N N . LYS B 1 156 ? -4.031 -3.449 -2.441 1 98.88 156 LYS B N 1
ATOM 2796 C CA . LYS B 1 156 ? -3.902 -3.883 -3.83 1 98.88 156 LYS B CA 1
ATOM 2797 C C . LYS B 1 156 ? -3.121 -2.863 -4.652 1 98.88 156 LYS B C 1
ATOM 2799 O O . LYS B 1 156 ? -2.393 -3.232 -5.578 1 98.88 156 LYS B O 1
ATOM 2804 N N . ALA B 1 157 ? -3.275 -1.565 -4.34 1 98.88 157 ALA B N 1
ATOM 2805 C CA . ALA B 1 157 ? -2.438 -0.55 -4.973 1 98.88 157 ALA B CA 1
ATOM 2806 C C . ALA B 1 157 ? -0.96 -0.795 -4.676 1 98.88 157 ALA B C 1
ATOM 2808 O O . ALA B 1 157 ? -0.115 -0.685 -5.566 1 98.88 157 ALA B O 1
ATOM 2809 N N . ALA B 1 158 ? -0.692 -1.09 -3.439 1 98.94 158 ALA B N 1
ATOM 2810 C CA . ALA B 1 158 ? 0.681 -1.404 -3.053 1 98.94 158 ALA B CA 1
ATOM 2811 C C . ALA B 1 158 ? 1.192 -2.635 -3.797 1 98.94 158 ALA B C 1
ATOM 2813 O O . ALA B 1 158 ? 2.322 -2.643 -4.293 1 98.94 158 ALA B O 1
ATOM 2814 N N . LEU B 1 159 ? 0.411 -3.654 -3.863 1 98.94 159 LEU B N 1
ATOM 2815 C CA . LEU B 1 159 ? 0.772 -4.879 -4.574 1 98.94 159 LEU B CA 1
ATOM 2816 C C . LEU B 1 159 ? 1.076 -4.59 -6.039 1 98.94 159 LEU B C 1
ATOM 2818 O O . LEU B 1 159 ? 2.061 -5.09 -6.582 1 98.94 159 LEU B O 1
ATOM 2822 N N . ASP B 1 160 ? 0.2 -3.842 -6.676 1 98.81 160 ASP B N 1
ATOM 2823 C CA . ASP B 1 160 ? 0.394 -3.477 -8.078 1 98.81 160 ASP B CA 1
ATOM 2824 C C . ASP B 1 160 ? 1.731 -2.77 -8.281 1 98.81 160 ASP B C 1
ATOM 2826 O O . ASP B 1 160 ? 2.436 -3.031 -9.258 1 98.81 160 ASP B O 1
ATOM 2830 N N . GLN B 1 161 ? 2.016 -1.868 -7.359 1 98.94 161 GLN B N 1
ATOM 2831 C CA . GLN B 1 161 ? 3.262 -1.122 -7.484 1 98.94 161 GLN B CA 1
ATOM 2832 C C . GLN B 1 161 ? 4.469 -2.033 -7.289 1 98.94 161 GLN B C 1
ATOM 2834 O O . GLN B 1 161 ? 5.477 -1.898 -7.992 1 98.94 161 GLN B O 1
ATOM 2839 N N . LEU B 1 162 ? 4.406 -2.957 -6.379 1 98.88 162 LEU B N 1
ATOM 2840 C CA . LEU B 1 162 ? 5.465 -3.943 -6.199 1 98.88 162 LEU B CA 1
ATOM 2841 C C . LEU B 1 162 ? 5.672 -4.754 -7.477 1 98.88 162 LEU B C 1
ATOM 2843 O O . LEU B 1 162 ? 6.812 -4.973 -7.898 1 98.88 162 LEU B O 1
ATOM 2847 N N . ALA B 1 163 ? 4.582 -5.172 -8.047 1 98.88 163 ALA B N 1
ATOM 2848 C CA . ALA B 1 163 ? 4.66 -5.953 -9.281 1 98.88 163 ALA B CA 1
ATOM 2849 C C . ALA B 1 163 ? 5.32 -5.152 -10.398 1 98.88 163 ALA B C 1
ATOM 2851 O O . ALA B 1 163 ? 6.148 -5.68 -11.141 1 98.88 163 ALA B O 1
ATOM 2852 N N . ALA B 1 164 ? 4.914 -3.898 -10.516 1 98.81 164 ALA B N 1
ATOM 2853 C CA . ALA B 1 164 ? 5.488 -3.037 -11.547 1 98.81 164 ALA B CA 1
ATOM 2854 C C . ALA B 1 164 ? 6.996 -2.896 -11.367 1 98.81 164 ALA B C 1
ATOM 2856 O O . ALA B 1 164 ? 7.758 -3.035 -12.328 1 98.81 164 ALA B O 1
ATOM 2857 N N . VAL B 1 165 ? 7.406 -2.637 -10.156 1 98.94 165 VAL B N 1
ATOM 2858 C CA . VAL B 1 165 ? 8.828 -2.455 -9.883 1 98.94 165 VAL B CA 1
ATOM 2859 C C . VAL B 1 165 ? 9.57 -3.773 -10.102 1 98.94 165 VAL B C 1
ATOM 2861 O O . VAL B 1 165 ? 10.68 -3.787 -10.633 1 98.94 165 VAL B O 1
ATOM 2864 N N . LEU B 1 166 ? 8.977 -4.879 -9.68 1 98.94 166 LEU B N 1
ATOM 2865 C CA . LEU B 1 166 ? 9.594 -6.18 -9.922 1 98.94 166 LEU B CA 1
ATOM 2866 C C . LEU B 1 166 ? 9.836 -6.391 -11.414 1 98.94 166 LEU B C 1
ATOM 2868 O O . LEU B 1 166 ? 10.898 -6.871 -11.812 1 98.94 166 LEU B O 1
ATOM 2872 N N . GLY B 1 167 ? 8.836 -6.07 -12.242 1 98.81 167 GLY B N 1
ATOM 2873 C CA . GLY B 1 167 ? 9 -6.18 -13.68 1 98.81 167 GLY B CA 1
ATOM 2874 C C . GLY B 1 167 ? 10.172 -5.375 -14.211 1 98.81 167 GLY B C 1
ATOM 2875 O O . GLY B 1 167 ? 10.898 -5.832 -15.102 1 98.81 167 GLY B O 1
ATOM 2876 N N . ALA B 1 168 ? 10.328 -4.211 -13.68 1 98.81 168 ALA B N 1
ATOM 2877 C CA . ALA B 1 168 ? 11.445 -3.357 -14.094 1 98.81 168 ALA B CA 1
ATOM 2878 C C . ALA B 1 168 ? 12.781 -3.947 -13.648 1 98.81 168 ALA B C 1
ATOM 2880 O O . ALA B 1 168 ? 13.773 -3.867 -14.375 1 98.81 168 ALA B O 1
ATOM 2881 N N . GLU B 1 169 ? 12.797 -4.551 -12.523 1 98.88 169 GLU B N 1
ATOM 2882 C CA . GLU B 1 169 ? 14.039 -5.051 -11.938 1 98.88 169 GLU B CA 1
ATOM 2883 C C . GLU B 1 169 ? 14.414 -6.41 -12.523 1 98.88 169 GLU B C 1
ATOM 2885 O O . GLU B 1 169 ? 15.57 -6.832 -12.438 1 98.88 169 GLU B O 1
ATOM 2890 N N . GLU B 1 170 ? 13.422 -7.098 -12.977 1 98.75 170 GLU B N 1
ATOM 2891 C CA . GLU B 1 170 ? 13.609 -8.438 -13.523 1 98.75 170 GLU B CA 1
ATOM 2892 C C . GLU B 1 170 ? 13.164 -8.508 -14.977 1 98.75 170 GLU B C 1
ATOM 2894 O O . GLU B 1 170 ? 12.18 -9.18 -15.297 1 98.75 170 GLU B O 1
ATOM 2899 N N . PRO B 1 171 ? 13.867 -7.938 -15.867 1 97.56 171 PRO B N 1
ATOM 2900 C CA . PRO B 1 171 ? 13.43 -7.875 -17.266 1 97.56 171 PRO B CA 1
ATOM 2901 C C . PRO B 1 171 ? 13.359 -9.25 -17.922 1 97.56 171 PRO B C 1
ATOM 2903 O O . PRO B 1 171 ? 12.688 -9.414 -18.938 1 97.56 171 PRO B O 1
ATOM 2906 N N . GLY B 1 172 ? 14.047 -10.25 -17.359 1 98 172 GLY B N 1
ATOM 2907 C CA . GLY B 1 172 ? 14 -11.602 -17.875 1 98 172 GLY B CA 1
ATOM 2908 C C . GLY B 1 172 ? 12.742 -12.359 -17.484 1 98 172 GLY B C 1
ATOM 2909 O O . GLY B 1 172 ? 12.453 -13.422 -18.047 1 98 172 GLY B O 1
ATOM 2910 N N . LEU B 1 173 ? 12.016 -11.867 -16.547 1 98.69 173 LEU B N 1
ATOM 2911 C CA . LEU B 1 173 ? 10.758 -12.445 -16.094 1 98.69 173 LEU B CA 1
ATOM 2912 C C . LEU B 1 173 ? 9.562 -11.688 -16.672 1 98.69 173 LEU B C 1
ATOM 2914 O O . LEU B 1 173 ? 9.703 -10.531 -17.078 1 98.69 173 LEU B O 1
ATOM 2918 N N . ARG B 1 174 ? 8.461 -12.352 -16.828 1 98.56 174 ARG B N 1
ATOM 2919 C CA . ARG B 1 174 ? 7.195 -11.641 -16.984 1 98.56 174 ARG B CA 1
ATOM 2920 C C . ARG B 1 174 ? 6.488 -11.484 -15.641 1 98.56 174 ARG B C 1
ATOM 2922 O O . ARG B 1 174 ? 6.355 -12.445 -14.883 1 98.56 174 ARG B O 1
ATOM 2929 N N . VAL B 1 175 ? 6.129 -10.25 -15.352 1 98.81 175 VAL B N 1
ATOM 2930 C CA . VAL B 1 175 ? 5.402 -9.914 -14.133 1 98.81 175 VAL B CA 1
ATOM 2931 C C . VAL B 1 175 ? 4.082 -9.234 -14.492 1 98.81 175 VAL B C 1
ATOM 2933 O O . VAL B 1 175 ? 4.07 -8.117 -15.016 1 98.81 175 VAL B O 1
ATOM 2936 N N . TRP B 1 176 ? 2.947 -9.938 -14.172 1 98.12 176 TRP B N 1
ATOM 2937 C CA . TRP B 1 176 ? 1.635 -9.414 -14.539 1 98.12 176 TRP B CA 1
ATOM 2938 C C . TRP B 1 176 ? 0.773 -9.188 -13.305 1 98.12 176 TRP B C 1
ATOM 2940 O O . TRP B 1 176 ? 0.635 -10.086 -12.469 1 98.12 176 TRP B O 1
ATOM 2950 N N . ALA B 1 177 ? 0.265 -8.039 -13.133 1 98.12 177 ALA B N 1
ATOM 2951 C CA . ALA B 1 177 ? -0.823 -7.75 -12.203 1 98.12 177 ALA B CA 1
ATOM 2952 C C . ALA B 1 177 ? -2.172 -7.754 -12.914 1 98.12 177 ALA B C 1
ATOM 2954 O O . ALA B 1 177 ? -2.432 -6.902 -13.773 1 98.12 177 ALA B O 1
ATOM 2955 N N . VAL B 1 178 ? -3.082 -8.641 -12.523 1 96.81 178 VAL B N 1
ATOM 2956 C CA . VAL B 1 178 ? -4.309 -8.812 -13.297 1 96.81 178 VAL B CA 1
ATOM 2957 C C . VAL B 1 178 ? -5.516 -8.445 -12.445 1 96.81 178 VAL B C 1
ATOM 2959 O O . VAL B 1 178 ? -5.668 -8.938 -11.32 1 96.81 178 VAL B O 1
ATOM 2962 N N . ASP B 1 179 ? -6.281 -7.594 -12.852 1 96.12 179 ASP B N 1
ATOM 2963 C CA . ASP B 1 179 ? -7.613 -7.359 -12.312 1 96.12 179 ASP B CA 1
ATOM 2964 C C . ASP B 1 179 ? -8.641 -8.297 -12.945 1 96.12 179 ASP B C 1
ATOM 2966 O O . ASP B 1 179 ? -9.07 -8.078 -14.078 1 96.12 179 ASP B O 1
ATOM 2970 N N . PRO B 1 180 ? -9.039 -9.242 -12.219 1 91.88 180 PRO B N 1
ATOM 2971 C CA . PRO B 1 180 ? -9.953 -10.227 -12.805 1 91.88 180 PRO B CA 1
ATOM 2972 C C . PRO B 1 180 ? -11.398 -9.727 -12.859 1 91.88 180 PRO B C 1
ATOM 2974 O O . PRO B 1 180 ? -12.258 -10.383 -13.453 1 91.88 180 PRO B O 1
ATOM 2977 N N . GLY B 1 181 ? -11.664 -8.477 -12.281 1 87.81 181 GLY B N 1
ATOM 2978 C CA . GLY B 1 181 ? -13.039 -8.008 -12.148 1 87.81 181 GLY B CA 1
ATOM 2979 C C . GLY B 1 181 ? -13.789 -8.664 -11.008 1 87.81 181 GLY B C 1
ATOM 2980 O O . GLY B 1 181 ? -13.25 -9.539 -10.328 1 87.81 181 GLY B O 1
ATOM 2981 N N . ASP B 1 182 ? -15.016 -8.203 -10.789 1 86.12 182 ASP B N 1
ATOM 2982 C CA . ASP B 1 182 ? -15.859 -8.797 -9.75 1 86.12 182 ASP B CA 1
ATOM 2983 C C . ASP B 1 182 ? -16.281 -10.211 -10.133 1 86.12 182 ASP B C 1
ATOM 2985 O O . ASP B 1 182 ? -16.719 -10.453 -11.266 1 86.12 182 ASP B O 1
ATOM 2989 N N . MET B 1 183 ? -16.047 -11.047 -9.188 1 86.94 183 MET B N 1
ATOM 2990 C CA . MET B 1 183 ? -16.406 -12.438 -9.445 1 86.94 183 MET B CA 1
ATOM 2991 C C . MET B 1 183 ? -17.234 -13 -8.289 1 86.94 183 MET B C 1
ATOM 2993 O O . MET B 1 183 ? -17.219 -12.445 -7.188 1 86.94 183 MET B O 1
ATOM 2997 N N . ALA B 1 184 ? -17.938 -14.062 -8.633 1 83.69 184 ALA B N 1
ATOM 2998 C CA . ALA B 1 184 ? -18.703 -14.781 -7.613 1 83.69 184 ALA B CA 1
ATOM 2999 C C . ALA B 1 184 ? -17.781 -15.609 -6.73 1 83.69 184 ALA B C 1
ATOM 3001 O O . ALA B 1 184 ? -17.5 -16.781 -7.035 1 83.69 184 ALA B O 1
ATOM 3002 N N . THR B 1 185 ? -17.25 -15.047 -5.699 1 87.75 185 THR B N 1
ATOM 3003 C CA . THR B 1 185 ? -16.359 -15.68 -4.75 1 87.75 185 THR B CA 1
ATOM 3004 C C . THR B 1 185 ? -16.797 -15.406 -3.314 1 87.75 185 THR B C 1
ATOM 3006 O O . THR B 1 185 ? -17.562 -14.477 -3.064 1 87.75 185 THR B O 1
ATOM 3009 N N . ASP B 1 186 ? -16.266 -16.188 -2.424 1 86.12 186 ASP B N 1
ATOM 3010 C CA . ASP B 1 186 ? -16.516 -15.961 -1.004 1 86.12 186 ASP B CA 1
ATOM 3011 C C . ASP B 1 186 ? -15.961 -14.609 -0.566 1 86.12 186 ASP B C 1
ATOM 3013 O O . ASP B 1 186 ? -16.562 -13.93 0.276 1 86.12 186 ASP B O 1
ATOM 3017 N N . LEU B 1 187 ? -14.859 -14.227 -1.146 1 84.12 187 LEU B N 1
ATOM 3018 C CA . LEU B 1 187 ? -14.25 -12.953 -0.809 1 84.12 187 LEU B CA 1
ATOM 3019 C C . LEU B 1 187 ? -15.18 -11.797 -1.145 1 84.12 187 LEU B C 1
ATOM 3021 O O . LEU B 1 187 ? -15.398 -10.906 -0.315 1 84.12 187 LEU B O 1
ATOM 3025 N N . TYR B 1 188 ? -15.75 -11.789 -2.295 1 86.94 188 TYR B N 1
ATOM 3026 C CA . TYR B 1 188 ? -16.656 -10.719 -2.703 1 86.94 188 TYR B CA 1
ATOM 3027 C C . TYR B 1 188 ? -17.906 -10.711 -1.842 1 86.94 188 TYR B C 1
ATOM 3029 O O . TYR B 1 188 ? -18.375 -9.648 -1.43 1 86.94 188 TYR B O 1
ATOM 3037 N N . ALA B 1 189 ? -18.422 -11.922 -1.607 1 87.44 189 ALA B N 1
ATOM 3038 C CA . ALA B 1 189 ? -19.609 -12.031 -0.782 1 87.44 189 ALA B CA 1
ATOM 3039 C C . ALA B 1 189 ? -19.375 -11.469 0.616 1 87.44 189 ALA B C 1
ATOM 3041 O O . ALA B 1 189 ? -20.266 -10.867 1.212 1 87.44 189 ALA B O 1
ATOM 3042 N N . ALA B 1 190 ? -18.219 -11.711 1.113 1 88.56 190 ALA B N 1
ATOM 3043 C CA . ALA B 1 190 ? -17.859 -11.188 2.428 1 88.56 190 ALA B CA 1
ATOM 3044 C C . ALA B 1 190 ? -17.703 -9.672 2.389 1 88.56 190 ALA B C 1
ATOM 3046 O O . ALA B 1 190 ? -18.016 -8.984 3.365 1 88.56 190 ALA B O 1
ATOM 3047 N N . ALA B 1 191 ? -17.25 -9.148 1.304 1 90.19 191 ALA B N 1
ATOM 3048 C CA . ALA B 1 191 ? -17.016 -7.715 1.141 1 90.19 191 ALA B CA 1
ATOM 3049 C C . ALA B 1 191 ? -18.328 -6.938 1.124 1 90.19 191 ALA B C 1
ATOM 3051 O O . ALA B 1 191 ? -18.453 -5.91 1.796 1 90.19 191 ALA B O 1
ATOM 3052 N N . VAL B 1 192 ? -19.219 -7.406 0.315 1 92.19 192 VAL B N 1
ATOM 3053 C CA . VAL B 1 192 ? -20.5 -6.742 0.127 1 92.19 192 VAL B CA 1
ATOM 3054 C C . VAL B 1 192 ? -21.641 -7.75 0.292 1 92.19 192 VAL B C 1
ATOM 3056 O O . VAL B 1 192 ? -22.328 -8.094 -0.678 1 92.19 192 VAL B O 1
ATOM 3059 N N . PRO B 1 193 ? -22.078 -8.125 1.423 1 87.75 193 PRO B N 1
ATOM 3060 C CA . PRO B 1 193 ? -23 -9.234 1.663 1 87.75 193 PRO B CA 1
ATOM 3061 C C . PRO B 1 193 ? -24.406 -8.945 1.138 1 87.75 193 PRO B C 1
ATOM 3063 O O . PRO B 1 193 ? -25.156 -9.883 0.833 1 87.75 193 PRO B O 1
ATOM 3066 N N . ASP B 1 194 ? -24.719 -7.711 1 1 86.06 194 ASP B N 1
ATOM 3067 C CA . ASP B 1 194 ? -26.094 -7.402 0.618 1 86.06 194 ASP B CA 1
ATOM 3068 C C . ASP B 1 194 ? -26.219 -7.266 -0.897 1 86.06 194 ASP B C 1
ATOM 3070 O O . ASP B 1 194 ? -27.312 -7.012 -1.411 1 86.06 194 ASP B O 1
ATOM 3074 N N . ASP B 1 195 ? -25.094 -7.453 -1.535 1 83.94 195 ASP B N 1
ATOM 3075 C CA . ASP B 1 195 ? -25.141 -7.383 -2.992 1 83.94 195 ASP B CA 1
ATOM 3076 C C . ASP B 1 195 ? -25.578 -8.711 -3.596 1 83.94 195 ASP B C 1
ATOM 3078 O O . ASP B 1 195 ? -24.844 -9.711 -3.516 1 83.94 195 ASP B O 1
ATOM 3082 N N . GLU B 1 196 ? -26.688 -8.797 -4.223 1 80.75 196 GLU B N 1
ATOM 3083 C CA . GLU B 1 196 ? -27.25 -10.031 -4.746 1 80.75 196 GLU B CA 1
ATOM 3084 C C . GLU B 1 196 ? -27.109 -10.102 -6.266 1 80.75 196 GLU B C 1
ATOM 3086 O O . GLU B 1 196 ? -27.531 -11.086 -6.887 1 80.75 196 GLU B O 1
ATOM 3091 N N . ASP B 1 197 ? -26.469 -9.086 -6.766 1 84.75 197 ASP B N 1
ATOM 3092 C CA . ASP B 1 197 ? -26.297 -9.086 -8.219 1 84.75 197 ASP B CA 1
ATOM 3093 C C . ASP B 1 197 ? -25.391 -10.219 -8.664 1 84.75 197 ASP B C 1
ATOM 3095 O O . ASP B 1 197 ? -24.391 -10.523 -8.008 1 84.75 197 ASP B O 1
ATOM 3099 N N . PRO B 1 198 ? -25.797 -10.812 -9.742 1 83.06 198 PRO B N 1
ATOM 3100 C CA . PRO B 1 198 ? -24.953 -11.906 -10.234 1 83.06 198 PRO B CA 1
ATOM 3101 C C . PRO B 1 198 ? -23.562 -11.438 -10.641 1 83.06 198 PRO B C 1
ATOM 3103 O O . PRO B 1 198 ? -23.406 -10.328 -11.156 1 83.06 198 PRO B O 1
ATOM 3106 N N . ARG B 1 199 ? -22.578 -12.242 -10.328 1 86.75 199 ARG B N 1
ATOM 3107 C CA . ARG B 1 199 ? -21.188 -12.008 -10.719 1 86.75 199 ARG B CA 1
ATOM 3108 C C . ARG B 1 199 ? -20.656 -13.172 -11.555 1 86.75 199 ARG B C 1
ATOM 3110 O O . ARG B 1 199 ? -21.109 -14.305 -11.414 1 86.75 199 ARG B O 1
ATOM 3117 N N . PRO B 1 200 ? -19.688 -12.859 -12.438 1 86.12 200 PRO B N 1
ATOM 3118 C CA . PRO B 1 200 ? -19.094 -13.914 -13.266 1 86.12 200 PRO B CA 1
ATOM 3119 C C . PRO B 1 200 ? -18.438 -15.008 -12.43 1 86.12 200 PRO B C 1
ATOM 3121 O O . PRO B 1 200 ? -17.938 -14.742 -11.336 1 86.12 200 PRO B O 1
ATOM 3124 N N . ASP B 1 201 ? -18.5 -16.203 -13.039 1 90.25 201 ASP B N 1
ATOM 3125 C CA . ASP B 1 201 ? -17.781 -17.344 -12.469 1 90.25 201 ASP B CA 1
ATOM 3126 C C . ASP B 1 201 ? -16.281 -17.156 -12.586 1 90.25 201 ASP B C 1
ATOM 3128 O O . ASP B 1 201 ? -15.781 -16.734 -13.633 1 90.25 201 ASP B O 1
ATOM 3132 N N . PRO B 1 202 ? -15.578 -17.469 -11.516 1 90.25 202 PRO B N 1
ATOM 3133 C CA . PRO B 1 202 ? -14.117 -17.344 -11.578 1 90.25 202 PRO B CA 1
ATOM 3134 C C . PRO B 1 202 ? -13.516 -18.062 -12.781 1 90.25 202 PRO B C 1
ATOM 3136 O O . PRO B 1 202 ? -12.523 -17.609 -13.352 1 90.25 202 PRO B O 1
ATOM 3139 N N . ALA B 1 203 ? -14.062 -19.156 -13.172 1 90.88 203 ALA B N 1
ATOM 3140 C CA . ALA B 1 203 ? -13.562 -19.938 -14.305 1 90.88 203 ALA B CA 1
ATOM 3141 C C . ALA B 1 203 ? -13.578 -19.109 -15.586 1 90.88 203 ALA B C 1
ATOM 3143 O O . ALA B 1 203 ? -12.812 -19.391 -16.516 1 90.88 203 ALA B O 1
ATOM 3144 N N . SER B 1 204 ? -14.406 -18.094 -15.594 1 89.56 204 SER B N 1
ATOM 3145 C CA . SER B 1 204 ? -14.555 -17.297 -16.812 1 89.56 204 SER B CA 1
ATOM 3146 C C . SER B 1 204 ? -13.344 -16.406 -17.047 1 89.56 204 SER B C 1
ATOM 3148 O O . SER B 1 204 ? -13.117 -15.93 -18.156 1 89.56 204 SER B O 1
ATOM 3150 N N . VAL B 1 205 ? -12.547 -16.219 -16.062 1 90.81 205 VAL B N 1
ATOM 3151 C CA . VAL B 1 205 ? -11.391 -15.336 -16.156 1 90.81 205 VAL B CA 1
ATOM 3152 C C . VAL B 1 205 ? -10.148 -16.141 -16.531 1 90.81 205 VAL B C 1
ATOM 3154 O O . VAL B 1 205 ? -9.156 -15.602 -17.016 1 90.81 205 VAL B O 1
ATOM 3157 N N . VAL B 1 206 ? -10.195 -17.453 -16.375 1 94.06 206 VAL B N 1
ATOM 3158 C CA . VAL B 1 206 ? -9.039 -18.328 -16.438 1 94.06 206 VAL B CA 1
ATOM 3159 C C . VAL B 1 206 ? -8.461 -18.312 -17.859 1 94.06 206 VAL B C 1
ATOM 3161 O O . VAL B 1 206 ? -7.242 -18.234 -18.031 1 94.06 206 VAL B O 1
ATOM 3164 N N . PRO B 1 207 ? -9.336 -18.297 -18.938 1 93.25 207 PRO B N 1
ATOM 3165 C CA . PRO B 1 207 ? -8.766 -18.25 -20.281 1 93.25 207 PRO B CA 1
ATOM 3166 C C . PRO B 1 207 ? -7.879 -17.016 -20.5 1 93.25 207 PRO B C 1
ATOM 3168 O O . PRO B 1 207 ? -6.859 -17.109 -21.188 1 93.25 207 PRO B O 1
ATOM 3171 N N . GLY B 1 208 ? -8.281 -15.922 -19.938 1 92.69 208 GLY B N 1
ATOM 3172 C CA . GLY B 1 208 ? -7.457 -14.727 -20.031 1 92.69 208 GLY B CA 1
ATOM 3173 C C . GLY B 1 208 ? -6.102 -14.883 -19.359 1 92.69 208 GLY B C 1
ATOM 3174 O O . GLY B 1 208 ? -5.09 -14.422 -19.891 1 92.69 208 GLY B O 1
ATOM 3175 N N . LEU B 1 209 ? -6.078 -15.539 -18.234 1 95.06 209 LEU B N 1
ATOM 3176 C CA . LEU B 1 209 ? -4.824 -15.781 -17.531 1 95.06 209 LEU B CA 1
ATOM 3177 C C . LEU B 1 209 ? -3.928 -16.719 -18.328 1 95.06 209 LEU B C 1
ATOM 3179 O O . LEU B 1 209 ? -2.717 -16.516 -18.406 1 95.06 209 LEU B O 1
ATOM 3183 N N . LEU B 1 210 ? -4.5 -17.75 -18.922 1 95.69 210 LEU B N 1
ATOM 3184 C CA . LEU B 1 210 ? -3.736 -18.703 -19.734 1 95.69 210 LEU B CA 1
ATOM 3185 C C . LEU B 1 210 ? -3.166 -18.016 -20.969 1 95.69 210 LEU B C 1
ATOM 3187 O O . LEU B 1 210 ? -2.068 -18.359 -21.422 1 95.69 210 LEU B O 1
ATOM 3191 N N . ARG B 1 211 ? -3.902 -17.078 -21.531 1 94.31 211 ARG B N 1
ATOM 3192 C CA . ARG B 1 211 ? -3.414 -16.344 -22.688 1 94.31 211 ARG B CA 1
ATOM 3193 C C . ARG B 1 211 ? -2.141 -15.57 -22.359 1 94.31 211 ARG B C 1
ATOM 3195 O O . ARG B 1 211 ? -1.247 -15.445 -23.203 1 94.31 211 ARG B O 1
ATOM 3202 N N . LEU B 1 212 ? -2.062 -15.023 -21.141 1 95.19 212 LEU B N 1
ATOM 3203 C CA . LEU B 1 212 ? -0.836 -14.359 -20.719 1 95.19 212 LEU B CA 1
ATOM 3204 C C . LEU B 1 212 ? 0.353 -15.312 -20.797 1 95.19 212 LEU B C 1
ATOM 3206 O O . LEU B 1 212 ? 1.433 -14.922 -21.25 1 95.19 212 LEU B O 1
ATOM 3210 N N . LEU B 1 213 ? 0.131 -16.531 -20.375 1 95.75 213 LEU B N 1
ATOM 3211 C CA . LEU B 1 213 ? 1.196 -17.531 -20.391 1 95.75 213 LEU B CA 1
ATOM 3212 C C . LEU B 1 213 ? 1.592 -17.906 -21.812 1 95.75 213 LEU B C 1
ATOM 3214 O O . LEU B 1 213 ? 2.773 -18.094 -22.094 1 95.75 213 LEU B O 1
ATOM 3218 N N . ASP B 1 214 ? 0.612 -17.922 -22.672 1 95.31 214 ASP B N 1
ATOM 3219 C CA . ASP B 1 214 ? 0.849 -18.344 -24.047 1 95.31 214 ASP B CA 1
ATOM 3220 C C . ASP B 1 214 ? 1.501 -17.219 -24.844 1 95.31 214 ASP B C 1
ATOM 3222 O O . ASP B 1 214 ? 2.441 -17.453 -25.609 1 95.31 214 ASP B O 1
ATOM 3226 N N . GLU B 1 215 ? 0.994 -16.016 -24.672 1 95.06 215 GLU B N 1
ATOM 3227 C CA . GLU B 1 215 ? 1.423 -14.891 -25.5 1 95.06 215 GLU B CA 1
ATOM 3228 C C . GLU B 1 215 ? 2.596 -14.148 -24.875 1 95.06 215 GLU B C 1
ATOM 3230 O O . GLU B 1 215 ? 3.348 -13.461 -25.562 1 95.06 215 GLU B O 1
ATOM 3235 N N . ARG B 1 216 ? 2.645 -14.141 -23.609 1 96 216 ARG B N 1
ATOM 3236 C CA . ARG B 1 216 ? 3.707 -13.562 -22.797 1 96 216 ARG B CA 1
ATOM 3237 C C . ARG B 1 216 ? 3.887 -12.078 -23.109 1 96 216 ARG B C 1
ATOM 3239 O O . ARG B 1 216 ? 5 -11.633 -23.391 1 96 216 ARG B O 1
ATOM 3246 N N . PRO B 1 217 ? 2.811 -11.367 -23.062 1 96 217 PRO B N 1
ATOM 3247 C CA . PRO B 1 217 ? 2.965 -9.922 -23.25 1 96 217 PRO B CA 1
ATOM 3248 C C . PRO B 1 217 ? 3.896 -9.281 -22.234 1 96 217 PRO B C 1
ATOM 3250 O O . PRO B 1 217 ? 4.293 -9.938 -21.266 1 96 217 PRO B O 1
ATOM 3253 N N . ALA B 1 218 ? 4.266 -8.078 -22.469 1 97 218 ALA B N 1
ATOM 3254 C CA . ALA B 1 218 ? 5.176 -7.355 -21.578 1 97 218 ALA B CA 1
ATOM 3255 C C . ALA B 1 218 ? 4.641 -7.316 -20.156 1 97 218 ALA B C 1
ATOM 3257 O O . ALA B 1 218 ? 3.424 -7.332 -19.938 1 97 218 ALA B O 1
ATOM 3258 N N . SER B 1 219 ? 5.543 -7.242 -19.219 1 98 219 SER B N 1
ATOM 3259 C CA . SER B 1 219 ? 5.16 -7.047 -17.812 1 98 219 SER B CA 1
ATOM 3260 C C . SER B 1 219 ? 4.277 -5.816 -17.656 1 98 219 SER B C 1
ATOM 3262 O O . SER B 1 219 ? 4.461 -4.816 -18.359 1 98 219 SER B O 1
ATOM 3264 N N . GLY B 1 220 ? 3.34 -5.883 -16.797 1 96.81 220 GLY B N 1
ATOM 3265 C CA . GLY B 1 220 ? 2.447 -4.758 -16.578 1 96.81 220 GLY B CA 1
ATOM 3266 C C . GLY B 1 220 ? 1.101 -5.164 -16 1 96.81 220 GLY B C 1
ATOM 3267 O O . GLY B 1 220 ? 0.908 -6.316 -15.609 1 96.81 220 GLY B O 1
ATOM 3268 N N . ARG B 1 221 ? 0.246 -4.211 -15.875 1 96.69 221 ARG B N 1
ATOM 3269 C CA . ARG B 1 221 ? -1.104 -4.441 -15.375 1 96.69 221 ARG B CA 1
ATOM 3270 C C . ARG B 1 221 ? -2.07 -4.746 -16.516 1 96.69 221 ARG B C 1
ATOM 3272 O O . ARG B 1 221 ? -2.035 -4.09 -17.562 1 96.69 221 ARG B O 1
ATOM 3279 N N . TYR B 1 222 ? -2.934 -5.77 -16.266 1 94.69 222 TYR B N 1
ATOM 3280 C CA . TYR B 1 222 ? -3.914 -6.191 -17.25 1 94.69 222 TYR B CA 1
ATOM 3281 C C . TYR B 1 222 ? -5.293 -6.359 -16.625 1 94.69 222 TYR B C 1
ATOM 3283 O O . TYR B 1 222 ? -5.41 -6.852 -15.5 1 94.69 222 TYR B O 1
ATOM 3291 N N . GLY B 1 223 ? -6.312 -5.875 -17.266 1 88.31 223 GLY B N 1
ATOM 3292 C CA . GLY B 1 223 ? -7.68 -6.102 -16.828 1 88.31 223 GLY B CA 1
ATOM 3293 C C . GLY B 1 223 ? -8.352 -7.266 -17.531 1 88.31 223 GLY B C 1
ATOM 3294 O O . GLY B 1 223 ? -7.855 -7.75 -18.547 1 88.31 223 GLY B O 1
ATOM 3295 N N . ALA B 1 224 ? -9.477 -7.668 -16.969 1 71 224 ALA B N 1
ATOM 3296 C CA . ALA B 1 224 ? -10.234 -8.812 -17.484 1 71 224 ALA B CA 1
ATOM 3297 C C . ALA B 1 224 ? -10.578 -8.625 -18.953 1 71 224 ALA B C 1
ATOM 3299 O O . ALA B 1 224 ? -10.406 -9.547 -19.766 1 71 224 ALA B O 1
ATOM 3300 N N . PRO B 1 225 ? -11.031 -7.473 -19.219 1 62.03 225 PRO B N 1
ATOM 3301 C CA . PRO B 1 225 ? -11.391 -7.32 -20.625 1 62.03 225 PRO B CA 1
ATOM 3302 C C . PRO B 1 225 ? -10.188 -7.484 -21.562 1 62.03 225 PRO B C 1
ATOM 3304 O O . PRO B 1 225 ? -10.328 -8.023 -22.656 1 62.03 225 PRO B O 1
ATOM 3307 N N . ALA B 1 226 ? -9.07 -6.922 -21.203 1 60.31 226 ALA B N 1
ATOM 3308 C CA . ALA B 1 226 ? -7.871 -7.016 -22.031 1 60.31 226 ALA B CA 1
ATOM 3309 C C . ALA B 1 226 ? -7.449 -8.469 -22.219 1 60.31 226 ALA B C 1
ATOM 3311 O O . ALA B 1 226 ? -6.801 -8.812 -23.219 1 60.31 226 ALA B O 1
ATOM 3312 N N . LEU B 1 227 ? -7.836 -9.18 -21.234 1 62.94 227 LEU B N 1
ATOM 3313 C CA . LEU B 1 227 ? -7.492 -10.594 -21.281 1 62.94 227 LEU B CA 1
ATOM 3314 C C . LEU B 1 227 ? -8.492 -11.367 -22.125 1 62.94 227 LEU B C 1
ATOM 3316 O O . LEU B 1 227 ? -8.164 -12.422 -22.688 1 62.94 227 LEU B O 1
ATOM 3320 N N . LEU B 1 228 ? -9.641 -10.758 -22.141 1 57.28 228 LEU B N 1
ATOM 3321 C CA . LEU B 1 228 ? -10.703 -11.438 -22.875 1 57.28 228 LEU B CA 1
ATOM 3322 C C . LEU B 1 228 ? -10.656 -11.078 -24.359 1 57.28 228 LEU B C 1
ATOM 3324 O O . LEU B 1 228 ? -11.148 -11.828 -25.203 1 57.28 228 LEU B O 1
ATOM 3328 N N . GLU B 1 229 ? -10.289 -9.789 -24.688 1 49.75 229 GLU B N 1
ATOM 3329 C CA . GLU B 1 229 ? -10.375 -9.414 -26.094 1 49.75 229 GLU B CA 1
ATOM 3330 C C . GLU B 1 229 ? -9.32 -10.141 -26.922 1 49.75 229 GLU B C 1
ATOM 3332 O O . GLU B 1 229 ? -8.125 -10.07 -26.625 1 49.75 229 GLU B O 1
ATOM 3337 N N . ALA B 1 230 ? -9.633 -11.414 -27.219 1 44.66 230 ALA B N 1
ATOM 3338 C CA . ALA B 1 230 ? -9.031 -12.172 -28.312 1 44.66 230 ALA B CA 1
ATOM 3339 C C . ALA B 1 230 ? -8.633 -11.258 -29.453 1 44.66 230 ALA B C 1
ATOM 3341 O O . ALA B 1 230 ? -9.453 -10.461 -29.938 1 44.66 230 ALA B O 1
ATOM 3342 N N . ARG B 1 231 ? -7.324 -10.75 -29.562 1 33.25 231 ARG B N 1
ATOM 3343 C CA . ARG B 1 231 ? -7.082 -10.32 -30.938 1 33.25 231 ARG B CA 1
ATOM 3344 C C . ARG B 1 231 ? -7.332 -11.461 -31.906 1 33.25 231 ARG B C 1
ATOM 3346 O O . ARG B 1 231 ? -7.129 -12.633 -31.578 1 33.25 231 ARG B O 1
#

Sequence (462 aa):
MPVAIITGASKGLGRALAEALAARGWDLVLDARSPEVLKEAARGLEVYGTRVAALPGDVTDSWHRTGLVTEARRLGGVDLLVSNASALGAEPLVRLAALPLEGLRRALEVNVVAALGLVREALPLLRAAPAGAVLTISSDAAAEAYETWGGYGASKAALDQLAAVLGAEEPGLRVWAVDPGDMATDLYAAAVPDDEDPRPDPASVVPGLLRLLDERPASGRYGAPALLEARMPVAIITGASKGLGRALAEALAARGWDLVLDARSPEVLKEAARGLEVYGTRVAALPGDVTDSWHRTGLVTEARRLGGVDLLVSNASALGAEPLVRLAALPLEGLRRALEVNVVAALGLVREALPLLRAAPAGAVLTISSDAAAEAYETWGGYGASKAALDQLAAVLGAEEPGLRVWAVDPGDMATDLYAAAVPDDEDPRPDPASVVPGLLRLLDERPASGRYGAPALLEAR

Foldseek 3Di:
DAEEEFEPQLDALNLLLVLVVLLVPYEYEYEDADVVSQVVSQVVSVVSVHHYHYDYDALLDLVSLLVSQVVRVVSPFHQEYELEDFAQLDFAFAAPVPRDVNSLVVRLSRQPVSLVSSCVNRVVRQLVDQAHEYEYEAAPLLPDVDGSSVSNNVSRVNRQVVQVVVCVVCVSYAGEYEHAYDAPDPRVCRHPVVDPDHGHGSSLQSQLVVVCVVVVDRHHYYYSVNSVPDD/DAEEEFEPQLDALNLLLVLVVLLVPYEYEYEDADDVSQVVSQVVSVVSVHHYHYDYDALLDLVSLLVSQVVRVVSPFHQEYELEDFAQLDFAFAAPVPRDVNSLVVRLSRQPVSLVSSCVNRVVRQLVHQAHEYEYEAAPLLPDVDGSSVSNNVSRVNRQVVQVVVCVVCVSYAGEYEHAYDAPDPRVCRHPVVDPDHGHGSSLQSQLVVVCVVVVDRHHYYYSVNSVPDD

=== Feature glossary ===
The record interleaves many kinds of information about one protein. Here is each kind framed as the question it answers.

Q: What does the local fold look like, residue by residue?
A: A 3Di character summarizes, for each residue, the relative orientation of the Cα frame of its nearest spatial neighbor. Because it encodes fold topology rather than chemistry, 3Di alignments detect remote structural similarity that sequence alignment misses.

Q: Which residues are in helices, strands, or loops?
A: Secondary structure is the local, repeating backbone conformation. DSSP classifies it into eight states by reading the hydrogen-bond network: three helix types (H, G, I), two β types (E, B), two non-regular types (T, S), and unstructured coil (-).

Q: How big and how compact is the whole molecule?
A: Three whole-structure scalars: the radius of gyration (RMS distance of Cα from centroid, in Å), the count of Cα–Cα contacts (pairs closer than 8 Å and separated by more than four residues in sequence — i.e. tertiary, not local, contacts), and the bounding-box dimensions. Together they distinguish compact globular folds from extended fibres or disordered chains.

Q: How confident is the AlphaFold model at each residue?
A: For AlphaFold models, the B-factor field carries pLDDT — the model's own estimate of local accuracy on a 0–100 scale. Regions with pLDDT<50 should be treated as essentially unmodeled; they often correspond to intrinsically disordered segments.

Q: What family and function is it annotated with?
A: Functional annotations link the protein to curated databases. InterPro entries identify conserved domains and families by matching the sequence against member-database signatures (Pfam, PROSITE, CDD, …). Gene Ontology (GO) terms describe molecular function, biological process, and cellular component in a controlled vocabulary. CATH places the structure in a hierarchical fold classification (Class/Architecture/Topology/Homologous-superfamily). The organism is the source species.

Q: What known structures does this most resemble?
A: Nearest PDB neighbors are the top structural matches found by Foldseek when searching this structure against the entire Protein Data Bank. Each hit reports a TM-score (0 to 1; >0.5 almost always implies the same fold) and an E-value. These are *structural* homologs — they may share no detectable sequence similarity.

Q: Which residues are buried vs exposed?
A: Solvent-accessible surface area (SASA) is the area in Å² traced out by the centre of a 1.4 Å probe sphere (a water molecule) rolled over the protein's van der Waals surface (Shrake–Rupley / Lee–Richards construction). Buried residues have near-zero SASA; fully exposed residues can exceed 200 Å². The total SASA scales roughly with the number of surface residues.

Q: What are the backbone torsion angles?
A: φ (phi) and ψ (psi) are the two rotatable backbone dihedrals per residue: φ is the C(i-1)–N–Cα–C torsion, ψ is the N–Cα–C–N(i+1) torsion, both in degrees on (−180°, 180°]. α-helical residues cluster near (−60°, −45°); β-strand residues near (−120°, +130°). A Ramachandran plot is simply a scatter of (φ, ψ) for every residue.

Q: Are the domains correctly placed relative to each other?
A: Predicted aligned error is AlphaFold's pairwise confidence. Unlike pLDDT (per-residue), PAE is per-residue-pair and captures whether two parts of the structure are correctly placed relative to each other. Units are ångströms of expected positional error.

Q: What if only a Cα trace is available?
A: P-SEA three-state annotation labels each residue as helix, strand, or coil based purely on the geometry of the Cα trace. It serves as a fallback when the full backbone (and thus DSSP) is unavailable.

Q: What is the amino-acid chain?
A: This is the polypeptide sequence — one letter per residue, N-terminus first. Length ranges from a few dozen residues for small domains to over a thousand for large multi-domain proteins.

Q: What do the rendered images show?
A: The six renders are orthographic views along the three Cartesian axes in both directions. Representation (cartoon, sticks, or surface) and color scheme (sequence-rainbow or by-chain) vary across proteins so the training set covers all the common visualization conventions.

Q: What do the diagnostic plots show?
A: Plot images: a contact map (which residues are close in 3D, as an N×N binary image), a Ramachandran scatter (backbone torsion angles, revealing secondary-structure composition at a glance), and — for AlphaFold structures — a PAE heatmap (pairwise prediction confidence).

Q: How mobile is each atom in the crystal?
A: B-factor (Debye–Waller factor) reflects atomic displacement in the crystal lattice. It is an experimental observable (units Å²), not a prediction; low values mean the atom is pinned down, high values mean it moves or is heterogeneous across the crystal.

Q: Where is each backbone atom in 3D?
A: The mmCIF table is the protein's shape written out atom by atom. For each backbone N, Cα, C, and carbonyl O, it records an (x, y, z) coordinate triple in Å plus the residue type, chain letter, and residue number.